Protein AF-A0A7J2XCB3-F1 (afdb_monomer)

Solvent-accessible surface area (backbone atoms only — not comparable to full-atom values): 29897 Å² total; per-residue (Å²): 138,67,81,65,77,50,81,65,36,45,27,74,47,88,54,33,40,21,38,69,33,70,53,97,84,40,73,26,44,35,37,35,30,71,82,77,74,49,71,52,77,48,79,68,90,84,70,87,74,69,57,72,67,50,90,74,52,45,34,58,66,91,87,79,98,74,89,77,83,85,75,78,70,78,80,86,92,73,70,79,45,39,14,31,53,22,62,73,73,44,48,48,37,37,26,19,31,66,75,56,100,82,31,29,23,28,34,31,39,43,58,55,92,96,49,91,51,62,74,42,71,72,41,80,68,98,42,32,27,38,57,39,22,36,14,35,72,61,39,37,40,36,24,25,35,48,53,99,90,34,29,25,40,34,37,34,57,60,41,63,47,101,83,71,46,76,54,74,50,76,92,45,49,48,73,56,83,66,73,51,42,29,42,52,40,20,37,18,47,36,95,90,76,27,39,42,37,32,26,20,32,32,62,83,81,37,30,26,36,36,38,36,34,66,69,78,72,48,73,46,76,76,53,83,68,90,37,45,28,40,58,35,26,40,23,82,50,40,37,35,27,27,32,34,78,84,80,46,35,18,30,37,34,36,34,65,88,78,71,46,76,45,82,73,43,75,69,98,41,47,26,44,57,44,31,52,45,94,48,41,38,36,32,35,34,50,43,98,87,42,33,31,30,36,33,36,32,36,68,87,77,73,48,73,45,83,73,46,79,35,79,54,35,76,84,54,96,59,87,65,67,58,42,93,80,77,43,57,90,32,24,92,78,70,75,71,40,56,76,45,62,59,40,48,78,69,49,99,45,73,63,36,41,48,47,34,52,55,52,59,78,37,46,92,76,51,75,70,39,50,28,32,38,40,44,36,42,54,93,46,97,83,54,64,57,72,56,53,46,55,53,63,49,63,78,56,43,72,70,57,47,70,72,34,84,44,77,46,79,46,53,41,58,67,56,44,65,78,38,41,73,62,52,54,57,44,65,40,37,26,26,34,37,39,40,36,35,51,36,32,35,37,27,51,58,80,76,49,38,43,67,56,33,72,80,42,58,42,77,17,56,20,36,36,47,46,41,19,21,20,26,48,36,74,74,97,66,94,73,98,62,45,25,54,45,29,45,32,48,22,37,36,51,31,39,32,27,11,47,36,83,48,78,46,62,68,40,52,55,33,26,47,49,35,6,55,68,61,58,32,25,45,10,51,8,50,34,57,32,34,59,55,92,78,56,67,47,44,64,40,51,44,46,32,22,67,26,76,47,48,75,44,132

Radius of gyration: 29.2 Å; Cα contacts (8 Å, |Δi|>4): 1292; chains: 1; bounding box: 73×51×82 Å

Sequence (553 aa):
MARPNWLSHPALRGNDVYFEVLNYGDMDIKTVDLANNTSFIFSVEGDQYNPFVAEEVEGAVNHDRNNRLFDVRFFDTITPEGGSFPEAGGKNVVFQVRSDETKHDIKMLNYHEFIIGNTYYIANSTLDECKPDISEDDRAVVWQQKNESEWDICYIYLVYDGNGKPVVSSQYKHVIEKDGDQKNPSISGSITEGYKIVYQDDRNGNWDIYLYDTSNGSEIQITTDRKHQILPRISGDIIVWQDNRNGNWDIYMYNLSSGEETPVATSQNPEVKPEVNERWIVWYEEGKDGFWYLWSYDISTGMKKLVDVTEVSHTDRRILYLQVDDKFYASRRNDGRMDYPTGRVFGLTTSDLSAYVATDILFDKIKKDRRAIAIIRGWSENDNWSYLENWSKSFWTDELKSEFNDTYFIATYKALQENYTNVIEKFFSYYLTIFVDHGNEVCLGGLVDSFHLEERYFSSPSFILDRACSTAKKYPQGRQWLLTTHILRAGALAFLGAVDLSNGHELFDDILQTSFIGNETIGKGYMEGRKEPWRRYNDVYLLFGDPTIRPRW

Secondary structure (DSSP, 8-state):
------PPPPEEETTEEEEEEEETTEEEEEEEETTTTEEEEE---S-SS----TTS--------TTS--------SS--EEEEE--TT--SEEEEEEE-SSS-EEEEEEE--TTSPPPEEEEE-SSS-EEEEEE-TTS-EEEEEEEETTEEEEEEEE-EE-TTS-EE--GGGEEEE--SS-EEEEEEEEETTTEEEEEEEE-TTSS-EEEEEETTTTEEEE----SS-EEEEEEETTEEEEEE-TTSS-EEEEEETTTTEEEEEE--SS-EEEEEE-SSEEEEEEE-TTS-EEEEEEETTTTEEEEEEEE---SS-SSPPPPPTTS--TT-SSSSS--SS---B---SSHHHHHHHHHHHHTGGGSPP--EEEEEE--S-TTS-HHHHHHHHHHT--HHHHHH-SEEEEEESHHHHHHTHHHHHHHHTT-SEEEEES-EETTEETTTEETTHHHH---SS-EEEEE--TTTTPPPSS--S--HHHHHHHHTEEEEEEESS-----HHHHHHIIIIIIS---HHHHHHHHT--TTSTTSTTEEEEE-TT-----

Mean predicted aligned error: 15.86 Å

Foldseek 3Di:
DDDDLDWEQWEDADQKIWGWFQDPQAIWIKMARNVPRDIDIGGDPDDRPDDPPPVAAYDDDDDDDDPDPPPPPDDDDWDWGYWEDARQPAQKIKTWTCPDPAAIFIKMWGHDPPDRTDIDTLGDDPWHWGQWEAENQRFKIKTWTDDPHEIWIKMFGFDADPVRHTDRDPVRIDIDDDPHHWHNKEWYDDPVQFIKIWTWGCNPPETFIKIATGVVRDIDTLDDAPHHWHNWYDEDQKIKTWDCNPPATFIWIAGNVVRDIDGLGDDPFHWDNWYDYPFKIWIWTQDPLQWIWIKIAGPVPRDIDTSGIRQRGPPDPDSFDAPQVRHDPQDPNSPLAGPFQDAAEDAPDVLLSVLLVVLVVCQVVFDAQQEEEEAEADEDPPDPQVVSQVVSCVLDDVLLVVLGPYYYYDYHPVRCVVCLVVVLVCQLEHAEYEAHYADAQADRNVSDGQVNLVVAARPHAHAYHYQYAHLNADDPDDDNGGNLSSCSSSHHQKYKYFNGHGDFPQLSSQLSCCQSNVQFFSSVSLSVSSRDPPRPRSSRIHMHHDRRDRSRD

Structure (mmCIF, N/CA/C/O backbone):
data_AF-A0A7J2XCB3-F1
#
_entry.id   AF-A0A7J2XCB3-F1
#
loop_
_atom_site.group_PDB
_atom_site.id
_atom_site.type_symbol
_atom_site.label_atom_id
_atom_site.label_alt_id
_atom_site.label_comp_id
_atom_site.label_asym_id
_atom_site.label_entity_id
_atom_site.label_seq_id
_atom_site.pdbx_PDB_ins_code
_atom_site.Cartn_x
_atom_site.Cartn_y
_atom_site.Cartn_z
_atom_site.occupancy
_atom_site.B_iso_or_equiv
_atom_site.auth_seq_id
_atom_site.auth_comp_id
_atom_site.auth_asym_id
_atom_site.auth_atom_id
_atom_site.pdbx_PDB_model_num
ATOM 1 N N . MET A 1 1 ? 17.474 -4.892 9.855 1.00 28.19 1 MET A N 1
ATOM 2 C CA . MET A 1 1 ? 16.723 -6.116 9.488 1.00 28.19 1 MET A CA 1
ATOM 3 C C . MET A 1 1 ? 15.687 -6.373 10.568 1.00 28.19 1 MET A C 1
ATOM 5 O O . MET A 1 1 ? 15.965 -7.079 11.521 1.00 28.19 1 MET A O 1
ATOM 9 N N . ALA A 1 2 ? 14.516 -5.778 10.416 1.00 21.75 2 ALA A N 1
ATOM 10 C CA . ALA A 1 2 ? 13.270 -6.285 10.967 1.00 21.75 2 ALA A CA 1
ATOM 11 C C . ALA A 1 2 ? 12.258 -6.154 9.812 1.00 21.75 2 ALA A C 1
ATOM 13 O O . ALA A 1 2 ? 12.421 -5.301 8.943 1.00 21.75 2 ALA A O 1
ATOM 14 N N . ARG A 1 3 ? 11.335 -7.090 9.659 1.00 32.31 3 ARG A N 1
ATOM 15 C CA . ARG A 1 3 ? 10.260 -7.001 8.663 1.00 32.31 3 ARG A CA 1
ATOM 16 C C . ARG A 1 3 ? 9.133 -7.872 9.188 1.00 32.31 3 ARG A C 1
ATOM 18 O O . ARG A 1 3 ? 9.296 -9.093 9.156 1.00 32.31 3 ARG A O 1
ATOM 25 N N . PRO A 1 4 ? 8.036 -7.301 9.686 1.00 38.84 4 PRO A N 1
ATOM 26 C CA . PRO A 1 4 ? 6.798 -8.040 9.805 1.00 38.84 4 PRO A CA 1
ATOM 27 C C . PRO A 1 4 ? 5.998 -7.855 8.514 1.00 38.84 4 PRO A C 1
ATOM 29 O O . PRO A 1 4 ? 5.796 -6.743 8.038 1.00 38.84 4 PRO A O 1
ATOM 32 N N . ASN A 1 5 ? 5.561 -8.978 7.952 1.00 43.97 5 ASN A N 1
ATOM 33 C CA . ASN A 1 5 ? 4.705 -9.088 6.773 1.00 43.97 5 ASN A CA 1
ATOM 34 C C . ASN A 1 5 ? 3.249 -8.679 7.094 1.00 43.97 5 ASN A C 1
ATOM 36 O O . ASN A 1 5 ? 2.351 -9.467 6.829 1.00 43.97 5 ASN A O 1
ATOM 40 N N . TRP A 1 6 ? 2.992 -7.546 7.752 1.00 50.53 6 TRP A N 1
ATOM 41 C CA . TRP A 1 6 ? 1.651 -7.193 8.243 1.00 50.53 6 TRP A CA 1
ATOM 42 C C . TRP A 1 6 ? 1.202 -5.833 7.711 1.00 50.53 6 TRP A C 1
ATOM 44 O O . TRP A 1 6 ? 1.921 -4.849 7.834 1.00 50.53 6 TRP A O 1
ATOM 54 N N . LEU A 1 7 ? 0.002 -5.798 7.126 1.00 58.56 7 LEU A N 1
ATOM 55 C CA . LEU A 1 7 ? -0.673 -4.578 6.672 1.00 58.56 7 LEU A CA 1
ATOM 56 C C . LEU A 1 7 ? -0.931 -3.643 7.853 1.00 58.56 7 LEU A C 1
ATOM 58 O O . LEU A 1 7 ? -1.328 -4.132 8.910 1.00 58.56 7 LEU A O 1
ATOM 62 N N . SER A 1 8 ? -0.812 -2.328 7.699 1.00 63.00 8 SER A N 1
ATOM 63 C CA . SER A 1 8 ? -1.392 -1.396 8.673 1.00 63.00 8 SER A CA 1
ATOM 64 C C . SER A 1 8 ? -2.923 -1.445 8.639 1.00 63.00 8 SER A C 1
ATOM 66 O O . SER A 1 8 ? -3.518 -1.908 7.669 1.00 63.00 8 SER A O 1
ATOM 68 N N . HIS A 1 9 ? -3.581 -1.033 9.725 1.00 70.25 9 HIS A N 1
ATOM 69 C CA . HIS A 1 9 ? -5.044 -0.924 9.762 1.00 70.25 9 HIS A CA 1
ATOM 70 C C . HIS A 1 9 ? -5.483 0.225 8.825 1.00 70.25 9 HIS A C 1
ATOM 72 O O . HIS A 1 9 ? -4.929 1.320 8.960 1.00 70.25 9 HIS A O 1
ATOM 78 N N . PRO A 1 10 ? -6.409 0.007 7.869 1.00 74.81 10 PRO A N 1
ATOM 79 C CA . PRO A 1 10 ? -6.853 1.071 6.971 1.00 74.81 10 PRO A CA 1
ATOM 80 C C . PRO A 1 10 ? -7.686 2.070 7.769 1.00 74.81 10 PRO A C 1
ATOM 82 O O . PRO A 1 10 ? -8.328 1.686 8.740 1.00 74.81 10 PRO A O 1
ATOM 85 N N . ALA A 1 11 ? -7.719 3.336 7.375 1.00 74.75 11 ALA A N 1
ATOM 86 C CA . ALA A 1 11 ? -8.593 4.281 8.059 1.00 74.75 11 ALA A CA 1
ATOM 87 C C . ALA A 1 11 ? -9.441 5.103 7.078 1.00 74.75 11 ALA A C 1
ATOM 89 O O . ALA A 1 11 ? -9.084 5.287 5.906 1.00 74.75 11 ALA A O 1
ATOM 90 N N . LEU A 1 12 ? -10.593 5.567 7.564 1.00 74.12 12 LEU A N 1
ATOM 91 C CA . LEU A 1 12 ? -11.622 6.232 6.770 1.00 74.12 12 LEU A CA 1
ATOM 92 C C . LEU A 1 12 ? -11.791 7.699 7.161 1.00 74.12 12 LEU A C 1
ATOM 94 O O . LEU A 1 12 ? -11.741 8.069 8.330 1.00 74.12 12 LEU A O 1
ATOM 98 N N . ARG A 1 13 ? -12.069 8.547 6.166 1.00 72.44 13 ARG A N 1
ATOM 99 C CA . ARG A 1 13 ? -12.562 9.909 6.391 1.00 72.44 13 ARG A CA 1
ATOM 100 C C . ARG A 1 13 ? -13.466 10.355 5.253 1.00 72.44 13 ARG A C 1
ATOM 102 O O . ARG A 1 13 ? -13.018 10.560 4.128 1.00 72.44 13 ARG A O 1
ATOM 109 N N . GLY A 1 14 ? -14.748 10.554 5.548 1.00 78.25 14 GLY A N 1
ATOM 110 C CA . GLY A 1 14 ? -15.738 10.854 4.517 1.00 78.25 14 GLY A CA 1
ATOM 111 C C . GLY A 1 14 ? -15.808 9.730 3.478 1.00 78.25 14 GLY A C 1
ATOM 112 O O . GLY A 1 14 ? -16.138 8.598 3.814 1.00 78.25 14 GLY A O 1
ATOM 113 N N . ASN A 1 15 ? -15.497 10.026 2.215 1.00 85.50 15 ASN A N 1
ATOM 114 C CA . ASN A 1 15 ? -15.432 8.995 1.169 1.00 85.50 15 ASN A CA 1
ATOM 115 C C . ASN A 1 15 ? -14.033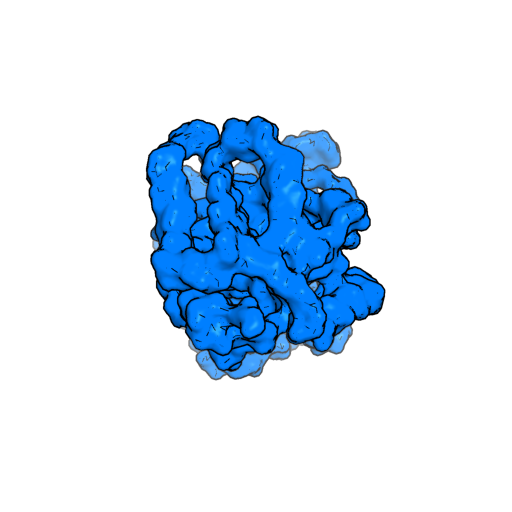 8.417 0.975 1.00 85.50 15 ASN A C 1
ATOM 117 O O . ASN A 1 15 ? -13.872 7.517 0.160 1.00 85.50 15 ASN A O 1
ATOM 121 N N . ASP A 1 16 ? -13.031 8.936 1.667 1.00 78.25 16 ASP A N 1
ATOM 122 C CA . ASP A 1 16 ? -11.654 8.585 1.395 1.00 78.25 16 ASP A CA 1
ATOM 123 C C . ASP A 1 16 ? -11.171 7.493 2.349 1.00 78.25 16 ASP A C 1
ATOM 125 O O . ASP A 1 16 ? -11.383 7.577 3.562 1.00 78.25 16 ASP A O 1
ATOM 129 N N . VAL A 1 17 ? -10.501 6.483 1.796 1.00 79.00 17 VAL A N 1
ATOM 130 C CA . VAL A 1 17 ? -9.770 5.463 2.552 1.00 79.00 17 VAL A CA 1
ATOM 131 C C . VAL A 1 17 ? -8.278 5.640 2.344 1.00 79.00 17 VAL A C 1
ATOM 133 O O . VAL A 1 17 ? -7.836 5.913 1.229 1.00 79.00 17 VAL A O 1
ATOM 136 N N . TYR A 1 18 ? -7.504 5.451 3.408 1.00 75.12 18 TYR A N 1
ATOM 137 C CA . TYR A 1 18 ? -6.061 5.610 3.390 1.00 75.12 18 TYR A CA 1
ATOM 138 C C . TYR A 1 18 ? -5.420 4.400 4.029 1.00 75.12 18 TYR A C 1
ATOM 140 O O . TYR A 1 18 ? -5.941 3.822 4.986 1.00 75.12 18 TYR A O 1
ATOM 148 N N . PHE A 1 19 ? -4.302 4.008 3.447 1.00 71.25 19 PHE A N 1
ATOM 149 C CA . PHE A 1 19 ? -3.620 2.782 3.792 1.00 71.25 19 PHE A CA 1
ATOM 150 C C . PHE A 1 19 ? -2.182 2.829 3.293 1.00 71.25 19 PHE A C 1
ATOM 152 O O . PHE A 1 19 ? -1.843 3.560 2.358 1.00 71.25 19 PHE A O 1
ATOM 159 N N . GLU A 1 20 ? -1.331 2.037 3.930 1.00 66.56 20 GLU A N 1
ATOM 160 C CA . GLU A 1 20 ? 0.053 1.890 3.503 1.00 66.56 20 GLU A CA 1
ATOM 161 C C . GLU A 1 20 ? 0.138 1.019 2.251 1.00 66.56 20 GLU A C 1
ATOM 163 O O . GLU A 1 20 ? -0.528 -0.013 2.124 1.00 66.56 20 GLU A O 1
ATOM 168 N N . VAL A 1 21 ? 1.008 1.423 1.334 1.00 61.28 21 VAL A N 1
ATOM 169 C CA . VAL A 1 21 ? 1.400 0.630 0.174 1.00 61.28 21 VAL A CA 1
ATOM 170 C C . VAL A 1 21 ? 2.913 0.514 0.134 1.00 61.28 21 VAL A C 1
ATOM 172 O O . VAL A 1 21 ? 3.642 1.473 0.383 1.00 61.28 21 VAL A O 1
ATOM 175 N N . LEU A 1 22 ? 3.391 -0.686 -0.181 1.00 56.78 22 LEU A N 1
ATOM 176 C CA . LEU A 1 22 ? 4.806 -0.900 -0.440 1.00 56.78 22 LEU A CA 1
ATOM 177 C C . LEU A 1 22 ? 5.115 -0.419 -1.850 1.00 56.78 22 LEU A C 1
ATOM 179 O O . LEU A 1 22 ? 4.549 -0.917 -2.817 1.00 56.78 22 LEU A O 1
ATOM 183 N N . ASN A 1 23 ? 6.034 0.530 -1.956 1.00 50.03 23 ASN A N 1
ATOM 184 C CA . ASN A 1 23 ? 6.473 1.088 -3.221 1.00 50.03 23 ASN A CA 1
ATOM 185 C C . ASN A 1 23 ? 7.995 0.941 -3.306 1.00 50.03 23 ASN A C 1
ATOM 187 O O . ASN A 1 23 ? 8.732 1.636 -2.619 1.00 50.03 23 ASN A O 1
ATOM 191 N N . TYR A 1 24 ? 8.485 -0.007 -4.109 1.00 48.44 24 TYR A N 1
ATOM 192 C CA . TYR A 1 24 ? 9.928 -0.223 -4.340 1.00 48.44 24 TYR A CA 1
ATOM 193 C C . TYR A 1 24 ? 10.783 -0.497 -3.081 1.00 48.44 24 TYR A C 1
ATOM 195 O O . TYR A 1 24 ? 11.995 -0.295 -3.073 1.00 48.44 24 TYR A O 1
ATOM 203 N N . GLY A 1 25 ? 10.173 -1.036 -2.022 1.00 46.56 25 GLY A N 1
ATOM 204 C CA . GLY A 1 25 ? 10.844 -1.288 -0.742 1.00 46.56 25 GLY A CA 1
ATOM 205 C C . GLY A 1 25 ? 10.742 -0.137 0.260 1.00 46.56 25 GLY A C 1
ATOM 206 O O . GLY A 1 25 ? 11.173 -0.327 1.397 1.00 46.56 25 GLY A O 1
ATOM 207 N N . ASP A 1 26 ? 10.124 0.976 -0.140 1.00 48.16 26 ASP A N 1
ATOM 208 C CA . ASP A 1 26 ? 9.665 2.052 0.733 1.00 48.16 26 ASP A CA 1
ATOM 209 C C . ASP A 1 26 ? 8.186 1.843 1.110 1.00 48.16 26 ASP A C 1
ATOM 211 O O . ASP A 1 26 ? 7.446 1.108 0.447 1.00 48.16 26 ASP A O 1
ATOM 215 N N . MET A 1 27 ? 7.763 2.466 2.207 1.00 54.25 27 MET A N 1
ATOM 216 C CA . MET A 1 27 ? 6.377 2.483 2.672 1.00 54.25 27 MET A CA 1
ATOM 217 C C . MET A 1 27 ? 5.784 3.859 2.360 1.00 54.25 27 MET A C 1
ATOM 219 O O . MET A 1 27 ? 6.195 4.858 2.947 1.00 54.25 27 MET A O 1
ATOM 223 N N . ASP A 1 28 ? 4.830 3.897 1.434 1.00 56.78 28 ASP A N 1
ATOM 224 C CA . ASP A 1 28 ? 4.090 5.098 1.045 1.00 56.78 28 ASP A CA 1
ATOM 225 C C . ASP A 1 28 ? 2.660 5.034 1.599 1.00 56.78 28 ASP A C 1
ATOM 227 O O . ASP A 1 28 ? 2.142 3.959 1.905 1.00 56.78 28 ASP A O 1
ATOM 231 N N . ILE A 1 29 ? 1.981 6.181 1.684 1.00 60.81 29 ILE A N 1
ATOM 232 C CA . ILE A 1 29 ? 0.551 6.230 2.023 1.00 60.81 29 ILE A CA 1
ATOM 233 C C . ILE A 1 29 ? -0.239 6.453 0.739 1.00 60.81 29 ILE A C 1
ATOM 235 O O . ILE A 1 29 ? -0.055 7.456 0.043 1.00 60.81 29 ILE A O 1
ATOM 239 N N . LYS A 1 30 ? -1.159 5.540 0.433 1.00 68.12 30 LYS A N 1
ATOM 240 C CA . LYS A 1 30 ? -2.129 5.695 -0.649 1.00 68.12 30 LYS A CA 1
ATOM 241 C C . LYS A 1 30 ? -3.469 6.109 -0.076 1.00 68.12 30 LYS A C 1
ATOM 243 O O . LYS A 1 30 ? -3.875 5.664 0.990 1.00 68.12 30 LYS A O 1
ATOM 248 N N . THR A 1 31 ? -4.155 6.961 -0.819 1.00 71.00 31 THR A N 1
ATOM 249 C CA . THR A 1 31 ? -5.539 7.333 -0.562 1.00 71.00 31 THR A CA 1
ATOM 250 C C . THR A 1 31 ? -6.403 7.061 -1.786 1.00 71.00 31 THR A C 1
ATOM 252 O O . THR A 1 31 ? -5.955 7.253 -2.924 1.00 71.00 31 THR A O 1
ATOM 255 N N . VAL A 1 32 ? -7.637 6.618 -1.555 1.00 75.69 32 VAL A N 1
ATOM 256 C CA . VAL A 1 32 ? -8.649 6.372 -2.580 1.00 75.69 32 VAL A CA 1
ATOM 257 C C . VAL A 1 32 ? -9.986 6.969 -2.146 1.00 75.69 32 VAL A C 1
ATOM 259 O O . VAL A 1 32 ? -10.533 6.587 -1.117 1.00 75.69 32 VAL A O 1
ATOM 262 N N . ASP A 1 33 ? -10.553 7.839 -2.982 1.00 82.00 33 ASP A N 1
ATOM 263 C CA . ASP A 1 33 ? -11.944 8.289 -2.872 1.00 82.00 33 ASP A CA 1
ATOM 264 C C . ASP A 1 33 ? -12.864 7.153 -3.343 1.00 82.00 33 ASP A C 1
ATOM 266 O O . ASP A 1 33 ? -12.950 6.854 -4.540 1.00 82.00 33 ASP A O 1
ATOM 270 N N . LEU A 1 34 ? -13.559 6.514 -2.405 1.00 85.06 34 LEU A N 1
ATOM 271 C CA . LEU A 1 34 ? -14.448 5.375 -2.636 1.00 85.06 34 LEU A CA 1
ATOM 272 C C . LEU A 1 34 ? -15.691 5.735 -3.459 1.00 85.06 34 LEU A C 1
ATOM 274 O O . LEU A 1 34 ? -16.262 4.868 -4.126 1.00 85.06 34 LEU A O 1
ATOM 278 N N . ALA A 1 35 ? -16.110 7.003 -3.453 1.00 82.81 35 ALA A N 1
ATOM 279 C CA . ALA A 1 35 ? -17.262 7.457 -4.223 1.00 82.81 35 ALA A CA 1
ATOM 280 C C . ALA A 1 35 ? -16.891 7.747 -5.686 1.00 82.81 35 ALA A C 1
ATOM 282 O O . ALA A 1 35 ? -17.660 7.415 -6.592 1.00 82.81 35 ALA A O 1
ATOM 283 N N . ASN A 1 36 ? -15.718 8.343 -5.928 1.00 79.25 36 ASN A N 1
ATOM 284 C CA . ASN A 1 36 ? -15.307 8.810 -7.259 1.00 79.25 36 ASN A CA 1
ATOM 285 C C . ASN A 1 36 ? -14.238 7.939 -7.942 1.00 79.25 36 ASN A C 1
ATOM 287 O O . ASN A 1 36 ? -14.004 8.093 -9.141 1.00 79.25 36 ASN A O 1
ATOM 291 N N . ASN A 1 37 ? -13.623 6.997 -7.224 1.00 75.25 37 ASN A N 1
ATOM 292 C CA . ASN A 1 37 ? -12.512 6.144 -7.678 1.00 75.25 37 ASN A CA 1
ATOM 293 C C . ASN A 1 37 ? -11.276 6.914 -8.132 1.00 75.25 37 ASN A C 1
ATOM 295 O O . ASN A 1 37 ? -10.585 6.508 -9.068 1.00 75.25 37 ASN A O 1
ATOM 299 N N . THR A 1 38 ? -11.008 8.041 -7.486 1.00 70.31 38 THR A N 1
ATOM 300 C CA . THR A 1 38 ? -9.765 8.782 -7.678 1.00 70.31 38 THR A CA 1
ATOM 301 C C . THR A 1 38 ? -8.784 8.395 -6.588 1.00 70.31 38 THR A C 1
ATOM 303 O O . THR A 1 38 ? -9.169 8.319 -5.427 1.00 70.31 38 THR A O 1
ATOM 306 N N . SER A 1 39 ? -7.523 8.175 -6.947 1.00 72.75 39 SER A N 1
ATOM 307 C CA . SER A 1 39 ? -6.482 7.784 -5.998 1.00 72.75 39 SER A CA 1
ATOM 308 C C . SER A 1 39 ? -5.281 8.715 -6.056 1.00 72.75 39 SER A C 1
ATOM 310 O O . SER A 1 39 ? -4.909 9.179 -7.138 1.00 72.75 39 SER A O 1
ATOM 312 N N . PHE A 1 40 ? -4.623 8.907 -4.918 1.00 59.12 40 PHE A N 1
ATOM 313 C CA . PHE A 1 40 ? -3.373 9.655 -4.797 1.00 59.12 40 PHE A CA 1
ATOM 314 C C . PHE A 1 40 ? -2.379 8.868 -3.936 1.00 59.12 40 PHE A C 1
ATOM 316 O O . PHE A 1 40 ? -2.785 8.109 -3.061 1.00 59.12 40 PHE A O 1
ATOM 323 N N . ILE A 1 41 ? -1.083 9.031 -4.193 1.00 57.53 41 ILE A N 1
ATOM 324 C CA . ILE A 1 41 ? -0.009 8.439 -3.384 1.00 57.53 41 ILE A CA 1
ATOM 325 C C . ILE A 1 41 ? 0.832 9.580 -2.823 1.00 57.53 41 ILE A C 1
ATOM 327 O O . ILE A 1 41 ? 1.205 10.497 -3.561 1.00 57.53 41 ILE A O 1
ATOM 331 N N . PHE A 1 42 ? 1.116 9.509 -1.527 1.00 52.94 42 PHE A N 1
ATOM 332 C CA . PHE A 1 42 ? 2.029 10.390 -0.817 1.00 52.94 42 PHE A CA 1
ATOM 333 C C . PHE A 1 42 ? 3.304 9.609 -0.508 1.00 52.94 42 PHE A C 1
ATOM 335 O O . PHE A 1 42 ? 3.266 8.656 0.270 1.00 52.94 42 PHE A O 1
ATOM 342 N N . SER A 1 43 ? 4.421 10.016 -1.113 1.00 48.53 43 SER A N 1
ATOM 343 C CA . SER A 1 43 ? 5.722 9.428 -0.795 1.00 48.53 43 SER A CA 1
ATOM 344 C C . SER A 1 43 ? 6.339 10.102 0.425 1.00 48.53 43 SER A C 1
ATOM 346 O O . SER A 1 43 ? 6.384 11.334 0.496 1.00 48.53 43 SER A O 1
ATOM 348 N N . VAL A 1 44 ? 6.810 9.302 1.383 1.00 46.38 44 VAL A N 1
ATOM 349 C CA . VAL A 1 44 ? 7.413 9.792 2.631 1.00 46.38 44 VAL A CA 1
ATOM 350 C C . VAL A 1 44 ? 8.941 9.750 2.502 1.00 46.38 44 VAL A C 1
ATOM 352 O O . VAL A 1 44 ? 9.568 8.706 2.651 1.00 46.38 44 VAL A O 1
ATOM 355 N N . GLU A 1 45 ? 9.574 10.890 2.211 1.00 39.94 45 GLU A N 1
ATOM 356 C CA . GLU A 1 45 ? 11.042 10.995 2.200 1.00 39.94 45 GLU A CA 1
ATOM 357 C C . GLU A 1 45 ? 11.582 11.045 3.646 1.00 39.94 45 GLU A C 1
ATOM 359 O O . GLU A 1 45 ? 11.367 12.047 4.329 1.00 39.94 45 GLU A O 1
ATOM 364 N N . GLY A 1 46 ? 12.321 10.029 4.128 1.00 38.28 46 GLY A N 1
ATOM 365 C CA . GLY A 1 46 ? 13.149 10.230 5.334 1.00 38.28 46 GLY A CA 1
ATOM 366 C C . GLY A 1 46 ? 13.575 9.050 6.215 1.00 38.28 46 GLY A C 1
ATOM 367 O O . GLY A 1 46 ? 14.618 9.184 6.841 1.00 38.28 46 GLY A O 1
ATOM 368 N N . ASP A 1 47 ? 12.880 7.908 6.263 1.00 36.78 47 ASP A N 1
ATOM 369 C CA . ASP A 1 47 ? 13.224 6.808 7.197 1.00 36.78 47 ASP A CA 1
ATOM 370 C C . ASP A 1 47 ? 13.148 5.424 6.524 1.00 36.78 47 ASP A C 1
ATOM 372 O O . ASP A 1 47 ? 12.304 4.577 6.794 1.00 36.78 47 ASP A O 1
ATOM 376 N N . GLN A 1 48 ? 14.088 5.191 5.609 1.00 40.81 48 GLN A N 1
ATOM 377 C CA . GLN A 1 48 ? 14.076 4.094 4.627 1.00 40.81 48 GLN A CA 1
ATOM 378 C C . GLN A 1 48 ? 14.559 2.721 5.149 1.00 40.81 48 GLN A C 1
ATOM 380 O O . GLN A 1 48 ? 14.719 1.782 4.372 1.00 40.81 48 GLN A O 1
ATOM 385 N N . TYR A 1 49 ? 14.847 2.566 6.449 1.00 31.05 49 TYR A N 1
ATOM 386 C CA . TYR A 1 49 ? 15.424 1.314 6.983 1.00 31.05 49 TYR A CA 1
ATOM 387 C C . TYR A 1 49 ? 14.999 0.921 8.402 1.00 31.05 49 TYR A C 1
ATOM 389 O O . TYR A 1 49 ? 15.414 -0.154 8.859 1.00 31.05 49 TYR A O 1
ATOM 397 N N . ASN A 1 50 ? 14.168 1.722 9.078 1.00 30.23 50 ASN A N 1
ATOM 398 C CA . ASN A 1 50 ? 13.523 1.298 10.315 1.00 30.23 50 ASN A CA 1
ATOM 399 C C . ASN A 1 50 ? 12.107 0.802 9.990 1.00 30.23 50 ASN A C 1
ATOM 401 O O . ASN A 1 50 ? 11.203 1.607 9.806 1.00 30.23 50 ASN A O 1
ATOM 405 N N . PRO A 1 51 ? 11.913 -0.517 9.854 1.00 29.55 51 PRO A N 1
ATOM 406 C CA . PRO A 1 51 ? 10.594 -1.096 9.644 1.00 29.55 51 PRO A CA 1
ATOM 407 C C . PRO A 1 51 ? 9.699 -0.694 10.819 1.00 29.55 51 PRO A C 1
ATOM 409 O O . PRO A 1 51 ? 10.053 -0.956 11.971 1.00 29.55 51 PRO A O 1
ATOM 412 N N . PHE A 1 52 ? 8.539 -0.107 10.538 1.00 33.72 52 PHE A N 1
ATOM 413 C CA . PHE A 1 52 ? 7.450 -0.089 11.505 1.00 33.72 52 PHE A CA 1
ATOM 414 C C . PHE A 1 52 ? 7.216 -1.538 11.953 1.00 33.72 52 PHE A C 1
ATOM 416 O O . PHE A 1 52 ? 6.939 -2.427 11.141 1.00 33.72 52 PHE A O 1
ATOM 423 N N . VAL A 1 53 ? 7.434 -1.823 13.238 1.00 26.94 53 VAL A N 1
ATOM 424 C CA . VAL A 1 53 ? 7.161 -3.145 13.804 1.00 26.94 53 VAL A CA 1
ATOM 425 C C . VAL A 1 53 ? 5.646 -3.233 13.990 1.00 26.94 53 VAL A C 1
ATOM 427 O O . VAL A 1 53 ? 5.096 -2.907 15.032 1.00 26.94 53 VAL A O 1
ATOM 430 N N . ALA A 1 54 ? 4.955 -3.630 12.922 1.00 29.56 54 ALA A N 1
ATOM 431 C CA . ALA A 1 54 ? 3.500 -3.710 12.816 1.00 29.56 54 ALA A CA 1
ATOM 432 C C . ALA A 1 54 ? 2.854 -4.885 13.582 1.00 29.56 54 ALA A C 1
ATOM 434 O O . ALA A 1 54 ? 1.878 -5.468 13.113 1.00 29.56 54 ALA A O 1
ATOM 435 N N . GLU A 1 55 ? 3.360 -5.212 14.773 1.00 27.52 55 GLU A N 1
ATOM 436 C CA . GLU A 1 55 ? 2.530 -5.864 15.800 1.00 27.52 55 GLU A CA 1
ATOM 437 C C . GLU A 1 55 ? 1.832 -4.815 16.694 1.00 27.52 55 GLU A C 1
ATOM 439 O O . GLU A 1 55 ? 0.861 -5.138 17.371 1.00 27.52 55 GLU A O 1
ATOM 444 N N . GLU A 1 56 ? 2.223 -3.532 16.601 1.00 29.67 56 GLU A N 1
ATOM 445 C CA . GLU A 1 56 ? 1.697 -2.440 17.441 1.00 29.67 56 GLU A CA 1
ATOM 446 C C . GLU A 1 56 ? 1.024 -1.291 16.655 1.00 29.67 56 GLU A C 1
ATOM 448 O O . GLU A 1 56 ? 0.544 -0.329 17.247 1.00 29.67 56 GLU A O 1
ATOM 453 N N . VAL A 1 57 ? 0.841 -1.407 15.334 1.00 28.77 57 VAL A N 1
ATOM 454 C CA . VAL A 1 57 ? 0.393 -0.292 14.468 1.00 28.77 57 VAL A CA 1
ATOM 455 C C . VAL A 1 57 ? -1.114 -0.350 14.158 1.00 28.77 57 VAL A C 1
ATOM 457 O O . VAL A 1 57 ? -1.580 -1.244 13.450 1.00 28.77 57 VAL A O 1
ATOM 460 N N . GLU A 1 58 ? -1.881 0.609 14.689 1.00 30.08 58 GLU A N 1
ATOM 461 C CA . GLU A 1 58 ? -3.281 0.902 14.323 1.00 30.08 58 GLU A CA 1
ATOM 462 C C . GLU A 1 58 ? -3.448 2.400 14.019 1.00 30.08 58 GLU A C 1
ATOM 464 O O . GLU A 1 58 ? -3.021 3.234 14.814 1.00 30.08 58 GLU A O 1
ATOM 469 N N . GLY A 1 59 ? -4.072 2.700 12.871 1.00 28.59 59 GLY A N 1
ATOM 470 C CA . GLY A 1 59 ? -4.622 4.004 12.481 1.00 28.59 59 GLY A CA 1
ATOM 471 C C . GLY A 1 59 ? -3.614 5.072 12.021 1.00 28.59 59 GLY A C 1
ATOM 472 O O . GLY A 1 59 ? -2.700 5.433 12.751 1.00 28.59 59 GLY A O 1
ATOM 473 N N . ALA A 1 60 ? -3.790 5.613 10.809 1.00 25.92 60 ALA A N 1
ATOM 474 C CA . ALA A 1 60 ? -3.356 6.967 10.429 1.00 25.92 60 ALA A CA 1
ATOM 475 C C . ALA A 1 60 ? -4.033 7.411 9.111 1.00 25.92 60 ALA A C 1
ATOM 477 O O . ALA A 1 60 ? -3.888 6.738 8.094 1.00 25.92 60 ALA A O 1
ATOM 478 N N . VAL A 1 61 ? -4.729 8.563 9.107 1.00 26.70 61 VAL A N 1
ATOM 479 C CA . VAL A 1 61 ? -5.442 9.168 7.953 1.00 26.70 61 VAL A CA 1
ATOM 480 C C . VAL A 1 61 ? -5.505 10.703 8.005 1.00 26.70 61 VAL A C 1
ATOM 482 O O . VAL A 1 61 ? -6.097 11.238 8.927 1.00 26.70 61 VAL A O 1
ATOM 485 N N . ASN A 1 62 ? -5.128 11.460 6.957 1.00 29.09 62 ASN A N 1
ATOM 486 C CA . ASN A 1 62 ? -5.741 12.798 6.756 1.00 29.09 62 ASN A CA 1
ATOM 487 C C . ASN A 1 62 ? -5.704 13.370 5.316 1.00 29.09 62 ASN A C 1
ATOM 489 O O . ASN A 1 62 ? -4.677 13.303 4.645 1.00 29.09 62 ASN A O 1
ATOM 493 N N . HIS A 1 63 ? -6.795 14.042 4.905 1.00 27.95 63 HIS A N 1
ATOM 494 C CA . HIS A 1 63 ? -6.982 14.882 3.711 1.00 27.95 63 HIS A CA 1
ATOM 495 C C . HIS A 1 63 ? -7.384 16.318 4.092 1.00 27.95 63 HIS A C 1
ATOM 497 O O . HIS A 1 63 ? -8.322 16.495 4.869 1.00 27.95 63 HIS A O 1
ATOM 503 N N . ASP A 1 64 ? -6.834 17.333 3.405 1.00 24.86 64 ASP A N 1
ATOM 504 C CA . ASP A 1 64 ? -7.662 18.411 2.825 1.00 24.86 64 ASP A CA 1
ATOM 505 C C . ASP A 1 64 ? -6.995 19.125 1.616 1.00 24.86 64 ASP A C 1
ATOM 507 O O . ASP A 1 64 ? -5.781 19.120 1.402 1.00 24.86 64 ASP A O 1
ATOM 511 N N . ARG A 1 65 ? -7.863 19.742 0.812 1.00 29.47 65 ARG A N 1
ATOM 512 C CA . ARG A 1 65 ? -7.896 20.074 -0.619 1.00 29.47 65 ARG A CA 1
ATOM 513 C C . ARG A 1 65 ? -7.001 21.212 -1.127 1.00 29.47 65 ARG A C 1
ATOM 515 O O . ARG A 1 65 ? -7.230 21.685 -2.237 1.00 29.47 65 ARG A O 1
ATOM 522 N N . ASN A 1 66 ? -5.976 21.647 -0.391 1.00 27.77 66 ASN A N 1
ATOM 523 C CA . ASN A 1 66 ? -5.114 22.771 -0.821 1.00 27.77 66 ASN A CA 1
ATOM 524 C C . ASN A 1 66 ? -3.628 22.437 -1.048 1.00 27.77 66 ASN A C 1
ATOM 526 O O . ASN A 1 66 ? -2.806 23.341 -1.179 1.00 27.77 66 ASN A O 1
ATOM 530 N N . ASN A 1 67 ? -3.289 21.155 -1.205 1.00 30.19 67 ASN A N 1
ATOM 531 C CA . ASN A 1 67 ? -2.069 20.690 -1.886 1.00 30.19 67 ASN A CA 1
ATOM 532 C C . ASN A 1 67 ? -0.727 21.301 -1.411 1.00 30.19 67 ASN A C 1
ATOM 534 O O . ASN A 1 67 ? 0.217 21.424 -2.195 1.00 30.19 67 ASN A O 1
ATOM 538 N N . ARG A 1 68 ? -0.626 21.684 -0.130 1.00 25.92 68 ARG A N 1
ATOM 539 C CA . ARG A 1 68 ? 0.615 22.133 0.525 1.00 25.92 68 ARG A CA 1
ATOM 540 C C . ARG A 1 68 ? 0.575 21.868 2.031 1.00 25.92 68 ARG A C 1
ATOM 542 O O . ARG A 1 68 ? 0.390 22.816 2.779 1.00 25.92 68 ARG A O 1
ATOM 549 N N . LEU A 1 69 ? 0.733 20.615 2.473 1.00 27.27 69 LEU A N 1
ATOM 550 C CA . LEU A 1 69 ? 1.163 20.285 3.846 1.00 27.27 69 LEU A CA 1
ATOM 551 C C . LEU A 1 69 ? 1.526 18.794 3.999 1.00 27.27 69 LEU A C 1
ATOM 553 O O . LEU A 1 69 ? 0.957 18.061 4.791 1.00 27.27 69 LEU A O 1
ATOM 557 N N . PHE A 1 70 ? 2.538 18.379 3.238 1.00 28.69 70 PHE A N 1
ATOM 558 C CA . PHE A 1 70 ? 3.620 17.541 3.757 1.00 28.69 70 PHE A CA 1
ATOM 559 C C . PHE A 1 70 ? 4.882 18.400 3.694 1.00 28.69 70 PHE A C 1
ATOM 561 O O . PHE A 1 70 ? 5.762 18.224 2.862 1.00 28.69 70 PHE A O 1
ATOM 568 N N . ASP A 1 71 ? 4.907 19.416 4.551 1.00 24.98 71 ASP A N 1
ATOM 569 C CA . ASP A 1 71 ? 6.161 19.800 5.184 1.00 24.98 71 ASP A CA 1
ATOM 570 C C . ASP A 1 71 ? 6.051 19.331 6.637 1.00 24.98 71 ASP A C 1
ATOM 572 O O . ASP A 1 71 ? 6.013 20.112 7.580 1.00 24.98 71 ASP A O 1
ATOM 576 N N . VAL A 1 72 ? 5.921 18.010 6.801 1.00 31.12 72 VAL A N 1
ATOM 577 C CA . VAL A 1 72 ? 6.480 17.328 7.969 1.00 31.12 72 VAL A CA 1
ATOM 578 C C . VAL A 1 72 ? 7.927 17.016 7.599 1.00 31.12 72 VAL A C 1
ATOM 580 O O . VAL A 1 72 ? 8.354 15.869 7.535 1.00 31.12 72 VAL A O 1
ATOM 583 N N . ARG A 1 73 ? 8.708 18.057 7.293 1.00 21.72 73 ARG A N 1
ATOM 584 C CA . ARG A 1 73 ? 10.131 17.965 7.568 1.00 21.72 73 ARG A CA 1
ATOM 585 C C . ARG A 1 73 ? 10.251 17.915 9.080 1.00 21.72 73 ARG A C 1
ATOM 587 O O . ARG A 1 73 ? 9.906 18.881 9.751 1.00 21.72 73 ARG A O 1
ATOM 594 N N . PHE A 1 74 ? 10.718 16.770 9.561 1.00 30.97 74 PHE A N 1
ATOM 595 C CA . PHE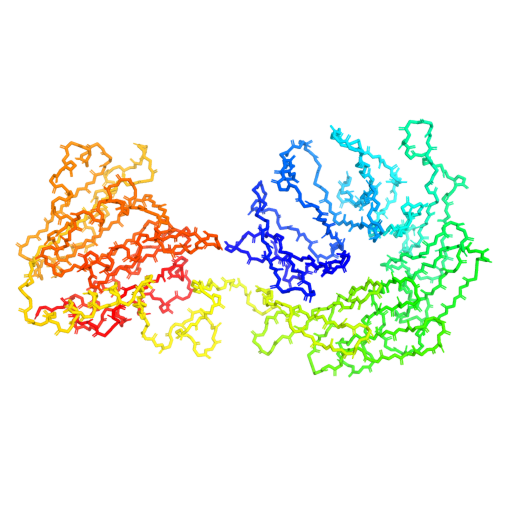 A 1 74 ? 11.708 16.673 10.625 1.00 30.97 74 PHE A CA 1
ATOM 596 C C . PHE A 1 74 ? 11.557 17.677 11.769 1.00 30.97 74 PHE A C 1
ATOM 598 O O . PHE A 1 74 ? 12.004 18.814 11.645 1.00 30.97 74 PHE A O 1
ATOM 605 N N . PHE A 1 75 ? 11.116 17.217 12.937 1.00 28.42 75 PHE A N 1
ATOM 606 C CA . PHE A 1 75 ? 11.639 17.799 14.170 1.00 28.42 75 PHE A CA 1
ATOM 607 C C . PHE A 1 75 ? 12.118 16.689 15.098 1.00 28.42 75 PHE A C 1
ATOM 609 O O . PHE A 1 75 ? 11.385 16.175 15.934 1.00 28.42 75 PHE A O 1
ATOM 616 N N . ASP A 1 76 ? 13.367 16.304 14.831 1.00 26.67 76 ASP A N 1
ATOM 617 C CA . ASP A 1 76 ? 14.383 15.797 15.747 1.00 26.67 76 ASP A CA 1
ATOM 618 C C . ASP A 1 76 ? 13.873 15.051 16.995 1.00 26.67 76 ASP A C 1
ATOM 620 O O . ASP A 1 76 ? 13.475 15.643 17.997 1.00 26.67 76 ASP A O 1
ATOM 624 N N . THR A 1 77 ? 14.061 13.726 16.959 1.00 28.83 77 THR A N 1
ATOM 625 C CA . THR A 1 77 ? 14.218 12.781 18.088 1.00 28.83 77 THR A CA 1
ATOM 626 C C . THR A 1 77 ? 13.016 12.046 18.693 1.00 28.83 77 THR A C 1
ATOM 628 O O . THR A 1 77 ? 13.223 11.380 19.702 1.00 28.83 77 THR A O 1
ATOM 631 N N . ILE A 1 78 ? 11.816 12.023 18.093 1.00 29.73 78 ILE A N 1
ATOM 632 C CA . ILE A 1 78 ? 10.755 11.084 18.531 1.00 29.73 78 ILE A CA 1
ATOM 633 C C . ILE A 1 78 ? 9.875 10.630 17.345 1.00 29.73 78 ILE A C 1
ATOM 635 O O . ILE A 1 78 ? 9.239 11.467 16.713 1.00 29.73 78 ILE A O 1
ATOM 639 N N . THR A 1 79 ? 9.822 9.323 17.060 1.00 35.91 79 THR A N 1
ATOM 640 C CA . THR A 1 79 ? 8.978 8.682 16.029 1.00 35.91 79 THR A CA 1
ATOM 641 C C . THR A 1 79 ? 7.525 8.530 16.516 1.00 35.91 79 THR A C 1
ATOM 643 O O . THR A 1 79 ? 7.301 7.818 17.496 1.00 35.91 79 THR A O 1
ATOM 646 N N . PRO A 1 80 ? 6.528 9.189 15.890 1.00 39.53 80 PRO A N 1
ATOM 647 C CA . PRO A 1 80 ? 5.111 8.910 16.135 1.00 39.53 80 PRO A CA 1
ATOM 648 C C . PRO A 1 80 ? 4.742 7.515 15.606 1.00 39.53 80 PRO A C 1
ATOM 650 O O . PRO A 1 80 ? 5.148 7.156 14.503 1.00 39.53 80 PRO A O 1
ATOM 653 N N . GLU A 1 81 ? 3.957 6.748 16.360 1.00 42.06 81 GLU A N 1
ATOM 654 C CA . GLU A 1 81 ? 3.467 5.415 15.979 1.00 42.06 81 GLU A CA 1
ATOM 655 C C . GLU A 1 81 ? 1.938 5.425 16.168 1.00 42.06 81 GLU A C 1
ATOM 657 O O . GLU A 1 81 ? 1.512 5.898 17.201 1.00 42.06 81 GLU A O 1
ATOM 662 N N . GLY A 1 82 ? 1.101 4.980 15.216 1.00 45.72 82 GLY A N 1
ATOM 663 C CA . GLY A 1 82 ? -0.379 4.863 15.354 1.00 45.72 82 GLY A CA 1
ATOM 664 C C . GLY A 1 82 ? -1.199 6.134 15.705 1.00 45.72 82 GLY A C 1
ATOM 665 O O . GLY A 1 82 ? -0.685 7.082 16.286 1.00 45.72 82 GLY A O 1
ATOM 666 N N . GLY A 1 83 ? -2.499 6.187 15.382 1.00 44.81 83 GLY A N 1
ATOM 667 C CA . GLY A 1 83 ? -3.366 7.340 15.680 1.00 44.81 83 GLY A CA 1
ATOM 668 C C . GLY A 1 83 ? -4.726 7.409 14.966 1.00 44.81 83 GLY A C 1
ATOM 669 O O . GLY A 1 83 ? -4.985 6.721 13.985 1.00 44.81 83 GLY A O 1
ATOM 670 N N . SER A 1 84 ? -5.610 8.283 15.439 1.00 43.53 84 SER A N 1
ATOM 671 C CA . SER A 1 84 ? -6.992 8.434 14.950 1.00 43.53 84 SER A CA 1
ATOM 672 C C . SER A 1 84 ? -7.376 9.897 14.719 1.00 43.53 84 SER A C 1
ATOM 674 O O . SER A 1 84 ? -6.708 10.832 15.184 1.00 43.53 84 SER A O 1
ATOM 676 N N . PHE A 1 85 ? -8.450 10.084 13.946 1.00 49.84 85 PHE A N 1
ATOM 677 C CA . PHE A 1 85 ? -8.951 11.379 13.502 1.00 49.84 85 PHE A CA 1
ATOM 678 C C . PHE A 1 85 ? -10.469 11.462 13.694 1.00 49.84 85 PHE A C 1
ATOM 680 O O . PHE A 1 85 ? -11.166 10.495 13.402 1.00 49.84 85 PHE A O 1
ATOM 687 N N . PRO A 1 86 ? -10.998 12.633 14.069 1.00 50.75 86 PRO A N 1
ATOM 688 C CA . PRO A 1 86 ? -12.435 12.880 14.143 1.00 50.75 86 PRO A CA 1
ATOM 689 C C . PRO A 1 86 ? -13.083 12.849 12.747 1.00 50.75 86 PRO A C 1
ATOM 691 O O . PRO A 1 86 ? -12.643 13.544 11.819 1.00 50.75 86 PRO A O 1
ATOM 694 N N . GLU A 1 87 ? -14.186 12.112 12.598 1.00 49.72 87 GLU A N 1
ATOM 695 C CA . GLU A 1 87 ? -14.906 11.977 11.321 1.00 49.72 87 GLU A CA 1
ATOM 696 C C . GLU A 1 87 ? -15.462 13.316 10.789 1.00 49.72 87 GLU A C 1
ATOM 698 O O . GLU A 1 87 ? -15.433 13.571 9.580 1.00 49.72 87 GLU A O 1
ATOM 703 N N . ALA A 1 88 ? -15.894 14.228 11.672 1.00 46.44 88 ALA A N 1
ATOM 704 C CA . ALA A 1 88 ? -16.635 15.446 11.316 1.00 46.44 88 ALA A CA 1
ATOM 705 C C . ALA A 1 88 ? -15.763 16.660 10.916 1.00 46.44 88 ALA A C 1
ATOM 707 O O . ALA A 1 88 ? -16.206 17.811 10.977 1.00 46.44 88 ALA A O 1
ATOM 708 N N . GLY A 1 89 ? -14.511 16.437 10.501 1.00 47.50 89 GLY A N 1
ATOM 709 C CA . GLY A 1 89 ? -13.581 17.526 10.171 1.00 47.50 89 GLY A CA 1
ATOM 710 C C . GLY A 1 89 ? -13.028 18.239 11.405 1.00 47.50 89 GLY A C 1
ATOM 711 O O . GLY A 1 89 ? -12.748 19.441 11.359 1.00 47.50 89 GLY A O 1
ATOM 712 N N . GLY A 1 90 ? -12.888 17.498 12.504 1.00 52.41 90 GLY A N 1
ATOM 713 C CA . GLY A 1 90 ? -12.237 17.994 13.702 1.00 52.41 90 GLY A CA 1
ATOM 714 C C . GLY A 1 90 ? -10.762 18.346 13.467 1.00 52.41 90 GLY A C 1
ATOM 715 O O . GLY A 1 90 ? -10.155 18.061 12.431 1.00 52.41 90 GLY A O 1
ATOM 716 N N . LYS A 1 91 ? -10.220 19.091 14.422 1.00 65.00 91 LYS A N 1
ATOM 717 C CA . LYS A 1 91 ? -8.915 19.753 14.362 1.00 65.00 91 LYS A CA 1
ATOM 718 C C . LYS A 1 91 ? -7.841 18.967 15.091 1.00 65.00 91 LYS A C 1
ATOM 720 O O . LYS A 1 91 ? -6.692 19.400 15.077 1.00 65.00 91 LYS A O 1
ATOM 725 N N . ASN A 1 92 ? -8.190 17.880 15.768 1.00 71.25 92 ASN A N 1
ATOM 726 C CA . ASN A 1 92 ? -7.241 17.139 16.574 1.00 71.25 92 ASN A CA 1
ATOM 727 C C . ASN A 1 92 ? -6.854 15.815 15.923 1.00 71.25 92 ASN A C 1
ATOM 729 O O . ASN A 1 92 ? -7.619 15.197 15.191 1.00 71.25 92 ASN A O 1
ATOM 733 N N . VAL A 1 93 ? -5.626 15.404 16.203 1.00 71.44 93 VAL A N 1
ATOM 734 C CA . VAL A 1 93 ? -5.095 14.089 15.857 1.00 71.44 93 VAL A CA 1
ATOM 735 C C . VAL A 1 93 ? -4.546 13.506 17.133 1.00 71.44 93 VAL A C 1
ATOM 737 O O . VAL A 1 93 ? -3.714 14.161 17.764 1.00 71.44 93 VAL A O 1
ATOM 740 N N . VAL A 1 94 ? -4.974 12.310 17.513 1.00 69.25 94 VAL A N 1
ATOM 741 C CA . VAL A 1 94 ? -4.368 11.593 18.639 1.00 69.25 94 VAL A CA 1
ATOM 742 C C . VAL A 1 94 ? -3.500 10.471 18.112 1.00 69.25 94 VAL A C 1
ATOM 744 O O . VAL A 1 94 ? -3.837 9.841 17.119 1.00 69.25 94 VAL A O 1
ATOM 747 N N . PHE A 1 95 ? -2.353 10.264 18.742 1.00 70.69 95 PHE A N 1
ATOM 748 C CA . PHE A 1 95 ? -1.359 9.294 18.308 1.00 70.69 95 PHE A CA 1
ATOM 749 C C . PHE A 1 95 ? -0.578 8.764 19.502 1.00 70.69 95 PHE A C 1
ATOM 751 O O . PHE A 1 95 ? -0.426 9.470 20.507 1.00 70.69 95 PHE A O 1
ATOM 758 N N . GLN A 1 96 ? -0.083 7.531 19.404 1.00 71.69 96 GLN A N 1
ATOM 759 C CA . GLN A 1 96 ? 0.833 7.004 20.410 1.00 71.69 96 GLN A CA 1
ATOM 760 C C . GLN A 1 96 ? 2.276 7.381 20.054 1.00 71.69 96 GLN A C 1
ATOM 762 O O . GLN A 1 96 ? 2.637 7.740 18.930 1.00 71.69 96 GLN A O 1
ATOM 767 N N . VAL A 1 97 ? 3.125 7.378 21.064 1.00 66.12 97 VAL A N 1
ATOM 768 C CA . VAL A 1 97 ? 4.530 7.722 20.937 1.00 66.12 97 VAL A CA 1
ATOM 769 C C . VAL A 1 97 ? 5.312 6.778 21.811 1.00 66.12 97 VAL A C 1
ATOM 771 O O . VAL A 1 97 ? 5.046 6.691 23.007 1.00 66.12 97 VAL A O 1
ATOM 774 N N . ARG A 1 98 ? 6.312 6.115 21.235 1.00 71.25 98 ARG A N 1
ATOM 775 C CA . ARG A 1 98 ? 7.229 5.303 22.020 1.00 71.25 98 ARG A CA 1
ATOM 776 C C . ARG A 1 98 ? 8.099 6.202 22.893 1.00 71.25 98 ARG A C 1
ATOM 778 O O . ARG A 1 98 ? 8.913 6.976 22.386 1.00 71.25 98 ARG A O 1
ATOM 785 N N . SER A 1 99 ? 7.915 6.104 24.204 1.00 70.62 99 SER A N 1
ATOM 786 C CA . SER A 1 99 ? 8.645 6.928 25.171 1.00 70.62 99 SER A CA 1
ATOM 787 C C . SER A 1 99 ? 9.902 6.243 25.695 1.00 70.62 99 SER A C 1
ATOM 789 O O . SER A 1 99 ? 10.876 6.923 26.019 1.00 70.62 99 SER A O 1
ATOM 791 N N . ASP A 1 100 ? 9.911 4.910 25.735 1.00 73.62 100 ASP A N 1
ATOM 792 C CA . ASP A 1 100 ? 11.093 4.090 26.002 1.00 73.62 100 ASP A CA 1
ATOM 793 C C . ASP A 1 100 ? 10.940 2.675 25.407 1.00 73.62 100 ASP A C 1
ATOM 795 O O . ASP A 1 100 ? 10.069 2.414 24.577 1.00 73.62 100 ASP A O 1
ATOM 799 N N . GLU A 1 101 ? 11.823 1.741 25.771 1.00 71.25 101 GLU A N 1
ATOM 800 C CA . GLU A 1 101 ? 11.783 0.377 25.232 1.00 71.25 101 GLU A CA 1
ATOM 801 C C . GLU A 1 101 ? 10.533 -0.416 25.638 1.00 71.25 101 GLU A C 1
ATOM 803 O O . GLU A 1 101 ? 10.221 -1.404 24.974 1.00 71.25 101 GLU A O 1
ATOM 808 N N . THR A 1 102 ? 9.844 0.009 26.697 1.00 74.31 102 THR A N 1
ATOM 809 C CA . THR A 1 102 ? 8.817 -0.755 27.413 1.00 74.31 102 THR A CA 1
ATOM 810 C C . THR A 1 102 ? 7.435 -0.115 27.413 1.00 74.31 102 THR A C 1
ATOM 812 O O . THR A 1 102 ? 6.498 -0.772 27.865 1.00 74.31 102 THR A O 1
ATOM 815 N N . LYS A 1 103 ? 7.305 1.140 26.958 1.00 78.81 103 LYS A N 1
ATOM 816 C CA . LYS A 1 103 ? 6.038 1.870 27.020 1.00 78.81 103 LYS A CA 1
ATOM 817 C C . LYS A 1 103 ? 5.820 2.869 25.884 1.00 78.81 103 LYS A C 1
ATOM 819 O O . LYS A 1 103 ? 6.757 3.513 25.386 1.00 78.81 103 LYS A O 1
ATOM 824 N N . HIS A 1 104 ? 4.545 3.088 25.609 1.00 80.75 104 HIS A N 1
ATOM 825 C CA . HIS A 1 104 ? 4.011 4.166 24.799 1.00 80.75 104 HIS A CA 1
ATOM 826 C C . HIS A 1 104 ? 3.266 5.187 25.663 1.00 80.75 104 HIS A C 1
ATOM 828 O O . HIS A 1 104 ? 2.790 4.878 26.753 1.00 80.75 104 HIS A O 1
ATOM 834 N N . ASP A 1 105 ? 3.196 6.414 25.155 1.00 80.69 105 ASP A N 1
ATOM 835 C CA . ASP A 1 105 ? 2.401 7.514 25.691 1.00 80.69 105 ASP A CA 1
ATOM 836 C C . ASP A 1 105 ? 1.449 8.038 24.610 1.00 80.69 105 ASP A C 1
ATOM 838 O O . ASP A 1 105 ? 1.750 7.956 23.418 1.00 80.69 105 ASP A O 1
ATOM 842 N N . ILE A 1 106 ? 0.341 8.669 25.007 1.00 82.12 106 ILE A N 1
ATOM 843 C CA . ILE A 1 106 ? -0.625 9.253 24.065 1.00 82.12 106 ILE A CA 1
ATOM 844 C C . ILE A 1 106 ? -0.408 10.757 23.947 1.00 82.12 106 ILE A C 1
ATOM 846 O O . ILE A 1 106 ? -0.457 11.504 24.934 1.00 82.12 106 ILE A O 1
ATOM 850 N N . LYS A 1 107 ? -0.237 11.232 22.714 1.00 82.19 107 LYS A N 1
ATOM 851 C CA . LYS A 1 107 ? -0.201 12.653 22.373 1.00 82.19 107 LYS A CA 1
ATOM 852 C C . LYS A 1 107 ? -1.370 13.043 21.489 1.00 82.19 107 LYS A C 1
ATOM 854 O O . LYS A 1 107 ? -1.945 12.232 20.779 1.00 82.19 107 LYS A O 1
ATOM 859 N N . MET A 1 108 ? -1.677 14.331 21.523 1.00 78.44 108 MET A N 1
ATOM 860 C CA . MET A 1 108 ? -2.613 14.980 20.628 1.00 78.44 108 MET A CA 1
ATOM 861 C C . MET A 1 108 ? -1.941 16.161 19.939 1.00 78.44 108 MET A C 1
ATOM 863 O O . MET A 1 108 ? -1.298 16.982 20.594 1.00 78.44 108 MET A O 1
ATOM 867 N N . LEU A 1 109 ? -2.115 16.274 18.630 1.00 73.88 109 LEU A N 1
ATOM 868 C CA . LEU A 1 109 ? -1.770 17.446 17.838 1.00 73.88 109 LEU A CA 1
ATOM 869 C C . LEU A 1 109 ? -3.047 18.232 17.560 1.00 73.88 109 LEU A C 1
ATOM 871 O O . LEU A 1 109 ? -4.015 17.669 17.061 1.00 73.88 109 LEU A O 1
ATOM 875 N N . ASN A 1 110 ? -3.037 19.530 17.852 1.00 68.81 110 ASN A N 1
ATOM 876 C CA . ASN A 1 110 ? -4.143 20.419 17.516 1.00 68.81 110 ASN A CA 1
ATOM 877 C C . ASN A 1 110 ? -3.805 21.268 16.280 1.00 68.81 110 ASN A C 1
ATOM 879 O O . ASN A 1 110 ? -2.763 21.924 16.229 1.00 68.81 110 ASN A O 1
ATOM 883 N N . TYR A 1 111 ? -4.704 21.270 15.302 1.00 59.97 111 TYR A N 1
ATOM 884 C CA . TYR A 1 111 ? -4.568 21.945 14.021 1.00 59.97 111 TYR A CA 1
ATOM 885 C C . TYR A 1 111 ? -5.488 23.174 13.964 1.00 59.97 111 TYR A C 1
ATOM 887 O O . TYR A 1 111 ? -6.646 23.110 13.547 1.00 59.97 111 TYR A O 1
ATOM 895 N N . HIS A 1 112 ? -4.980 24.331 14.390 1.00 48.50 112 HIS A N 1
ATOM 896 C CA . HIS A 1 112 ? -5.642 25.616 14.154 1.00 48.50 112 HIS A CA 1
ATOM 897 C C . HIS A 1 112 ? -5.064 26.292 12.903 1.00 48.50 112 HIS A C 1
ATOM 899 O O . HIS A 1 112 ? -3.854 26.287 12.689 1.00 48.50 112 HIS A O 1
ATOM 905 N N . GLU A 1 113 ? -5.947 26.869 12.078 1.00 39.66 113 GLU A N 1
ATOM 906 C CA . GLU A 1 113 ? -5.631 27.563 10.823 1.00 39.66 113 GLU A CA 1
ATOM 907 C C . GLU A 1 113 ? -4.299 28.348 10.891 1.00 39.66 113 GLU A C 1
ATOM 909 O O . GLU A 1 113 ? -4.157 29.302 11.655 1.00 39.66 113 GLU A O 1
ATOM 914 N N . PHE A 1 114 ? -3.339 27.943 10.051 1.00 39.03 114 PHE A N 1
ATOM 915 C CA . PHE A 1 114 ? -2.071 28.627 9.743 1.00 39.03 114 PHE A CA 1
ATOM 916 C C . PHE A 1 114 ? -0.957 28.674 10.804 1.00 39.03 114 PHE A C 1
ATOM 918 O O . PHE A 1 114 ? 0.045 29.355 10.571 1.00 39.03 114 PHE A O 1
ATOM 925 N N . ILE A 1 115 ? -1.032 27.918 11.903 1.00 39.66 115 ILE A N 1
ATOM 926 C CA . ILE A 1 115 ? 0.107 27.766 12.827 1.00 39.66 115 ILE A CA 1
ATOM 927 C C . ILE A 1 115 ? 0.426 26.279 12.989 1.00 39.66 115 ILE A C 1
ATOM 929 O O . ILE A 1 115 ? -0.458 25.486 13.291 1.00 39.66 115 ILE A O 1
ATOM 933 N N . ILE A 1 116 ? 1.695 25.907 12.779 1.00 43.72 116 ILE A N 1
ATOM 934 C CA . ILE A 1 116 ? 2.229 24.572 13.089 1.00 43.72 116 ILE A CA 1
ATOM 935 C C . ILE A 1 116 ? 1.793 24.208 14.518 1.00 43.72 116 ILE A C 1
ATOM 937 O O . ILE A 1 116 ? 2.114 24.927 15.466 1.00 43.72 116 ILE A O 1
ATOM 941 N N . GLY A 1 117 ? 0.993 23.147 14.641 1.00 56.19 117 GLY A N 1
ATOM 942 C CA . GLY A 1 117 ? 0.303 22.783 15.875 1.00 56.19 117 GLY A CA 1
ATOM 943 C C . GLY A 1 117 ? 1.254 22.390 17.002 1.00 56.19 117 GLY A C 1
ATOM 944 O O . GLY A 1 117 ? 2.271 21.733 16.784 1.00 56.19 117 GLY A O 1
ATOM 945 N N . ASN A 1 118 ? 0.905 22.768 18.232 1.00 65.88 118 ASN A N 1
ATOM 946 C CA . ASN A 1 118 ? 1.553 22.228 19.423 1.00 65.88 118 ASN A CA 1
ATOM 947 C C . ASN A 1 118 ? 1.052 20.799 19.672 1.00 65.88 118 ASN A C 1
ATOM 949 O O . ASN A 1 118 ? -0.145 20.528 19.545 1.00 65.88 118 ASN A O 1
ATOM 953 N N . THR A 1 119 ? 1.948 19.908 20.096 1.00 74.75 119 THR A N 1
ATOM 954 C CA . THR A 1 119 ? 1.569 18.590 20.619 1.00 74.75 119 THR A CA 1
ATOM 955 C C . THR A 1 119 ? 1.356 18.649 22.128 1.00 74.75 119 THR A C 1
ATOM 957 O O . THR A 1 119 ? 2.155 19.256 22.848 1.00 74.75 119 THR A O 1
ATOM 960 N N . TYR A 1 120 ? 0.341 17.953 22.623 1.00 81.88 120 TYR A N 1
ATOM 961 C CA . TYR A 1 120 ? -0.016 17.874 24.034 1.00 81.88 120 TYR A CA 1
ATOM 962 C C . TYR A 1 120 ? -0.077 16.412 24.470 1.00 81.88 120 TYR A C 1
ATOM 964 O O . TYR A 1 120 ? -0.651 15.595 23.763 1.00 81.88 120 TYR A O 1
ATOM 972 N N . TYR A 1 121 ? 0.489 16.070 25.627 1.00 86.81 121 TYR A N 1
ATOM 973 C CA . TYR A 1 121 ? 0.276 14.741 26.205 1.00 86.81 121 TYR A CA 1
ATOM 974 C C . TYR A 1 121 ? -1.162 14.623 26.693 1.00 86.81 121 TYR A C 1
ATOM 976 O O . TYR A 1 121 ? -1.591 15.460 27.485 1.00 86.81 121 TYR A O 1
ATOM 984 N N . ILE A 1 122 ? -1.858 13.588 26.234 1.00 88.62 122 ILE A N 1
ATOM 985 C CA . ILE A 1 122 ? -3.148 13.136 26.766 1.00 88.62 122 ILE A CA 1
ATOM 986 C C . ILE A 1 122 ? -2.919 12.098 27.861 1.00 88.62 122 ILE A C 1
ATOM 988 O O . ILE A 1 122 ? -3.572 12.142 28.901 1.00 88.62 122 ILE A O 1
ATOM 992 N N . ALA A 1 123 ? -1.933 11.229 27.654 1.00 87.00 123 ALA A N 1
ATOM 993 C CA . ALA A 1 123 ? -1.525 10.206 28.596 1.00 87.00 123 ALA A CA 1
ATOM 994 C C . ALA A 1 123 ? 0.009 10.133 28.602 1.00 87.00 123 ALA A C 1
ATOM 996 O O . ALA A 1 123 ? 0.635 10.135 27.545 1.00 87.00 123 ALA A O 1
ATOM 997 N N . ASN A 1 124 ? 0.606 10.223 29.789 1.00 88.88 124 ASN A N 1
ATOM 998 C CA . ASN A 1 124 ? 2.052 10.150 30.005 1.00 88.88 124 ASN A CA 1
ATOM 999 C C . ASN A 1 124 ? 2.302 9.713 31.443 1.00 88.88 124 ASN A C 1
ATOM 1001 O O . ASN A 1 124 ? 2.546 10.531 32.340 1.00 88.88 124 ASN A O 1
ATOM 1005 N N . SER A 1 125 ? 2.118 8.423 31.674 1.00 87.38 125 SER A N 1
ATOM 1006 C CA . SER A 1 125 ? 2.298 7.802 32.979 1.00 87.38 125 SER A CA 1
ATOM 1007 C C . SER A 1 125 ? 3.508 6.864 32.980 1.00 87.38 125 SER A C 1
ATOM 1009 O O . SER A 1 125 ? 4.315 6.844 32.053 1.00 87.38 125 SER A O 1
ATOM 1011 N N . THR A 1 126 ? 3.690 6.101 34.056 1.00 88.00 126 THR A N 1
ATOM 1012 C CA . THR A 1 126 ? 4.672 5.004 34.087 1.00 88.00 126 THR A CA 1
ATOM 1013 C C . THR A 1 126 ? 4.166 3.738 33.394 1.00 88.00 126 THR A C 1
ATOM 1015 O O . THR A 1 126 ? 4.895 2.753 33.351 1.00 88.00 126 THR A O 1
ATOM 1018 N N . LEU A 1 127 ? 2.915 3.737 32.939 1.00 91.12 127 LEU A N 1
ATOM 1019 C CA . LEU A 1 127 ? 2.247 2.595 32.331 1.00 91.12 127 LEU A CA 1
ATOM 1020 C C . LEU A 1 127 ? 2.372 2.667 30.809 1.00 91.12 127 LEU A C 1
ATOM 1022 O O . LEU A 1 127 ? 2.669 3.725 30.258 1.00 91.12 127 LEU A O 1
ATOM 1026 N N . ASP A 1 128 ? 2.160 1.531 30.152 1.00 86.00 128 ASP A N 1
ATOM 1027 C CA . ASP A 1 128 ? 2.135 1.449 28.693 1.00 86.00 128 ASP A CA 1
ATOM 1028 C C . ASP A 1 128 ? 0.748 1.849 28.186 1.00 86.00 128 ASP A C 1
ATOM 1030 O O . ASP A 1 128 ? -0.241 1.182 28.490 1.00 86.00 128 ASP A O 1
ATOM 1034 N N . GLU A 1 129 ? 0.676 2.976 27.479 1.00 87.56 129 GLU A N 1
ATOM 1035 C CA . GLU A 1 129 ? -0.554 3.607 26.998 1.00 87.56 129 GLU A CA 1
ATOM 1036 C C . GLU A 1 129 ? -0.521 3.660 25.463 1.00 87.56 129 GLU A C 1
ATOM 1038 O O . GLU A 1 129 ? 0.265 4.399 24.870 1.00 87.56 129 GLU A O 1
ATOM 1043 N N . CYS A 1 130 ? -1.373 2.873 24.801 1.00 82.31 130 CYS A N 1
ATOM 1044 C CA . CYS A 1 130 ? -1.342 2.690 23.346 1.00 82.31 130 CYS A CA 1
ATOM 1045 C C . CYS A 1 130 ? -2.753 2.584 22.738 1.00 82.31 130 CYS A C 1
ATOM 1047 O O . CYS A 1 130 ? -3.755 2.647 23.450 1.00 82.31 130 CYS A O 1
ATOM 1049 N N . LYS A 1 131 ? -2.829 2.460 21.408 1.00 80.19 131 LYS A N 1
ATOM 1050 C CA . LYS A 1 131 ? -4.069 2.317 20.618 1.00 80.19 131 LYS A CA 1
ATOM 1051 C C . LYS A 1 131 ? -5.130 3.397 20.900 1.00 80.19 131 LYS A C 1
ATOM 1053 O O . LYS A 1 131 ? -6.227 3.067 21.352 1.00 80.19 131 LYS A O 1
ATOM 1058 N N . PRO A 1 132 ? -4.814 4.692 20.700 1.00 86.06 132 PRO A N 1
ATOM 1059 C CA . PRO A 1 132 ? -5.776 5.748 20.966 1.00 86.06 132 PRO A CA 1
ATOM 1060 C C . PRO A 1 132 ? -6.819 5.890 19.847 1.00 86.06 132 PRO A C 1
ATOM 1062 O O . PRO A 1 132 ? -6.467 5.926 18.667 1.00 86.06 132 PRO A O 1
ATOM 1065 N N . ASP A 1 133 ? -8.077 6.108 20.222 1.00 85.62 133 ASP A N 1
ATOM 1066 C CA . ASP A 1 133 ? -9.156 6.543 19.331 1.00 85.62 133 ASP A CA 1
ATOM 1067 C C . ASP A 1 133 ? -9.767 7.882 19.803 1.00 85.62 133 ASP A C 1
ATOM 1069 O O . ASP A 1 133 ? -9.701 8.210 20.994 1.00 85.62 133 ASP A O 1
ATOM 1073 N N . ILE A 1 134 ? -10.330 8.681 18.894 1.00 85.38 134 ILE A N 1
ATOM 1074 C CA . ILE A 1 134 ? -10.926 9.997 19.193 1.00 85.38 134 ILE A CA 1
ATOM 1075 C C . ILE A 1 134 ? -12.346 10.098 18.645 1.00 85.38 134 ILE A C 1
ATOM 1077 O O . ILE A 1 134 ? -12.620 9.690 17.522 1.00 85.38 134 ILE A O 1
ATOM 1081 N N . SER A 1 135 ? -13.247 10.677 19.439 1.00 86.44 135 SER A N 1
ATOM 1082 C CA . SER A 1 135 ? -14.648 10.849 19.054 1.00 86.44 135 SER A CA 1
ATOM 1083 C C . SER A 1 135 ? -14.817 11.798 17.868 1.00 86.44 135 SER A C 1
ATOM 1085 O O . SER A 1 135 ? -14.026 12.720 17.656 1.00 86.44 135 SER A O 1
ATOM 1087 N N . GLU A 1 136 ? -15.909 11.637 17.123 1.00 80.31 136 GLU A N 1
ATOM 1088 C CA . GLU A 1 136 ? -16.205 12.417 15.918 1.00 80.31 136 GLU A CA 1
ATOM 1089 C C . GLU A 1 136 ? -16.358 13.914 16.203 1.00 80.31 136 GLU A C 1
ATOM 1091 O O . GLU A 1 136 ? -16.025 14.751 15.360 1.00 80.31 136 GLU A O 1
ATOM 1096 N N . ASP A 1 137 ? -16.847 14.257 17.399 1.00 80.62 137 ASP A N 1
ATOM 1097 C CA . ASP A 1 137 ? -16.987 15.632 17.880 1.00 80.62 137 ASP A CA 1
ATOM 1098 C C . ASP A 1 137 ? -15.704 16.212 18.495 1.00 80.62 137 ASP A C 1
ATOM 1100 O O . ASP A 1 137 ? -15.706 17.373 18.928 1.00 80.62 137 ASP A O 1
ATOM 1104 N N . ASP A 1 138 ? -14.613 15.438 18.489 1.00 78.62 138 ASP A N 1
ATOM 1105 C CA . ASP A 1 138 ? -13.275 15.862 18.890 1.00 78.62 138 ASP A CA 1
ATOM 1106 C C . ASP A 1 138 ? -13.154 16.191 20.391 1.00 78.62 138 ASP A C 1
ATOM 1108 O O . ASP A 1 138 ? -12.347 17.029 20.810 1.00 78.62 138 ASP A O 1
ATOM 1112 N N . ARG A 1 139 ? -14.016 15.584 21.219 1.00 85.06 139 ARG A N 1
ATOM 1113 C CA . ARG A 1 139 ? -14.164 15.908 22.650 1.00 85.06 139 ARG A CA 1
ATOM 1114 C C . ARG A 1 139 ? -13.955 14.738 23.598 1.00 85.06 139 ARG A C 1
ATOM 1116 O O . ARG A 1 139 ? -14.019 14.950 24.811 1.00 85.06 139 ARG A O 1
ATOM 1123 N N . ALA A 1 140 ? -13.674 13.543 23.105 1.00 89.94 140 ALA A N 1
ATOM 1124 C CA . ALA A 1 140 ? -13.279 12.418 23.935 1.00 89.94 140 ALA A CA 1
ATOM 1125 C C . ALA A 1 140 ? -12.184 11.597 23.261 1.00 89.94 140 ALA A C 1
ATOM 1127 O O . ALA A 1 140 ? -12.206 11.393 22.054 1.00 89.94 140 ALA A O 1
ATOM 1128 N N . VAL A 1 141 ? -11.231 11.125 24.062 1.00 90.94 141 VAL A N 1
ATOM 1129 C CA . VAL A 1 141 ? -10.163 10.219 23.620 1.00 90.94 141 VAL A CA 1
ATOM 1130 C C . VAL A 1 141 ? -10.262 8.949 24.440 1.00 90.94 141 VAL A C 1
ATOM 1132 O O . VAL A 1 141 ? -10.398 9.031 25.663 1.00 90.94 141 VAL A O 1
ATOM 1135 N N . VAL A 1 142 ? -10.171 7.800 23.783 1.00 93.62 142 VAL A N 1
ATOM 1136 C CA . VAL A 1 142 ? -10.076 6.477 24.402 1.00 93.62 142 VAL A CA 1
ATOM 1137 C C . VAL A 1 142 ? -8.728 5.852 24.053 1.00 93.62 142 VAL A C 1
ATOM 1139 O O . VAL A 1 142 ? -8.164 6.169 23.016 1.00 93.62 142 VAL A O 1
ATOM 1142 N N . TRP A 1 143 ? -8.168 5.022 24.925 1.00 93.00 143 TRP A N 1
ATOM 1143 C CA . TRP A 1 143 ? -6.941 4.261 24.681 1.00 93.00 143 TRP A CA 1
ATOM 1144 C C . TRP A 1 143 ? -6.904 3.033 25.591 1.00 93.00 143 TRP A C 1
ATOM 1146 O O . TRP A 1 143 ? -7.680 2.947 26.545 1.00 93.00 143 TRP A O 1
ATOM 1156 N N . GLN A 1 144 ? -6.002 2.092 25.325 1.00 93.31 144 GLN A N 1
ATOM 1157 C CA . GLN A 1 144 ? -5.731 0.991 26.252 1.00 93.31 144 GLN A CA 1
ATOM 1158 C C . GLN A 1 144 ? -4.499 1.301 27.108 1.00 93.31 144 GLN A C 1
ATOM 1160 O O . GLN A 1 144 ? -3.526 1.898 26.638 1.00 93.31 144 GLN A O 1
ATOM 1165 N N . GLN A 1 145 ? -4.533 0.883 28.368 1.00 93.75 145 GLN A N 1
ATOM 1166 C CA . GLN A 1 145 ? -3.467 1.092 29.342 1.00 93.75 145 GLN A CA 1
ATOM 1167 C C . GLN A 1 145 ? -3.127 -0.228 30.026 1.00 93.75 145 GLN A C 1
ATOM 1169 O O . GLN A 1 145 ? -4.018 -0.933 30.490 1.00 93.75 145 GLN A O 1
ATOM 1174 N N . LYS A 1 146 ? -1.838 -0.544 30.140 1.00 92.94 146 LYS A N 1
ATOM 1175 C CA . LYS A 1 146 ? -1.383 -1.747 30.838 1.00 92.94 146 LYS A CA 1
ATOM 1176 C C . LYS A 1 146 ? -1.262 -1.507 32.342 1.00 92.94 146 LYS A C 1
ATOM 1178 O O . LYS A 1 146 ? -0.322 -0.844 32.785 1.00 92.94 146 LYS A O 1
ATOM 1183 N N . ASN A 1 147 ? -2.178 -2.072 33.121 1.00 87.12 147 ASN A N 1
ATOM 1184 C CA . ASN A 1 147 ? -2.195 -2.031 34.580 1.00 87.12 147 ASN A CA 1
ATOM 1185 C C . ASN A 1 147 ? -1.672 -3.351 35.154 1.00 87.12 147 ASN A C 1
ATOM 1187 O O . ASN A 1 147 ? -2.276 -4.402 34.989 1.00 87.12 147 ASN A O 1
ATOM 1191 N N . GLU A 1 148 ? -0.536 -3.302 35.854 1.00 83.12 148 GLU A N 1
ATOM 1192 C CA . GLU A 1 148 ? 0.147 -4.490 36.390 1.00 83.12 148 GLU A CA 1
ATOM 1193 C C . GLU A 1 148 ? 0.436 -5.557 35.310 1.00 83.12 148 GLU A C 1
ATOM 1195 O O . GLU A 1 148 ? 1.477 -5.501 34.647 1.00 83.12 148 GLU A O 1
ATOM 1200 N N . SER A 1 149 ? -0.468 -6.526 35.143 1.00 84.44 149 SER A N 1
ATOM 1201 C CA . SER A 1 149 ? -0.402 -7.601 34.149 1.00 84.44 149 SER A CA 1
ATOM 1202 C C . SER A 1 149 ? -1.552 -7.613 33.142 1.00 84.44 149 SER A C 1
ATOM 1204 O O . SER A 1 149 ? -1.470 -8.402 32.203 1.00 84.44 149 SER A O 1
ATOM 1206 N N . GLU A 1 150 ? -2.567 -6.769 33.317 1.00 93.19 150 GLU A N 1
ATOM 1207 C CA . GLU A 1 150 ? -3.790 -6.740 32.506 1.00 93.19 150 GLU A CA 1
ATOM 1208 C C . GLU A 1 150 ? -3.885 -5.427 31.714 1.00 93.19 150 GLU A C 1
ATOM 1210 O O . GLU A 1 150 ? -3.268 -4.413 32.059 1.00 93.19 150 GLU A O 1
ATOM 1215 N N . TRP A 1 151 ? -4.589 -5.461 30.589 1.00 94.38 151 TRP A N 1
ATOM 1216 C CA . TRP A 1 151 ? -4.912 -4.275 29.800 1.00 94.38 151 TRP A CA 1
ATOM 1217 C C . TRP A 1 151 ? -6.314 -3.783 30.136 1.00 94.38 151 TRP A C 1
ATOM 1219 O O . TRP A 1 151 ? -7.253 -4.558 30.062 1.00 94.38 151 TRP A O 1
ATOM 1229 N N . ASP A 1 152 ? -6.457 -2.493 30.420 1.00 96.81 152 ASP A N 1
ATOM 1230 C CA . ASP A 1 152 ? -7.747 -1.854 30.683 1.00 96.81 152 ASP A CA 1
ATOM 1231 C C . ASP A 1 152 ? -8.009 -0.728 29.680 1.00 96.81 152 ASP A C 1
ATOM 1233 O O . ASP A 1 152 ? -7.079 -0.142 29.109 1.00 96.81 152 ASP A O 1
ATOM 1237 N N . ILE A 1 153 ? -9.279 -0.354 29.508 1.00 97.25 153 ILE A N 1
ATOM 1238 C CA . ILE A 1 153 ? -9.653 0.774 28.648 1.00 97.25 153 ILE A CA 1
ATOM 1239 C C . ILE A 1 153 ? -9.733 2.060 29.465 1.00 97.25 153 ILE A C 1
ATOM 1241 O O . ILE A 1 153 ? -10.455 2.161 30.454 1.00 97.25 153 ILE A O 1
ATOM 1245 N N . CYS A 1 154 ? -9.020 3.087 29.021 1.00 96.50 154 CYS A N 1
ATOM 1246 C CA . CYS A 1 154 ? -9.073 4.430 29.576 1.00 96.50 154 CYS A CA 1
ATOM 1247 C C . CYS A 1 154 ? -9.779 5.373 28.605 1.00 96.50 154 CYS A C 1
ATOM 1249 O O . CYS A 1 154 ? -9.577 5.292 27.398 1.00 96.50 154 CYS A O 1
ATOM 1251 N N . TYR A 1 155 ? -10.553 6.323 29.127 1.00 95.56 155 TYR A N 1
ATOM 1252 C CA . TYR A 1 155 ? -11.071 7.427 28.323 1.00 95.56 155 TYR A CA 1
ATOM 1253 C C . TYR A 1 155 ? -11.036 8.750 29.082 1.00 95.56 155 TYR A C 1
ATOM 1255 O O . TYR A 1 155 ? -11.062 8.790 30.314 1.00 95.56 155 TYR A O 1
ATOM 1263 N N . ILE A 1 156 ? -10.963 9.854 28.343 1.00 94.06 156 ILE A N 1
ATOM 1264 C CA . ILE A 1 156 ? -10.950 11.207 28.897 1.00 94.06 156 ILE A CA 1
ATOM 1265 C C . ILE A 1 156 ? -11.834 12.137 28.078 1.00 94.06 156 ILE A C 1
ATOM 1267 O O . ILE A 1 156 ? -11.793 12.131 26.849 1.00 94.06 156 ILE A O 1
ATOM 1271 N N . TYR A 1 157 ? -12.590 12.987 28.768 1.00 92.00 157 TYR A N 1
ATOM 1272 C CA . TYR A 1 157 ? -13.277 14.110 28.139 1.00 92.00 157 TYR A CA 1
ATOM 1273 C C . TYR A 1 157 ? -12.304 15.276 27.948 1.00 92.00 157 TYR A C 1
ATOM 1275 O O . TYR A 1 157 ? -11.715 15.778 28.911 1.00 92.00 157 TYR A O 1
ATOM 1283 N N . LEU A 1 158 ? -12.150 15.737 26.709 1.00 86.56 158 LEU A N 1
ATOM 1284 C CA . LEU A 1 158 ? -11.317 16.884 26.380 1.00 86.56 158 LEU A CA 1
ATOM 1285 C C . LEU A 1 158 ? -12.036 18.177 26.769 1.00 86.56 158 LEU A C 1
ATOM 1287 O O . LEU A 1 158 ? -13.049 18.572 26.191 1.00 86.56 158 LEU A O 1
ATOM 1291 N N . VAL A 1 159 ? -11.466 18.871 27.749 1.00 84.19 159 VAL A N 1
ATOM 1292 C CA . VAL A 1 159 ? -11.837 20.243 28.103 1.00 84.19 159 VAL A CA 1
ATOM 1293 C C . VAL A 1 159 ? -10.733 21.157 27.605 1.00 84.19 159 VAL A C 1
ATOM 1295 O O . VAL A 1 159 ? -9.569 20.888 27.867 1.00 84.19 159 VAL A O 1
ATOM 1298 N N . TYR A 1 160 ? -11.065 22.241 26.914 1.00 81.44 160 TYR A N 1
ATOM 1299 C CA . TYR A 1 160 ? -10.068 23.187 26.412 1.00 81.44 160 TYR A CA 1
ATOM 1300 C C . TYR A 1 160 ? -9.982 24.425 27.305 1.00 81.44 160 TYR A C 1
ATOM 1302 O O . TYR A 1 160 ? -10.994 24.905 27.821 1.00 81.44 160 TYR A O 1
ATOM 1310 N N . ASP A 1 161 ? -8.773 24.950 27.495 1.00 81.00 161 ASP A N 1
ATOM 1311 C CA . ASP A 1 161 ? -8.578 26.244 28.141 1.00 81.00 161 ASP A CA 1
ATOM 1312 C C . ASP A 1 161 ? -8.990 27.403 27.212 1.00 81.00 161 ASP A C 1
ATOM 1314 O O . ASP A 1 161 ? -9.333 27.215 26.042 1.00 81.00 161 ASP A O 1
ATOM 1318 N N . GLY A 1 162 ? -8.948 28.637 27.726 1.00 74.81 162 GLY A N 1
ATOM 1319 C CA . GLY A 1 162 ? -9.308 29.835 26.956 1.00 74.81 162 GLY A CA 1
ATOM 1320 C C . GLY A 1 162 ? -8.431 30.109 25.724 1.00 74.81 162 GLY A C 1
ATOM 1321 O O . GLY A 1 162 ? -8.755 31.012 24.958 1.00 74.81 162 GLY A O 1
ATOM 1322 N N . ASN A 1 163 ? -7.349 29.347 25.526 1.00 72.31 163 ASN A N 1
ATOM 1323 C CA . ASN A 1 163 ? -6.439 29.432 24.386 1.00 72.31 163 ASN A CA 1
ATOM 1324 C C . ASN A 1 163 ? -6.550 28.215 23.448 1.00 72.31 163 ASN A C 1
ATOM 1326 O O . ASN A 1 163 ? -5.730 28.082 22.541 1.00 72.31 163 ASN A O 1
ATOM 1330 N N . GLY A 1 164 ? -7.524 27.321 23.657 1.00 71.44 164 GLY A N 1
ATOM 1331 C CA . GLY A 1 164 ? -7.712 26.132 22.823 1.00 71.44 164 GLY A CA 1
ATOM 1332 C C . GLY A 1 164 ? -6.734 24.993 23.122 1.00 71.44 164 GLY A C 1
ATOM 1333 O O . GLY A 1 164 ? -6.631 24.060 22.330 1.00 71.44 164 GLY A O 1
ATOM 1334 N N . LYS A 1 165 ? -6.021 25.025 24.257 1.00 77.94 165 LYS A N 1
ATOM 1335 C CA . LYS A 1 165 ? -5.174 23.908 24.697 1.00 77.94 165 LYS A CA 1
ATOM 1336 C C . LYS A 1 165 ? -6.007 22.889 25.488 1.00 77.94 165 LYS A C 1
ATOM 1338 O O . LYS A 1 165 ? -6.751 23.301 26.379 1.00 77.94 165 LYS A O 1
ATOM 1343 N N . PRO A 1 166 ? -5.854 21.574 25.245 1.00 79.94 166 PRO A N 1
ATOM 1344 C CA . PRO A 1 166 ? -6.486 20.545 26.066 1.00 79.94 166 PRO A CA 1
ATOM 1345 C C . PRO A 1 166 ? -5.998 20.612 27.521 1.00 79.94 166 PRO A C 1
ATOM 1347 O O . PRO A 1 166 ? -4.799 20.635 27.816 1.00 79.94 166 PRO A O 1
ATOM 1350 N N . VAL A 1 167 ? -6.948 20.619 28.445 1.00 80.88 167 VAL A N 1
ATOM 1351 C CA . VAL A 1 167 ? -6.756 20.501 29.886 1.00 80.88 167 VAL A CA 1
ATOM 1352 C C . VAL A 1 167 ? -6.866 19.028 30.244 1.00 80.88 167 VAL A C 1
ATOM 1354 O O . VAL A 1 167 ? -7.956 18.481 30.393 1.00 80.88 167 VAL A O 1
ATOM 1357 N N . VAL A 1 168 ? -5.714 18.389 30.405 1.00 81.06 168 VAL A N 1
ATOM 1358 C CA . VAL A 1 168 ? -5.623 16.985 30.810 1.00 81.06 168 VAL A CA 1
ATOM 1359 C C . VAL A 1 168 ? -5.600 16.920 32.332 1.00 81.06 168 VAL A C 1
ATOM 1361 O O . VAL A 1 168 ? -4.690 17.442 32.978 1.00 81.06 168 VAL A O 1
ATOM 1364 N N . SER A 1 169 ? -6.642 16.331 32.915 1.00 77.38 169 SER A N 1
ATOM 1365 C CA . SER A 1 169 ? -6.817 16.226 34.363 1.00 77.38 169 SER A CA 1
ATOM 1366 C C . SER A 1 169 ? -7.384 14.864 34.735 1.00 77.38 169 SER A C 1
ATOM 1368 O O . SER A 1 169 ? -8.322 14.387 34.099 1.00 77.38 169 SER A O 1
ATOM 1370 N N . SER A 1 170 ? -6.864 14.273 35.813 1.00 76.31 170 SER A N 1
ATOM 1371 C CA . SER A 1 170 ? -7.342 12.991 36.341 1.00 76.31 170 SER A CA 1
ATOM 1372 C C . SER A 1 170 ? -8.816 13.012 36.743 1.00 76.31 170 SER A C 1
ATOM 1374 O O . SER A 1 170 ? -9.439 11.962 36.761 1.00 76.31 170 SER A O 1
ATOM 1376 N N . GLN A 1 171 ? -9.401 14.185 37.013 1.00 83.06 171 GLN A N 1
ATOM 1377 C CA . GLN A 1 171 ? -10.832 14.306 37.320 1.00 83.06 171 GLN A CA 1
ATOM 1378 C C . GLN A 1 171 ? -11.747 13.980 36.127 1.00 83.06 171 GLN A C 1
ATOM 1380 O O . GLN A 1 171 ? -12.934 13.747 36.325 1.00 83.06 171 GLN A O 1
ATOM 1385 N N . TYR A 1 172 ? -11.210 14.020 34.903 1.00 84.00 172 TYR A N 1
ATOM 1386 C CA . TYR A 1 172 ? -11.936 13.726 33.665 1.00 84.00 172 TYR A CA 1
ATOM 1387 C C . TYR A 1 172 ? -11.498 12.405 33.029 1.00 84.00 172 TYR A C 1
ATOM 1389 O O . TYR A 1 172 ? -12.079 12.012 32.019 1.00 84.00 172 TYR A O 1
ATOM 1397 N N . LYS A 1 173 ? -10.464 11.754 33.584 1.00 90.38 173 LYS A N 1
ATOM 1398 C CA . LYS A 1 173 ? -10.000 10.433 33.157 1.00 90.38 173 LYS A CA 1
ATOM 1399 C C . LYS A 1 173 ? -10.824 9.373 33.876 1.00 90.38 173 LYS A C 1
ATOM 1401 O O . LYS A 1 173 ? -10.976 9.413 35.095 1.00 90.38 173 LYS A O 1
ATOM 1406 N N . HIS A 1 174 ? -11.301 8.412 33.110 1.00 93.75 174 HIS A N 1
ATOM 1407 C CA . HIS A 1 174 ? -12.040 7.253 33.573 1.00 93.75 174 HIS A CA 1
ATOM 1408 C C . HIS A 1 174 ? -11.320 5.985 33.115 1.00 93.75 174 HIS A C 1
ATOM 1410 O O . HIS A 1 174 ? -10.644 5.997 32.085 1.00 93.75 174 HIS A O 1
ATOM 1416 N N . VAL A 1 175 ? -11.467 4.912 33.889 1.00 94.38 175 VAL A N 1
ATOM 1417 C CA . VAL A 1 175 ? -10.920 3.588 33.576 1.00 94.38 175 VAL A CA 1
ATOM 1418 C C . VAL A 1 175 ? -12.065 2.584 33.634 1.00 94.38 175 VAL A C 1
ATOM 1420 O O . VAL A 1 175 ? -12.883 2.623 34.557 1.00 94.38 175 VAL A O 1
ATOM 1423 N N . ILE A 1 176 ? -12.149 1.736 32.617 1.00 95.44 176 ILE A N 1
ATOM 1424 C CA . ILE A 1 176 ? -13.047 0.593 32.533 1.00 95.44 176 ILE A CA 1
ATOM 1425 C C . ILE A 1 176 ? -12.191 -0.622 32.886 1.00 95.44 176 ILE A C 1
ATOM 1427 O O . ILE A 1 176 ? -11.460 -1.110 32.033 1.00 95.44 176 ILE A O 1
ATOM 1431 N N . GLU A 1 177 ? -12.265 -1.044 34.149 1.00 93.50 177 GLU A N 1
ATOM 1432 C CA . GLU A 1 177 ? -11.481 -2.165 34.687 1.00 93.50 177 GLU A CA 1
ATOM 1433 C C . GLU A 1 177 ? -12.362 -3.403 34.834 1.00 93.50 177 GLU A C 1
ATOM 1435 O O . GLU A 1 177 ? -13.444 -3.341 35.446 1.00 93.50 177 GLU A O 1
ATOM 1440 N N . LYS A 1 178 ? -11.920 -4.520 34.255 1.00 93.62 178 LYS A N 1
ATOM 1441 C CA . LYS A 1 178 ? -12.611 -5.816 34.284 1.00 93.62 178 LYS A CA 1
ATOM 1442 C C . LYS A 1 178 ? -11.584 -6.932 34.431 1.00 93.62 178 LYS A C 1
ATOM 1444 O O . LYS A 1 178 ? -10.417 -6.741 34.134 1.00 93.62 178 LYS A O 1
ATOM 1449 N N . ASP A 1 179 ? -12.030 -8.099 34.887 1.00 93.00 179 ASP A N 1
ATOM 1450 C CA . ASP A 1 179 ? -11.157 -9.276 34.932 1.00 93.00 179 ASP A CA 1
ATOM 1451 C C . ASP A 1 179 ? -10.655 -9.600 33.509 1.00 93.00 179 ASP A C 1
ATOM 1453 O O . ASP A 1 179 ? -11.461 -9.607 32.582 1.00 93.00 179 ASP A O 1
ATOM 1457 N N . GLY A 1 180 ? -9.371 -9.922 33.331 1.00 93.69 180 GLY A N 1
ATOM 1458 C CA . GLY A 1 180 ? -8.796 -10.208 32.010 1.00 93.69 180 GLY A CA 1
ATOM 1459 C C . GLY A 1 180 ? -8.326 -8.962 31.252 1.00 93.69 180 GLY A C 1
ATOM 1460 O O . GLY A 1 180 ? -8.288 -7.862 31.788 1.00 93.69 180 GLY A O 1
ATOM 1461 N N . ASP A 1 181 ? -7.937 -9.138 29.991 1.00 96.19 181 ASP A N 1
ATOM 1462 C CA . ASP A 1 181 ? -7.460 -8.065 29.122 1.00 96.19 181 ASP A CA 1
ATOM 1463 C C . ASP A 1 181 ? -8.613 -7.427 28.326 1.00 96.19 181 ASP A C 1
ATOM 1465 O O . ASP A 1 181 ? -9.389 -8.111 27.654 1.00 96.19 181 ASP A O 1
ATOM 1469 N N . GLN A 1 182 ? -8.641 -6.095 28.288 1.00 96.88 182 GLN A N 1
ATOM 1470 C CA . GLN A 1 182 ? -9.437 -5.271 27.383 1.00 96.88 182 GLN A CA 1
ATOM 1471 C C . GLN A 1 182 ? -8.538 -4.488 26.425 1.00 96.88 182 GLN A C 1
ATOM 1473 O O . GLN A 1 182 ? -7.602 -3.800 26.836 1.00 96.88 182 GLN A O 1
ATOM 1478 N N . LYS A 1 183 ? -8.792 -4.606 25.117 1.00 93.44 183 LYS A N 1
ATOM 1479 C CA . LYS A 1 183 ? -7.897 -4.083 24.068 1.00 93.44 183 LYS A CA 1
ATOM 1480 C C . LYS A 1 183 ? -8.640 -3.480 22.883 1.00 93.44 183 LYS A C 1
ATOM 1482 O O . LYS A 1 183 ? -9.837 -3.699 22.712 1.00 93.44 183 LYS A O 1
ATOM 1487 N N . ASN A 1 184 ? -7.877 -2.775 22.046 1.00 87.56 184 ASN A N 1
ATOM 1488 C CA . ASN A 1 184 ? -8.274 -2.186 20.764 1.00 87.56 184 ASN A CA 1
ATOM 1489 C C . ASN A 1 184 ? -9.592 -1.402 20.874 1.00 87.56 184 ASN A C 1
ATOM 1491 O O . ASN A 1 184 ? -10.593 -1.799 20.270 1.00 87.56 184 ASN A O 1
ATOM 1495 N N . PRO A 1 185 ? -9.628 -0.348 21.713 1.00 94.75 185 PRO A N 1
ATOM 1496 C CA . PRO A 1 185 ? -10.838 0.425 21.889 1.00 94.75 185 PRO A CA 1
ATOM 1497 C C . PRO A 1 185 ? -11.128 1.300 20.669 1.00 94.75 185 PRO A C 1
ATOM 1499 O O . PRO A 1 185 ? -10.216 1.827 20.037 1.00 94.75 185 PRO A O 1
ATOM 1502 N N . SER A 1 186 ? -12.408 1.532 20.407 1.00 94.00 186 SER A N 1
ATOM 1503 C CA . SER A 1 186 ? -12.877 2.545 19.464 1.00 94.00 186 SER A CA 1
ATOM 1504 C C . SER A 1 186 ? -14.053 3.311 20.063 1.00 94.00 186 SER A C 1
ATOM 1506 O O . SER A 1 186 ? -14.806 2.759 20.872 1.00 94.00 186 SER A O 1
ATOM 1508 N N . ILE A 1 187 ? -14.191 4.593 19.728 1.00 92.75 187 ILE A N 1
ATOM 1509 C CA . ILE A 1 187 ? -15.171 5.494 20.344 1.00 92.75 187 ILE A CA 1
ATOM 1510 C C . ILE A 1 187 ? -16.011 6.209 19.291 1.00 92.75 187 ILE A C 1
ATOM 1512 O O . ILE A 1 187 ? -15.491 6.717 18.308 1.00 92.75 187 ILE A O 1
ATOM 1516 N N . SER A 1 188 ? -17.311 6.306 19.554 1.00 92.25 188 SER A N 1
ATOM 1517 C CA . SER A 1 188 ? -18.238 7.090 18.745 1.00 92.25 188 SER A CA 1
ATOM 1518 C C . SER A 1 188 ? -19.235 7.852 19.615 1.00 92.25 188 SER A C 1
ATOM 1520 O O . SER A 1 188 ? -19.586 7.413 20.714 1.00 92.25 188 SER A O 1
ATOM 1522 N N . GLY A 1 189 ? -19.712 8.999 19.142 1.00 89.50 189 GLY A N 1
ATOM 1523 C CA . GLY A 1 189 ? -20.818 9.741 19.733 1.00 89.50 189 GLY A CA 1
ATOM 1524 C C . GLY A 1 189 ? -20.488 11.203 19.992 1.00 89.50 189 GLY A C 1
ATOM 1525 O O . GLY A 1 189 ? -19.627 11.810 19.358 1.00 89.50 189 GLY A O 1
ATOM 1526 N N . SER A 1 190 ? -21.214 11.802 20.932 1.00 88.50 190 SER A N 1
ATOM 1527 C CA . SER A 1 190 ? -21.060 13.222 21.238 1.00 88.50 190 SER A CA 1
ATOM 1528 C C . SER A 1 190 ? -21.240 13.513 22.714 1.00 88.50 190 SER A C 1
ATOM 1530 O O . SER A 1 190 ? -21.963 12.819 23.432 1.00 88.50 190 SER A O 1
ATOM 1532 N N . ILE A 1 191 ? -20.681 14.634 23.164 1.00 84.69 191 ILE A N 1
ATOM 1533 C CA . ILE A 1 191 ? -20.834 15.069 24.557 1.00 84.69 191 ILE A CA 1
ATOM 1534 C C . ILE A 1 191 ? -22.301 15.254 24.998 1.00 84.69 191 ILE A C 1
ATOM 1536 O O . ILE A 1 191 ? -22.585 15.243 26.194 1.00 84.69 191 ILE A O 1
ATOM 1540 N N . THR A 1 192 ? -23.236 15.468 24.062 1.00 87.00 192 THR A N 1
ATOM 1541 C CA . THR A 1 192 ? -24.661 15.684 24.368 1.00 87.00 192 THR A CA 1
ATOM 1542 C C . THR A 1 192 ? -25.453 14.398 24.555 1.00 87.00 192 THR A C 1
ATOM 1544 O O . THR A 1 192 ? -26.430 14.407 25.301 1.00 87.00 192 THR A O 1
ATOM 1547 N N . GLU A 1 193 ? -25.053 13.320 23.886 1.00 87.88 193 GLU A N 1
ATOM 1548 C CA . GLU A 1 193 ? -25.750 12.027 23.922 1.00 87.88 193 GLU A CA 1
ATOM 1549 C C . GLU A 1 193 ? -25.016 11.003 24.800 1.00 87.88 193 GLU A C 1
ATOM 1551 O O . GLU A 1 193 ? -25.621 10.041 25.265 1.00 87.88 193 GLU A O 1
ATOM 1556 N N . GLY A 1 194 ? -23.739 11.259 25.090 1.00 91.88 194 GLY A N 1
ATOM 1557 C CA . GLY A 1 194 ? -22.807 10.277 25.620 1.00 91.88 194 GLY A CA 1
ATOM 1558 C C . GLY A 1 194 ? -21.989 9.650 24.497 1.00 91.88 194 GLY A C 1
ATOM 1559 O O . GLY A 1 194 ? -22.314 9.772 23.313 1.00 91.88 194 GLY A O 1
ATOM 1560 N N . TYR A 1 195 ? -20.909 8.986 24.888 1.00 95.38 195 TYR A N 1
ATOM 1561 C CA . TYR A 1 195 ? -20.074 8.233 23.967 1.00 95.38 195 TYR A CA 1
ATOM 1562 C C . TYR A 1 195 ? -20.295 6.743 24.161 1.00 95.38 195 TYR A C 1
ATOM 1564 O O . TYR A 1 195 ? -20.570 6.256 25.259 1.00 95.38 195 TYR A O 1
ATOM 1572 N N . LYS A 1 196 ? -20.135 6.031 23.062 1.00 97.50 196 LYS A N 1
ATOM 1573 C CA . LYS A 1 196 ? -20.170 4.589 22.942 1.00 97.50 196 LYS A CA 1
ATOM 1574 C C . LYS A 1 196 ? -18.744 4.131 22.698 1.00 97.50 196 LYS A C 1
ATOM 1576 O O . LYS A 1 196 ? -18.140 4.526 21.707 1.00 97.50 196 LYS A O 1
ATOM 1581 N N . ILE A 1 197 ? -18.207 3.340 23.615 1.00 98.38 197 ILE A N 1
ATOM 1582 C CA . ILE A 1 197 ? -16.852 2.799 23.523 1.00 98.38 197 ILE A CA 1
ATOM 1583 C C . ILE A 1 197 ? -16.966 1.300 23.289 1.00 98.38 197 ILE A C 1
ATOM 1585 O O . ILE A 1 197 ? -17.555 0.603 24.111 1.00 98.38 197 ILE A O 1
ATOM 1589 N N . VAL A 1 198 ? -16.403 0.805 22.192 1.00 98.38 198 VAL A N 1
ATOM 1590 C CA . VAL A 1 198 ? -16.291 -0.633 21.924 1.00 98.38 198 VAL A CA 1
ATOM 1591 C C . VAL A 1 198 ? -14.869 -1.103 22.159 1.00 98.38 198 VAL A C 1
ATOM 1593 O O . VAL A 1 198 ? -13.933 -0.355 21.910 1.00 98.38 198 VAL A O 1
ATOM 1596 N N . TYR A 1 199 ? -14.702 -2.326 22.644 1.00 98.25 199 TYR A N 1
ATOM 1597 C CA . TYR A 1 199 ? -13.401 -2.969 22.843 1.00 98.25 199 TYR A CA 1
ATOM 1598 C C . TYR A 1 199 ? -13.569 -4.483 22.815 1.00 98.25 199 TYR A C 1
ATOM 1600 O O . TYR A 1 199 ? -14.671 -5.007 22.997 1.00 98.25 199 TYR A O 1
ATOM 1608 N N . GLN A 1 200 ? -12.469 -5.185 22.567 1.00 97.56 200 GLN A N 1
ATOM 1609 C CA . GLN A 1 200 ? -12.416 -6.631 22.748 1.00 97.56 200 GLN A CA 1
ATOM 1610 C C . GLN A 1 200 ? -12.006 -6.955 24.183 1.00 97.56 200 GLN A C 1
ATOM 1612 O O . GLN A 1 200 ? -11.164 -6.266 24.756 1.00 97.56 200 GLN A O 1
ATOM 1617 N N . ASP A 1 201 ? -12.570 -8.020 24.734 1.00 98.12 201 ASP A N 1
ATOM 1618 C CA . ASP A 1 201 ? -12.399 -8.416 26.127 1.00 98.12 201 ASP A CA 1
ATOM 1619 C C . ASP A 1 201 ? -12.312 -9.943 26.244 1.00 98.12 201 ASP A C 1
ATOM 1621 O O . ASP A 1 201 ? -13.109 -10.644 25.616 1.00 98.12 201 ASP A O 1
ATOM 1625 N N . ASP A 1 202 ? -11.352 -10.464 27.013 1.00 96.69 202 ASP A N 1
ATOM 1626 C CA . ASP A 1 202 ? -11.148 -11.908 27.188 1.00 96.69 202 ASP A CA 1
ATOM 1627 C C . ASP A 1 202 ? -11.592 -12.482 28.547 1.00 96.69 202 ASP A C 1
ATOM 1629 O O . ASP A 1 202 ? -11.312 -13.654 28.835 1.00 96.69 202 ASP A O 1
ATOM 1633 N N . ARG A 1 203 ? -12.375 -11.733 29.341 1.00 95.25 203 ARG A N 1
ATOM 1634 C CA . ARG A 1 203 ? -12.836 -12.112 30.695 1.00 95.25 203 ARG A CA 1
ATOM 1635 C C . ARG A 1 203 ? -13.535 -13.469 30.784 1.00 95.25 203 ARG A C 1
ATOM 1637 O O . ARG A 1 203 ? -13.594 -14.080 31.850 1.00 95.25 203 ARG A O 1
ATOM 1644 N N . ASN A 1 204 ? -14.083 -13.958 29.668 1.00 93.44 204 ASN A N 1
ATOM 1645 C CA . ASN A 1 204 ? -14.794 -15.238 29.578 1.00 93.44 204 ASN A CA 1
ATOM 1646 C C . ASN A 1 204 ? -13.958 -16.379 28.961 1.00 93.44 204 ASN A C 1
ATOM 1648 O O . ASN A 1 204 ? -14.482 -17.471 28.732 1.00 93.44 204 ASN A O 1
ATOM 1652 N N . GLY A 1 205 ? -12.661 -16.162 28.716 1.00 92.25 205 GLY A N 1
ATOM 1653 C CA . GLY A 1 205 ? -11.738 -17.149 28.142 1.00 92.25 205 GLY A CA 1
ATOM 1654 C C . GLY A 1 205 ? -11.665 -17.157 26.608 1.00 92.25 205 GLY A C 1
ATOM 1655 O O . GLY A 1 205 ? -10.894 -17.932 26.036 1.00 92.25 205 GLY A O 1
ATOM 1656 N N . ASN A 1 206 ? -12.431 -16.298 25.938 1.00 95.25 206 ASN A N 1
ATOM 1657 C CA . ASN A 1 206 ? -12.317 -15.953 24.524 1.00 95.25 206 ASN A CA 1
ATOM 1658 C C . ASN A 1 206 ? -12.530 -14.444 24.364 1.00 95.25 206 ASN A C 1
ATOM 1660 O O . ASN A 1 206 ? -13.292 -13.857 25.119 1.00 95.25 206 ASN A O 1
ATOM 1664 N N . TRP A 1 207 ? -11.865 -13.845 23.373 1.00 97.19 207 TRP A N 1
ATOM 1665 C CA . TRP A 1 207 ? -12.144 -12.474 22.951 1.00 97.19 207 TRP A CA 1
ATOM 1666 C C . TRP A 1 207 ? -13.580 -12.321 22.453 1.00 97.19 207 TRP A C 1
ATOM 1668 O O . TRP A 1 207 ? -13.948 -12.969 21.472 1.00 97.19 207 TRP A O 1
ATOM 1678 N N . ASP A 1 208 ? -14.332 -11.452 23.116 1.00 98.44 208 ASP A N 1
ATOM 1679 C CA . ASP A 1 208 ? -15.674 -11.003 22.761 1.00 98.44 208 ASP A CA 1
ATOM 1680 C C . ASP A 1 208 ? -15.690 -9.474 22.628 1.00 98.44 208 ASP A C 1
ATOM 1682 O O . ASP A 1 208 ? -14.896 -8.778 23.263 1.00 98.44 208 ASP A O 1
ATOM 1686 N N . ILE A 1 209 ? -16.612 -8.931 21.831 1.00 98.56 209 ILE A N 1
ATOM 1687 C CA . ILE A 1 209 ? -16.795 -7.484 21.695 1.00 98.56 209 ILE A CA 1
ATOM 1688 C C . ILE A 1 209 ? -17.770 -6.987 22.755 1.00 98.56 209 ILE A C 1
ATOM 1690 O O . ILE A 1 209 ? -18.901 -7.471 22.862 1.00 98.56 209 ILE A O 1
ATOM 1694 N N . TYR A 1 210 ? -17.348 -5.975 23.501 1.00 98.69 210 TYR A N 1
ATOM 1695 C CA . TYR A 1 210 ? -18.157 -5.265 24.482 1.00 98.69 210 TYR A CA 1
ATOM 1696 C C . TYR A 1 210 ? -18.381 -3.822 24.048 1.00 98.69 210 TYR A C 1
ATOM 1698 O O . TYR A 1 210 ? -17.558 -3.232 23.353 1.00 98.69 210 TYR A O 1
ATOM 1706 N N . LEU A 1 211 ? -19.512 -3.266 24.475 1.00 98.56 211 LEU A N 1
ATOM 1707 C CA . LEU A 1 211 ? -19.866 -1.861 24.335 1.00 98.56 211 LEU A CA 1
ATOM 1708 C C . LEU A 1 211 ? -20.093 -1.266 25.725 1.00 98.56 211 LEU A C 1
ATOM 1710 O O . LEU A 1 211 ? -20.895 -1.788 26.499 1.00 98.56 211 LEU A O 1
ATOM 1714 N N . TYR A 1 212 ? -19.457 -0.133 25.996 1.00 98.50 212 TYR A N 1
ATOM 1715 C CA . TYR A 1 212 ? -19.659 0.690 27.179 1.00 98.50 212 TYR A CA 1
ATOM 1716 C C . TYR A 1 212 ? -20.291 2.034 26.799 1.00 98.50 212 TYR A C 1
ATOM 1718 O O . TYR A 1 212 ? -19.796 2.743 25.922 1.00 98.50 212 TYR A O 1
ATOM 1726 N N . ASP A 1 213 ? -21.384 2.391 27.468 1.00 97.25 213 ASP A N 1
ATOM 1727 C CA . ASP A 1 213 ? -22.107 3.651 27.283 1.00 97.25 213 ASP A CA 1
ATOM 1728 C C . ASP A 1 213 ? -21.735 4.634 28.400 1.00 97.25 213 ASP A C 1
ATOM 1730 O O . ASP A 1 213 ? -22.079 4.449 29.573 1.00 97.25 213 ASP A O 1
ATOM 1734 N N . THR A 1 214 ? -21.045 5.717 28.041 1.00 96.19 214 THR A N 1
ATOM 1735 C CA . THR A 1 214 ? -20.560 6.693 29.021 1.00 96.19 214 THR A CA 1
ATOM 1736 C C . THR A 1 214 ? -21.664 7.578 29.608 1.00 96.19 214 THR A C 1
ATOM 1738 O O . THR A 1 214 ? -21.426 8.228 30.629 1.00 96.19 214 THR A O 1
ATOM 1741 N N . SER A 1 215 ? -22.869 7.605 29.019 1.00 94.19 215 SER A N 1
ATOM 1742 C CA . SER A 1 215 ? -23.999 8.413 29.508 1.00 94.19 215 SER A CA 1
ATOM 1743 C C . SER A 1 215 ? -24.574 7.885 30.825 1.00 94.19 215 SER A C 1
ATOM 1745 O O . SER A 1 215 ? -25.059 8.651 31.661 1.00 94.19 215 SER A O 1
ATOM 1747 N N . ASN A 1 216 ? -24.517 6.566 31.015 1.00 93.88 216 ASN A N 1
ATOM 1748 C CA . ASN A 1 216 ? -25.137 5.856 32.133 1.00 93.88 216 ASN A CA 1
ATOM 1749 C C . ASN A 1 216 ? -24.196 4.835 32.800 1.00 93.88 216 ASN A C 1
ATOM 1751 O O . ASN A 1 216 ? -24.562 4.267 33.830 1.00 93.88 216 ASN A O 1
ATOM 1755 N N . GLY A 1 217 ? -22.996 4.626 32.249 1.00 93.88 217 GLY A N 1
ATOM 1756 C CA . GLY A 1 217 ? -22.001 3.678 32.745 1.00 93.88 217 GLY A CA 1
ATOM 1757 C C . GLY A 1 217 ? -22.389 2.212 32.553 1.00 93.88 217 GLY A C 1
ATOM 1758 O O . GLY A 1 217 ? -21.888 1.349 33.275 1.00 93.88 217 GLY A O 1
ATOM 1759 N N . SER A 1 218 ? -23.329 1.924 31.648 1.00 95.81 218 SER A N 1
ATOM 1760 C CA . SER A 1 218 ? -23.750 0.559 31.343 1.00 95.81 218 SER A CA 1
ATOM 1761 C C . SER A 1 218 ? -22.809 -0.103 30.343 1.00 95.81 218 SER A C 1
ATOM 1763 O O . SER A 1 218 ? -22.198 0.548 29.501 1.00 95.81 218 SER A O 1
ATOM 1765 N N . GLU A 1 219 ? -22.701 -1.421 30.456 1.00 97.25 219 GLU A N 1
ATOM 1766 C CA . GLU A 1 219 ? -21.879 -2.262 29.597 1.00 97.25 219 GLU A CA 1
ATOM 1767 C C . GLU A 1 219 ? -22.755 -3.390 29.052 1.00 97.25 219 GLU A C 1
ATOM 1769 O O . GLU A 1 219 ? -23.504 -4.018 29.809 1.00 97.25 219 GLU A O 1
ATOM 1774 N N . ILE A 1 220 ? -22.656 -3.655 27.752 1.00 96.31 220 ILE A N 1
ATOM 1775 C CA . ILE A 1 220 ? -23.321 -4.779 27.097 1.00 96.31 220 ILE A CA 1
ATOM 1776 C C . ILE A 1 220 ? -22.303 -5.596 26.305 1.00 96.31 220 ILE A C 1
ATOM 1778 O O . ILE A 1 220 ? -21.400 -5.054 25.673 1.00 96.31 220 ILE A O 1
ATOM 1782 N N . GLN A 1 221 ? -22.467 -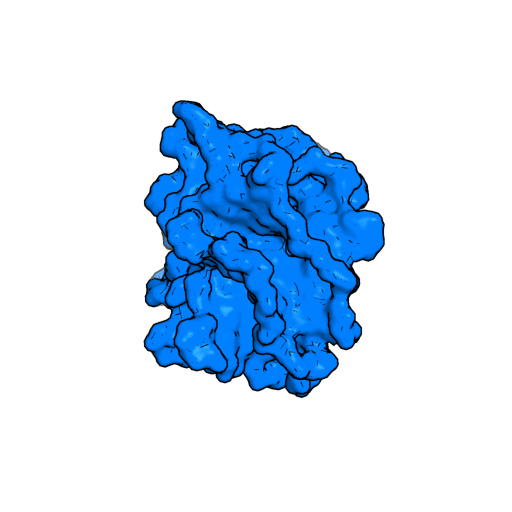6.913 26.331 1.00 97.62 221 GLN A N 1
ATOM 1783 C CA . GLN A 1 221 ? -21.723 -7.823 25.472 1.00 97.62 221 GLN A CA 1
ATOM 1784 C C . GLN A 1 221 ? -22.418 -7.888 24.105 1.00 97.62 221 GLN A C 1
ATOM 1786 O O . GLN A 1 221 ? -23.610 -8.193 24.042 1.00 97.62 221 GLN A O 1
ATOM 1791 N N . ILE A 1 222 ? -21.691 -7.584 23.029 1.00 98.38 222 ILE A N 1
ATOM 1792 C CA . ILE A 1 222 ? -22.209 -7.569 21.653 1.00 98.38 222 ILE A CA 1
ATOM 1793 C C . ILE A 1 222 ? -22.139 -8.967 21.032 1.00 98.38 222 ILE A C 1
ATOM 1795 O O . ILE A 1 222 ? -23.098 -9.405 20.400 1.00 98.38 222 ILE A O 1
ATOM 1799 N N . THR A 1 223 ? -21.041 -9.695 21.248 1.00 97.88 223 THR A N 1
ATOM 1800 C CA . THR A 1 223 ? -20.816 -11.032 20.667 1.00 97.88 223 THR A CA 1
ATOM 1801 C C . THR A 1 223 ? -20.861 -12.113 21.737 1.00 97.88 223 THR A C 1
ATOM 1803 O O . THR A 1 223 ? -20.487 -11.871 22.875 1.00 97.88 223 THR A O 1
ATOM 1806 N N . THR A 1 224 ? -21.351 -13.307 21.400 1.00 95.50 224 THR A N 1
ATOM 1807 C CA . THR A 1 224 ? -21.468 -14.434 22.355 1.00 95.50 224 THR A CA 1
ATOM 1808 C C . THR A 1 224 ? -21.022 -15.774 21.763 1.00 95.50 224 THR A C 1
ATOM 1810 O O . THR A 1 224 ? -21.309 -16.840 22.322 1.00 95.50 224 THR A O 1
ATOM 1813 N N . ASP A 1 225 ? -20.365 -15.746 20.599 1.00 96.06 225 ASP A N 1
ATOM 1814 C CA . ASP A 1 225 ? -19.834 -16.964 19.995 1.00 96.06 225 ASP A CA 1
ATOM 1815 C C . ASP A 1 225 ? -18.629 -17.468 20.808 1.00 96.06 225 ASP A C 1
ATOM 1817 O O . ASP A 1 225 ? -17.981 -16.727 21.529 1.00 96.06 225 ASP A O 1
ATOM 1821 N N . ARG A 1 226 ? -18.323 -18.764 20.727 1.00 95.06 226 ARG A N 1
ATOM 1822 C CA . ARG A 1 226 ? -17.232 -19.368 21.516 1.00 95.06 226 ARG A CA 1
ATOM 1823 C C . ARG A 1 226 ? -15.848 -19.137 20.912 1.00 95.06 226 ARG A C 1
ATOM 1825 O O . ARG A 1 226 ? -14.849 -19.579 21.487 1.00 95.06 226 ARG A O 1
ATOM 1832 N N . LYS A 1 227 ? -15.781 -18.612 19.691 1.00 96.56 227 LYS A N 1
ATOM 1833 C CA . LYS A 1 227 ? -14.538 -18.244 19.010 1.00 96.56 227 LYS A CA 1
ATOM 1834 C C . LYS A 1 227 ? -14.191 -16.788 19.287 1.00 96.56 227 LYS A C 1
ATOM 1836 O O . LYS A 1 227 ? -14.855 -16.121 20.060 1.00 96.56 227 LYS A O 1
ATOM 1841 N N . HIS A 1 228 ? -13.073 -16.343 18.730 1.00 96.44 228 HIS A N 1
ATOM 1842 C CA . HIS A 1 228 ? -12.587 -14.991 18.955 1.00 96.44 228 HIS A CA 1
ATOM 1843 C C . HIS A 1 228 ? -13.297 -13.993 18.047 1.00 96.44 228 HIS A C 1
ATOM 1845 O O . HIS A 1 228 ? -13.357 -14.204 16.833 1.00 96.44 228 HIS A O 1
ATOM 1851 N N . GLN A 1 229 ? -13.737 -12.893 18.647 1.00 97.88 229 GLN A N 1
ATOM 1852 C CA . GLN A 1 229 ? -14.118 -11.659 17.983 1.00 97.88 229 GLN A CA 1
ATOM 1853 C C . GLN A 1 229 ? -13.168 -10.545 18.432 1.00 97.88 229 GLN A C 1
ATOM 1855 O O . GLN A 1 229 ? -12.984 -10.332 19.628 1.00 97.88 229 GLN A O 1
ATOM 1860 N N . ILE A 1 230 ? -12.497 -9.891 17.482 1.00 95.06 230 ILE A N 1
ATOM 1861 C CA . ILE A 1 230 ? -11.395 -8.949 17.750 1.00 95.06 230 ILE A CA 1
ATOM 1862 C C . ILE A 1 230 ? -11.442 -7.729 16.824 1.00 95.06 230 ILE A C 1
ATOM 1864 O O . ILE A 1 230 ? -12.165 -7.721 15.828 1.00 95.06 230 ILE A O 1
ATOM 1868 N N . LEU A 1 231 ? -10.614 -6.728 17.139 1.00 89.56 231 LEU A N 1
ATOM 1869 C CA . LEU A 1 231 ? -10.455 -5.467 16.402 1.00 89.56 231 LEU A CA 1
ATOM 1870 C C . LEU A 1 231 ? -11.794 -4.766 16.102 1.00 89.56 231 LEU A C 1
ATOM 1872 O O . LEU A 1 231 ? -12.130 -4.575 14.929 1.00 89.56 231 LEU A O 1
ATOM 1876 N N . PRO A 1 232 ? -12.590 -4.424 17.132 1.00 96.75 232 PRO A N 1
ATOM 1877 C CA . PRO A 1 232 ? -13.836 -3.715 16.909 1.00 96.75 232 PRO A CA 1
ATOM 1878 C C . PRO A 1 232 ? -13.586 -2.258 16.508 1.00 96.75 232 PRO A C 1
ATOM 1880 O O . PRO A 1 232 ? -12.711 -1.599 17.062 1.00 96.75 232 PRO A O 1
ATOM 1883 N N . ARG A 1 233 ? -14.409 -1.733 15.600 1.00 95.19 233 ARG A N 1
ATOM 1884 C CA . ARG A 1 233 ? -14.504 -0.299 15.280 1.00 95.19 233 ARG A CA 1
ATOM 1885 C C . ARG A 1 233 ? -15.962 0.141 15.333 1.00 95.19 233 ARG A C 1
ATOM 1887 O O . ARG A 1 233 ? -16.854 -0.667 15.062 1.00 95.19 233 ARG A O 1
ATOM 1894 N N . ILE A 1 234 ? -16.215 1.394 15.702 1.00 95.25 234 ILE A N 1
ATOM 1895 C CA . ILE A 1 234 ? -17.569 1.951 15.805 1.00 95.25 234 ILE A CA 1
ATOM 1896 C C . ILE A 1 234 ? -17.660 3.307 15.105 1.00 95.25 234 ILE A C 1
ATOM 1898 O O . ILE A 1 234 ? -16.773 4.136 15.249 1.00 95.25 234 ILE A O 1
ATOM 1902 N N . SER A 1 235 ? -18.760 3.529 14.386 1.00 93.25 235 SER A N 1
ATOM 1903 C CA . SER A 1 235 ? -19.169 4.846 13.889 1.00 93.25 235 SER A CA 1
ATOM 1904 C C . SER A 1 235 ? -20.693 4.953 13.948 1.00 93.25 235 SER A C 1
ATOM 1906 O O . SER A 1 235 ? -21.433 4.120 13.407 1.00 93.25 235 SER A O 1
ATOM 1908 N N . GLY A 1 236 ? -21.175 5.948 14.689 1.00 91.00 236 GLY A N 1
ATOM 1909 C CA . GLY A 1 236 ? -22.577 6.124 15.048 1.00 91.00 236 GLY A CA 1
ATOM 1910 C C . GLY A 1 236 ? -23.182 4.879 15.705 1.00 91.00 236 GLY A C 1
ATOM 1911 O O . GLY A 1 236 ? -22.864 4.511 16.836 1.00 91.00 236 GLY A O 1
ATOM 1912 N N . ASP A 1 237 ? -24.104 4.237 14.987 1.00 94.38 237 ASP A N 1
ATOM 1913 C CA . ASP A 1 237 ? -24.795 3.026 15.440 1.00 94.38 237 ASP A CA 1
ATOM 1914 C C . ASP A 1 237 ? -24.223 1.731 14.849 1.00 94.38 237 ASP A C 1
ATOM 1916 O O . ASP A 1 237 ? -24.761 0.659 15.121 1.00 94.38 237 ASP A O 1
ATOM 1920 N N . ILE A 1 238 ? -23.163 1.798 14.042 1.00 97.31 238 ILE A N 1
ATOM 1921 C CA . ILE A 1 238 ? -22.577 0.625 13.393 1.00 97.31 238 ILE A CA 1
ATOM 1922 C C . ILE A 1 238 ? -21.295 0.228 14.113 1.00 97.31 238 ILE A C 1
ATOM 1924 O O . ILE A 1 238 ? -20.345 1.002 14.178 1.00 97.31 238 ILE A O 1
ATOM 1928 N N . ILE A 1 239 ? -21.267 -1.006 14.610 1.00 98.31 239 ILE A N 1
ATOM 1929 C CA . ILE A 1 239 ? -20.066 -1.666 15.125 1.00 98.31 239 ILE A CA 1
ATOM 1930 C C . ILE A 1 239 ? -19.623 -2.688 14.084 1.00 98.31 239 ILE A C 1
ATOM 1932 O O . ILE A 1 239 ? -20.458 -3.448 13.602 1.00 98.31 239 ILE A O 1
ATOM 1936 N N . VAL A 1 240 ? -18.334 -2.744 13.764 1.00 98.19 240 VAL A N 1
ATOM 1937 C CA . VAL A 1 240 ? -17.734 -3.785 12.914 1.00 98.19 240 VAL A CA 1
ATOM 1938 C C . VAL A 1 240 ? -16.616 -4.500 13.656 1.00 98.19 240 VAL A C 1
ATOM 1940 O O . VAL A 1 240 ? -15.965 -3.889 14.496 1.00 98.19 240 VAL A O 1
ATOM 1943 N N . TRP A 1 241 ? -16.388 -5.783 13.372 1.00 98.31 241 TRP A N 1
ATOM 1944 C CA . TRP A 1 241 ? -15.303 -6.564 13.983 1.00 98.31 241 TRP A CA 1
ATOM 1945 C C . TRP A 1 241 ? -14.847 -7.717 13.087 1.00 98.31 241 TRP A C 1
ATOM 1947 O O . TRP A 1 241 ? -15.529 -8.094 12.129 1.00 98.31 241 TRP A O 1
ATOM 1957 N N . GLN A 1 242 ? -13.688 -8.285 13.427 1.00 96.56 242 GLN A N 1
ATOM 1958 C CA . GLN A 1 242 ? -13.219 -9.551 12.874 1.00 96.56 242 GLN A CA 1
ATOM 1959 C C . GLN A 1 242 ? -13.743 -10.726 13.684 1.00 96.56 242 GLN A C 1
ATOM 1961 O O . GLN A 1 242 ? -13.584 -10.756 14.903 1.00 96.56 242 GLN A O 1
ATOM 1966 N N . ASP A 1 243 ? -14.271 -11.739 13.013 1.00 98.25 243 ASP A N 1
ATOM 1967 C CA . ASP A 1 243 ? -14.914 -12.881 13.647 1.00 98.25 243 ASP A CA 1
ATOM 1968 C C . ASP A 1 243 ? -14.316 -14.206 13.169 1.00 98.25 243 ASP A C 1
ATOM 1970 O O . ASP A 1 243 ? -14.217 -14.439 11.971 1.00 98.25 243 ASP A O 1
ATOM 1974 N N . ASN A 1 244 ? -13.928 -15.088 14.095 1.00 96.56 244 ASN A N 1
ATOM 1975 C CA . ASN A 1 244 ? -13.374 -16.410 13.778 1.00 96.56 244 ASN A CA 1
ATOM 1976 C C . ASN A 1 244 ? -14.369 -17.566 13.997 1.00 96.56 244 ASN A C 1
ATOM 1978 O O . ASN A 1 244 ? -13.963 -18.725 14.152 1.00 96.56 244 ASN A O 1
ATOM 1982 N N . ARG A 1 245 ? -15.678 -17.285 14.062 1.00 95.44 245 ARG A N 1
ATOM 1983 C CA . ARG A 1 245 ? -16.719 -18.308 14.289 1.00 95.44 245 ARG A CA 1
ATOM 1984 C C . ARG A 1 245 ? -16.743 -19.410 13.225 1.00 95.44 245 ARG A C 1
ATOM 1986 O O . ARG A 1 245 ? -17.074 -20.554 13.537 1.00 95.44 245 ARG A O 1
ATOM 1993 N N . ASN A 1 246 ? -16.333 -19.096 11.993 1.00 93.62 246 ASN A N 1
ATOM 1994 C CA . ASN A 1 246 ? -16.376 -20.013 10.848 1.00 93.62 246 ASN A CA 1
ATOM 1995 C C . ASN A 1 246 ? -15.055 -20.763 10.581 1.00 93.62 246 ASN A C 1
ATOM 1997 O O . ASN A 1 246 ? -15.002 -21.617 9.695 1.00 93.62 246 ASN A O 1
ATOM 2001 N N . GLY A 1 247 ? -14.012 -20.531 11.389 1.00 90.75 247 GLY A N 1
ATOM 2002 C CA . GLY A 1 247 ? -12.706 -21.194 11.262 1.00 90.75 247 GLY A CA 1
ATOM 2003 C C . GLY A 1 247 ? -11.674 -20.445 10.407 1.00 90.75 247 GLY A C 1
ATOM 2004 O O . GLY A 1 247 ? -10.546 -20.923 10.274 1.00 90.75 247 GLY A O 1
ATOM 2005 N N . ASN A 1 248 ? -12.048 -19.287 9.872 1.00 92.88 248 ASN A N 1
ATOM 2006 C CA . ASN A 1 248 ? -11.213 -18.226 9.312 1.00 92.88 248 ASN A CA 1
ATOM 2007 C C . ASN A 1 248 ? -11.717 -16.880 9.864 1.00 92.88 248 ASN A C 1
ATOM 2009 O O . ASN A 1 248 ? -12.803 -16.822 10.438 1.00 92.88 248 ASN A O 1
ATOM 2013 N N . TRP A 1 249 ? -10.924 -15.819 9.701 1.00 94.50 249 TRP A N 1
ATOM 2014 C CA . TRP A 1 249 ? -11.381 -14.466 10.011 1.00 94.50 249 TRP A CA 1
ATOM 2015 C C . TRP A 1 249 ? -12.358 -13.984 8.942 1.00 94.50 249 TRP A C 1
ATOM 2017 O O . TRP A 1 249 ? -12.030 -14.052 7.764 1.00 94.50 249 TRP A O 1
ATOM 2027 N N . ASP A 1 250 ? -13.502 -13.486 9.386 1.00 97.88 250 ASP A N 1
ATOM 2028 C CA . ASP A 1 250 ? -14.574 -12.885 8.597 1.00 97.88 250 ASP A CA 1
ATOM 2029 C C . ASP A 1 250 ? -14.870 -11.473 9.143 1.00 97.88 250 ASP A C 1
ATOM 2031 O O . ASP A 1 250 ? -14.524 -11.171 10.287 1.00 97.88 250 ASP A O 1
ATOM 2035 N N . ILE A 1 251 ? -15.571 -10.617 8.389 1.00 98.25 251 ILE A N 1
ATOM 2036 C CA . ILE A 1 251 ? -16.041 -9.306 8.881 1.00 98.25 251 ILE A CA 1
ATOM 2037 C C . ILE A 1 251 ? -17.542 -9.333 9.139 1.00 98.25 251 ILE A C 1
ATOM 2039 O O . ILE A 1 251 ? -18.336 -9.652 8.249 1.00 98.25 251 ILE A O 1
ATOM 2043 N N . TYR A 1 252 ? -17.937 -8.917 10.337 1.00 98.44 252 TYR A N 1
ATOM 2044 C CA . TYR A 1 252 ? -19.333 -8.762 10.740 1.00 98.44 252 TYR A CA 1
ATOM 2045 C C . TYR A 1 252 ? -19.615 -7.321 11.151 1.00 98.44 252 TYR A C 1
ATOM 2047 O O . TYR A 1 252 ? -18.704 -6.577 11.514 1.00 98.44 252 TYR A O 1
ATOM 2055 N N . MET A 1 253 ? -20.890 -6.942 11.076 1.00 98.00 253 MET A N 1
ATOM 2056 C CA . MET A 1 253 ? -21.389 -5.689 11.623 1.00 98.00 253 MET A CA 1
ATOM 2057 C C . MET A 1 253 ? -22.580 -5.917 12.550 1.00 98.00 253 MET A C 1
ATOM 2059 O O . MET A 1 253 ? -23.350 -6.859 12.365 1.00 98.00 253 MET A O 1
ATOM 2063 N N . TYR A 1 254 ? -22.767 -5.008 13.500 1.00 98.31 254 TYR A N 1
ATOM 2064 C CA . TYR A 1 254 ? -23.927 -4.921 14.374 1.00 98.31 254 TYR A CA 1
ATOM 2065 C C . TYR A 1 254 ? -24.480 -3.506 14.321 1.00 98.31 254 TYR A C 1
ATOM 2067 O O . TYR A 1 254 ? -23.744 -2.537 14.506 1.00 98.31 254 TYR A O 1
ATOM 2075 N N . ASN A 1 255 ? -25.781 -3.387 14.085 1.00 96.94 255 ASN A N 1
ATOM 2076 C CA . ASN A 1 255 ? -26.471 -2.108 14.100 1.00 96.94 255 ASN A CA 1
ATOM 2077 C C . ASN A 1 255 ? -27.187 -1.922 15.446 1.00 96.94 255 ASN A C 1
ATOM 2079 O O . ASN A 1 255 ? -28.153 -2.620 15.752 1.00 96.94 255 ASN A O 1
ATOM 2083 N N . LEU A 1 256 ? -26.733 -0.952 16.240 1.00 95.56 256 LEU A N 1
ATOM 2084 C CA . LEU A 1 256 ? -27.220 -0.683 17.593 1.00 95.56 256 LEU A CA 1
ATOM 2085 C C . LEU A 1 256 ? -28.693 -0.267 17.643 1.00 95.56 256 LEU A C 1
ATOM 2087 O O . LEU A 1 256 ? -29.382 -0.622 18.599 1.00 95.56 256 LEU A O 1
ATOM 2091 N N . SER A 1 257 ? -29.197 0.461 16.643 1.00 93.88 257 SER A N 1
ATOM 2092 C CA . SER A 1 257 ? -30.591 0.929 16.640 1.00 93.88 257 SER A CA 1
ATOM 2093 C C . SER A 1 257 ? -31.590 -0.179 16.291 1.00 93.88 257 SER A C 1
ATOM 2095 O O . SER A 1 257 ? -32.722 -0.155 16.772 1.00 93.88 257 SER A O 1
ATOM 2097 N N . SER A 1 258 ? -31.193 -1.151 15.467 1.00 95.69 258 SER A N 1
ATOM 2098 C CA . SER A 1 258 ? -32.035 -2.297 15.077 1.00 95.69 258 SER A CA 1
ATOM 2099 C C . SER A 1 258 ? -31.798 -3.551 15.923 1.00 95.69 258 SER A C 1
ATOM 2101 O O . SER A 1 258 ? -32.690 -4.395 16.020 1.00 95.69 258 SER A O 1
ATOM 2103 N N . GLY A 1 259 ? -30.623 -3.670 16.542 1.00 95.69 259 GLY A N 1
ATOM 2104 C CA . GLY A 1 259 ? -30.165 -4.884 17.212 1.00 95.69 259 GLY A CA 1
ATOM 2105 C C . GLY A 1 259 ? -29.819 -6.023 16.247 1.00 95.69 259 GLY A C 1
ATOM 2106 O O . GLY A 1 259 ? -29.873 -7.189 16.637 1.00 95.69 259 GLY A O 1
ATOM 2107 N N . GLU A 1 260 ? -29.540 -5.709 14.980 1.00 96.25 260 GLU A N 1
ATOM 2108 C CA . GLU A 1 260 ? -29.278 -6.697 13.934 1.00 96.25 260 GLU A CA 1
ATOM 2109 C C . GLU A 1 260 ? -27.773 -6.914 13.728 1.00 96.25 260 GLU A C 1
ATOM 2111 O O . GLU A 1 260 ? -27.028 -5.970 13.462 1.00 96.25 260 GLU A O 1
ATOM 2116 N N . GLU A 1 261 ? -27.343 -8.176 13.807 1.00 97.38 261 GLU A N 1
ATOM 2117 C CA . GLU A 1 261 ? -26.022 -8.634 13.367 1.00 97.38 261 GLU A CA 1
ATOM 2118 C C . GLU A 1 261 ? -26.090 -9.064 11.895 1.00 97.38 261 GLU A C 1
ATOM 2120 O O . GLU A 1 261 ? -26.973 -9.830 11.504 1.00 97.38 261 GLU A O 1
ATOM 2125 N N . THR A 1 262 ? -25.152 -8.604 11.067 1.00 95.94 262 THR A N 1
ATOM 2126 C CA . THR A 1 262 ? -25.081 -8.940 9.639 1.00 95.94 262 THR A CA 1
ATOM 2127 C C . THR A 1 262 ? -23.655 -9.326 9.231 1.00 95.94 262 THR A C 1
ATOM 2129 O O . THR A 1 262 ? -22.719 -8.580 9.525 1.00 95.94 262 THR A O 1
ATOM 2132 N N . PRO A 1 263 ? -23.454 -10.443 8.503 1.00 96.62 263 PRO A N 1
ATOM 2133 C CA . PRO A 1 263 ? -22.162 -10.753 7.900 1.00 96.62 263 PRO A CA 1
ATOM 2134 C C . PRO A 1 263 ? -21.843 -9.754 6.781 1.00 96.62 263 PRO A C 1
ATOM 2136 O O . PRO A 1 263 ? -22.575 -9.660 5.791 1.00 96.62 263 PRO A O 1
ATOM 2139 N N . VAL A 1 264 ? -20.731 -9.031 6.914 1.00 97.56 264 VAL A N 1
ATOM 2140 C CA . VAL A 1 264 ? -20.242 -8.107 5.885 1.00 97.56 264 VAL A CA 1
ATOM 2141 C C . VAL A 1 264 ? -19.408 -8.868 4.874 1.00 97.56 264 VAL A C 1
ATOM 2143 O O . VAL A 1 264 ? -19.693 -8.761 3.689 1.00 97.56 264 VAL A O 1
ATOM 2146 N N . ALA A 1 265 ? -18.440 -9.685 5.288 1.00 96.81 265 ALA A N 1
ATOM 2147 C CA . ALA A 1 265 ? -17.621 -10.529 4.415 1.00 96.81 265 ALA A CA 1
ATOM 2148 C C . ALA A 1 265 ? -17.333 -11.866 5.105 1.00 96.81 265 ALA A C 1
ATOM 2150 O O . ALA A 1 265 ? -17.033 -11.875 6.289 1.00 96.81 265 ALA A O 1
ATOM 2151 N N . THR A 1 266 ? -17.520 -12.971 4.380 1.00 95.94 266 THR A N 1
ATOM 2152 C CA . THR A 1 266 ? -17.381 -14.338 4.910 1.00 95.94 266 THR A CA 1
ATOM 2153 C C . THR A 1 266 ? -16.860 -15.271 3.816 1.00 95.94 266 THR A C 1
ATOM 2155 O O . THR A 1 266 ? -17.552 -16.219 3.408 1.00 95.94 266 THR A O 1
ATOM 2158 N N . SER A 1 267 ? -15.748 -14.908 3.170 1.00 92.25 267 SER A N 1
ATOM 2159 C CA . SER A 1 267 ? -15.219 -15.736 2.082 1.00 92.25 267 SER A CA 1
ATOM 2160 C C . SER A 1 267 ? -14.500 -16.974 2.650 1.00 92.25 267 SER A C 1
ATOM 2162 O O . SER A 1 267 ? -14.637 -17.320 3.815 1.00 92.25 267 SER A O 1
ATOM 2164 N N . GLN A 1 268 ? -13.798 -17.732 1.804 1.00 90.19 268 GLN A N 1
ATOM 2165 C CA . GLN A 1 268 ? -12.927 -18.814 2.292 1.00 90.19 268 GLN A CA 1
ATOM 2166 C C . GLN A 1 268 ? -11.550 -18.303 2.727 1.00 90.19 268 GLN A C 1
ATOM 2168 O O . GLN A 1 268 ? -10.764 -19.065 3.290 1.00 90.19 268 GLN A O 1
ATOM 2173 N N . ASN A 1 269 ? -11.242 -17.053 2.394 1.00 89.88 269 ASN A N 1
ATOM 2174 C CA . ASN A 1 269 ? -9.989 -16.407 2.717 1.00 89.88 269 ASN A CA 1
ATOM 2175 C C . ASN A 1 269 ? -10.152 -15.607 4.017 1.00 89.88 269 ASN A C 1
ATOM 2177 O O . ASN A 1 269 ? -11.261 -15.196 4.341 1.00 89.88 269 ASN A O 1
ATOM 2181 N N . PRO A 1 270 ? -9.075 -15.368 4.774 1.00 90.25 270 PRO A N 1
ATOM 2182 C CA . PRO A 1 270 ? -9.124 -14.441 5.894 1.00 90.25 270 PRO A CA 1
ATOM 2183 C C . PRO A 1 270 ? -9.494 -13.018 5.453 1.00 90.25 270 PRO A C 1
ATOM 2185 O O . PRO A 1 270 ? -8.839 -12.443 4.580 1.00 90.25 270 PRO A O 1
ATOM 2188 N N . GLU A 1 271 ? -10.489 -12.433 6.116 1.00 93.31 271 GLU A N 1
ATOM 2189 C CA . GLU A 1 271 ? -10.801 -11.011 6.087 1.00 93.31 271 GLU A CA 1
ATOM 2190 C C . GLU A 1 271 ? -10.438 -10.333 7.413 1.00 93.31 271 GLU A C 1
ATOM 2192 O O . GLU A 1 271 ? -10.777 -10.813 8.499 1.00 93.31 271 GLU A O 1
ATOM 2197 N N . VAL A 1 272 ? -9.700 -9.222 7.347 1.00 89.12 272 VAL A N 1
ATOM 2198 C CA . VAL A 1 272 ? -9.051 -8.638 8.522 1.00 89.12 272 VAL A CA 1
ATOM 2199 C C . VAL A 1 272 ? -9.063 -7.116 8.572 1.00 89.12 272 VAL A C 1
ATOM 2201 O O . VAL A 1 272 ? -9.208 -6.451 7.548 1.00 89.12 272 VAL A O 1
ATOM 2204 N N . LYS A 1 273 ? -8.845 -6.578 9.783 1.00 85.69 273 LYS A N 1
ATOM 2205 C CA . LYS A 1 273 ? -8.681 -5.143 10.078 1.00 85.69 273 LYS A CA 1
ATOM 2206 C C . LYS A 1 273 ? -9.813 -4.275 9.507 1.00 85.69 273 LYS A C 1
ATOM 2208 O O . LYS A 1 273 ? -9.551 -3.444 8.636 1.00 85.69 273 LYS A O 1
ATOM 2213 N N . PRO A 1 274 ? -11.063 -4.511 9.942 1.00 93.12 274 PRO A N 1
ATOM 2214 C CA . PRO A 1 274 ? -12.190 -3.739 9.472 1.00 93.12 274 PRO A CA 1
ATOM 2215 C C . PRO A 1 274 ? -12.129 -2.324 10.029 1.00 93.12 274 PRO A C 1
ATOM 2217 O O . PRO A 1 274 ? -11.796 -2.126 11.192 1.00 93.12 274 PRO A O 1
ATOM 2220 N N . GLU A 1 275 ? -12.540 -1.373 9.209 1.00 89.44 275 GLU A N 1
ATOM 2221 C CA . GLU A 1 275 ? -12.750 0.014 9.587 1.00 89.44 275 GLU A CA 1
ATOM 2222 C C . GLU A 1 275 ? -14.141 0.457 9.138 1.00 89.44 275 GLU A C 1
ATOM 2224 O O . GLU A 1 275 ? -14.631 -0.009 8.104 1.00 89.44 275 GLU A O 1
ATOM 2229 N N . VAL A 1 276 ? -14.776 1.354 9.893 1.00 93.19 276 VAL A N 1
ATOM 2230 C CA . VAL A 1 276 ? -16.125 1.853 9.601 1.00 93.19 276 VAL A CA 1
ATOM 2231 C C . VAL A 1 276 ? -16.216 3.367 9.738 1.00 93.19 276 VAL A C 1
ATOM 2233 O O . VAL A 1 276 ? -15.572 3.954 10.596 1.00 93.19 276 VAL A O 1
ATOM 2236 N N . ASN A 1 277 ? -17.040 3.981 8.893 1.00 88.12 277 ASN A N 1
ATOM 2237 C CA . ASN A 1 277 ? -17.598 5.310 9.121 1.00 88.12 277 ASN A CA 1
ATOM 2238 C C . ASN A 1 277 ? -19.102 5.325 8.801 1.00 88.12 277 ASN A C 1
ATOM 2240 O O . ASN A 1 277 ? -19.676 4.291 8.453 1.00 88.12 277 ASN A O 1
ATOM 2244 N N . GLU A 1 278 ? -19.733 6.504 8.831 1.00 87.06 278 GLU A N 1
ATOM 2245 C CA . GLU A 1 278 ? -21.170 6.694 8.563 1.00 87.06 278 GLU A CA 1
ATOM 2246 C C . GLU A 1 278 ? -21.710 5.999 7.291 1.00 87.06 278 GLU A C 1
ATOM 2248 O O . GLU A 1 278 ? -22.912 5.736 7.186 1.00 87.06 278 GLU A O 1
ATOM 2253 N N . ARG A 1 279 ? -20.858 5.733 6.291 1.00 92.44 279 ARG A N 1
ATOM 2254 C CA . ARG A 1 279 ? -21.262 5.168 4.994 1.00 92.44 279 ARG A CA 1
ATOM 2255 C C . ARG A 1 279 ? -20.493 3.922 4.575 1.00 92.44 279 ARG A C 1
ATOM 2257 O O . ARG A 1 279 ? -21.052 3.095 3.853 1.00 92.44 279 ARG A O 1
ATOM 2264 N N . TRP A 1 280 ? -19.227 3.808 4.940 1.00 95.19 280 TRP A N 1
ATOM 2265 C CA . TRP A 1 280 ? -18.315 2.820 4.383 1.00 95.19 280 TRP A CA 1
ATOM 2266 C C . TRP A 1 280 ? -17.819 1.872 5.463 1.00 95.19 280 TRP A C 1
ATOM 2268 O O . TRP A 1 280 ? -17.474 2.300 6.557 1.00 95.19 280 TRP A O 1
ATOM 2278 N N . ILE A 1 281 ? -17.732 0.592 5.114 1.00 97.06 281 ILE A N 1
ATOM 2279 C CA . ILE A 1 281 ? -16.910 -0.390 5.824 1.00 97.06 281 ILE A CA 1
ATOM 2280 C C . ILE A 1 281 ? -15.784 -0.792 4.877 1.00 97.06 281 ILE A C 1
ATOM 2282 O O . ILE A 1 281 ? -16.054 -1.074 3.708 1.00 97.06 281 ILE A O 1
ATOM 2286 N N . VAL A 1 282 ? -14.542 -0.829 5.347 1.00 94.25 282 VAL A N 1
ATOM 2287 C CA . VAL A 1 282 ? -13.393 -1.325 4.573 1.00 94.25 282 VAL A CA 1
ATOM 2288 C C . VAL A 1 282 ? -12.657 -2.413 5.338 1.00 94.25 282 VAL A C 1
ATOM 2290 O O . VAL A 1 282 ? -12.687 -2.424 6.560 1.00 94.25 282 VAL A O 1
ATOM 2293 N N . TRP A 1 283 ? -12.030 -3.349 4.631 1.00 93.38 283 TRP A N 1
ATOM 2294 C CA . TRP A 1 283 ? -11.260 -4.448 5.225 1.00 93.38 283 TRP A CA 1
ATOM 2295 C C . TRP A 1 283 ? -10.244 -4.991 4.226 1.00 93.38 283 TRP A C 1
ATOM 2297 O O . TRP A 1 283 ? -10.371 -4.771 3.019 1.00 93.38 283 TRP A O 1
ATOM 2307 N N . TYR A 1 284 ? -9.267 -5.750 4.715 1.00 90.69 284 TYR A N 1
ATOM 2308 C CA . TYR A 1 284 ? -8.380 -6.524 3.853 1.00 90.69 284 TYR A CA 1
ATOM 2309 C C . TYR A 1 284 ? -8.863 -7.960 3.697 1.00 90.69 284 TYR A C 1
ATOM 2311 O O . TYR A 1 284 ? -9.239 -8.583 4.679 1.00 90.69 284 TYR A O 1
ATOM 2319 N N . GLU A 1 285 ? -8.792 -8.510 2.490 1.00 91.00 285 GLU A N 1
ATOM 2320 C CA . GLU A 1 285 ? -9.041 -9.926 2.192 1.00 91.00 285 GLU A CA 1
ATOM 2321 C C . GLU A 1 285 ? -7.788 -10.556 1.573 1.00 91.00 285 GLU A C 1
ATOM 2323 O O . GLU A 1 285 ? -7.174 -9.968 0.678 1.00 91.00 285 GLU A O 1
ATOM 2328 N N . GLU A 1 286 ? -7.397 -11.746 2.028 1.00 85.12 286 GLU A N 1
ATOM 2329 C CA . GLU A 1 286 ? -6.270 -12.476 1.437 1.00 85.12 286 GLU A CA 1
ATOM 2330 C C . GLU A 1 286 ? -6.668 -13.071 0.074 1.00 85.12 286 GLU A C 1
ATOM 2332 O O . GLU A 1 286 ? -7.660 -13.786 -0.073 1.00 85.12 286 GLU A O 1
ATOM 2337 N N . GLY A 1 287 ? -5.886 -12.805 -0.965 1.00 79.69 287 GLY A N 1
ATOM 2338 C CA . GLY A 1 287 ? -6.053 -13.423 -2.271 1.00 79.69 287 GLY A CA 1
ATOM 2339 C C . GLY A 1 287 ? -5.350 -14.770 -2.378 1.00 79.69 287 GLY A C 1
ATOM 2340 O O . GLY A 1 287 ? -4.401 -15.090 -1.668 1.00 79.69 287 GLY A O 1
ATOM 2341 N N . LYS A 1 288 ? -5.771 -15.574 -3.359 1.00 77.31 288 LYS A N 1
ATOM 2342 C CA . LYS A 1 288 ? -5.159 -16.889 -3.648 1.00 77.31 288 LYS A CA 1
ATOM 2343 C C . LYS A 1 288 ? -3.713 -16.809 -4.137 1.00 77.31 288 LYS A C 1
ATOM 2345 O O . LYS A 1 288 ? -3.019 -17.821 -4.178 1.00 77.31 288 LYS A O 1
ATOM 2350 N N . ASP A 1 289 ? -3.300 -15.635 -4.582 1.00 65.12 289 ASP A N 1
ATOM 2351 C CA . ASP A 1 289 ? -1.936 -15.292 -4.966 1.00 65.12 289 ASP A CA 1
ATOM 2352 C C . ASP A 1 289 ? -1.064 -14.888 -3.767 1.00 65.12 289 ASP A C 1
ATOM 2354 O O . ASP A 1 289 ? 0.127 -14.633 -3.937 1.00 65.12 289 ASP A O 1
ATOM 2358 N N . GLY A 1 290 ? -1.635 -14.883 -2.559 1.00 70.88 290 GLY A N 1
ATOM 2359 C CA . GLY A 1 290 ? -0.957 -14.561 -1.313 1.00 70.88 290 GLY A CA 1
ATOM 2360 C C . GLY A 1 290 ? -0.813 -13.066 -1.054 1.00 70.88 290 GLY A C 1
ATOM 2361 O O . GLY A 1 290 ? -0.112 -12.725 -0.108 1.00 70.88 290 GLY A O 1
ATOM 2362 N N . PHE A 1 291 ? -1.419 -12.199 -1.875 1.00 71.00 291 PHE A N 1
ATOM 2363 C CA . PHE A 1 291 ? -1.491 -10.753 -1.642 1.00 71.00 291 PHE A CA 1
ATOM 2364 C C . PHE A 1 291 ? -2.736 -10.381 -0.846 1.00 71.00 291 PHE A C 1
ATOM 2366 O O . PHE A 1 291 ? -3.706 -11.133 -0.819 1.00 71.00 291 PHE A O 1
ATOM 2373 N N . TRP A 1 292 ? -2.734 -9.197 -0.243 1.00 78.38 292 TRP A N 1
ATOM 2374 C CA . TRP A 1 292 ? -3.913 -8.668 0.429 1.00 78.38 292 TRP A CA 1
ATOM 2375 C C . TRP A 1 292 ? -4.615 -7.618 -0.416 1.00 78.38 292 TRP A C 1
ATOM 2377 O O . TRP A 1 292 ? -3.994 -6.783 -1.065 1.00 78.38 292 TRP A O 1
ATOM 2387 N N . TYR A 1 293 ? -5.936 -7.652 -0.380 1.00 84.62 293 TYR A N 1
ATOM 2388 C CA . TYR A 1 293 ? -6.801 -6.819 -1.194 1.00 84.62 293 TYR A CA 1
ATOM 2389 C C . TYR A 1 293 ? -7.623 -5.934 -0.276 1.00 84.62 293 TYR A C 1
ATOM 2391 O O . TYR A 1 293 ? -8.313 -6.453 0.596 1.00 84.62 293 TYR A O 1
ATOM 2399 N N . LEU A 1 294 ? -7.569 -4.618 -0.462 1.00 88.69 294 LEU A N 1
ATOM 2400 C CA . LEU A 1 294 ? -8.435 -3.701 0.267 1.00 88.69 294 LEU A CA 1
ATOM 2401 C C . LEU A 1 294 ? -9.805 -3.669 -0.409 1.00 88.69 294 LEU A C 1
ATOM 2403 O O . LEU A 1 294 ? -9.921 -3.343 -1.593 1.00 88.69 294 LEU A O 1
ATOM 2407 N N . TRP A 1 295 ? -10.845 -3.979 0.349 1.00 94.69 295 TRP A N 1
ATOM 2408 C CA . TRP A 1 295 ? -12.234 -3.962 -0.086 1.00 94.69 295 TRP A CA 1
ATOM 2409 C C . TRP A 1 295 ? -13.018 -2.873 0.632 1.00 94.69 295 TRP A C 1
ATOM 2411 O O . TRP A 1 295 ? -12.663 -2.455 1.730 1.00 94.69 295 TRP A O 1
ATOM 2421 N N . SER A 1 296 ? -14.104 -2.432 0.003 1.00 96.06 296 SER A N 1
ATOM 2422 C CA . SER A 1 296 ? -15.096 -1.545 0.593 1.00 96.06 296 SER A CA 1
ATOM 2423 C C . SER A 1 296 ? -16.507 -2.110 0.470 1.00 96.06 296 SER A C 1
ATOM 2425 O O . SER A 1 296 ? -16.815 -2.893 -0.434 1.00 96.06 296 SER A O 1
ATOM 2427 N N . TYR A 1 297 ? -17.373 -1.681 1.380 1.00 97.56 297 TYR A N 1
ATOM 2428 C CA . TYR A 1 297 ? -18.800 -1.957 1.432 1.00 97.56 297 TYR A CA 1
ATOM 2429 C C . TYR A 1 297 ? -19.551 -0.654 1.714 1.00 97.56 297 TYR A C 1
ATOM 2431 O O . TYR A 1 297 ? -19.304 -0.001 2.726 1.00 97.56 297 TYR A O 1
ATOM 2439 N N . ASP A 1 298 ? -20.452 -0.266 0.810 1.00 96.19 298 ASP A N 1
ATOM 2440 C CA . ASP A 1 298 ? -21.339 0.886 1.001 1.00 96.19 298 ASP A CA 1
ATOM 2441 C C . ASP A 1 298 ? -22.555 0.446 1.825 1.00 96.19 298 ASP A C 1
ATOM 2443 O O . ASP A 1 298 ? -23.446 -0.233 1.304 1.00 96.19 298 ASP A O 1
ATOM 2447 N N . ILE A 1 299 ? -22.612 0.866 3.089 1.00 94.56 299 ILE A N 1
ATOM 2448 C CA . ILE A 1 299 ? -23.675 0.526 4.046 1.00 94.56 299 ILE A CA 1
ATOM 2449 C C . ILE A 1 299 ? -25.056 0.904 3.494 1.00 94.56 299 ILE A C 1
ATOM 2451 O O . ILE A 1 299 ? -26.028 0.178 3.697 1.00 94.56 299 ILE A O 1
ATOM 2455 N N . SER A 1 300 ? -25.152 2.005 2.741 1.00 92.19 300 SER A N 1
ATOM 2456 C CA . SER A 1 300 ? -26.430 2.509 2.224 1.00 92.19 300 SER A CA 1
ATOM 2457 C C . SER A 1 300 ? -26.993 1.687 1.061 1.00 92.19 300 SER A C 1
ATOM 2459 O O . SER A 1 300 ? -28.201 1.708 0.818 1.00 92.19 300 SER A O 1
ATOM 2461 N N . THR A 1 301 ? -26.138 0.963 0.332 1.00 94.25 301 THR A N 1
ATOM 2462 C CA . THR A 1 301 ? -26.543 0.203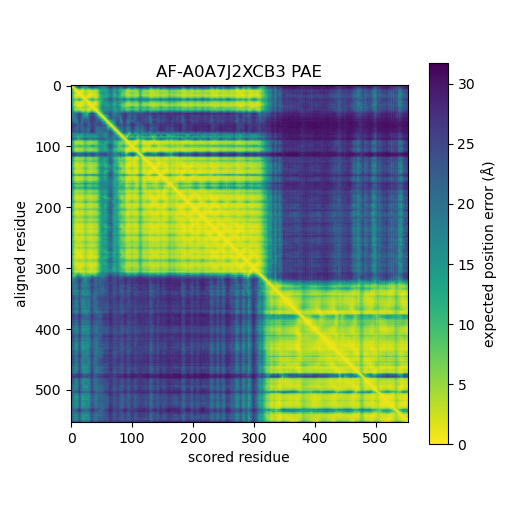 -0.867 1.00 94.25 301 THR A CA 1
ATOM 2463 C C . THR A 1 301 ? -26.302 -1.300 -0.758 1.00 94.25 301 THR A C 1
ATOM 2465 O O . THR A 1 301 ? -26.822 -2.056 -1.579 1.00 94.25 301 THR A O 1
ATOM 2468 N N . GLY A 1 302 ? -25.510 -1.743 0.218 1.00 92.81 302 GLY A N 1
ATOM 2469 C CA . GLY A 1 302 ? -25.059 -3.125 0.355 1.00 92.81 302 GLY A CA 1
ATOM 2470 C C . GLY A 1 302 ? -24.028 -3.558 -0.695 1.00 92.81 302 GLY A C 1
ATOM 2471 O O . GLY A 1 302 ? -23.770 -4.753 -0.854 1.00 92.81 302 GLY A O 1
ATOM 2472 N N . MET A 1 303 ? -23.465 -2.621 -1.466 1.00 93.00 303 MET A N 1
ATOM 2473 C CA . MET A 1 303 ? -22.534 -2.946 -2.546 1.00 93.00 303 MET A CA 1
ATOM 2474 C C . MET A 1 303 ? -21.104 -3.095 -2.038 1.00 93.00 303 MET A C 1
ATOM 2476 O O . MET A 1 303 ? -20.584 -2.204 -1.373 1.00 93.00 303 MET A O 1
ATOM 2480 N N . LYS A 1 304 ? -20.452 -4.190 -2.443 1.00 94.25 304 LYS A N 1
ATOM 2481 C CA . LYS A 1 304 ? -19.025 -4.445 -2.217 1.00 94.25 304 LYS A CA 1
ATOM 2482 C C . LYS A 1 304 ? -18.184 -4.069 -3.421 1.00 94.25 304 LYS A C 1
ATOM 2484 O O . LYS A 1 304 ? -18.615 -4.259 -4.563 1.00 94.25 304 LYS A O 1
ATOM 2489 N N . LYS A 1 305 ? -16.955 -3.628 -3.177 1.00 92.19 305 LYS A N 1
ATOM 2490 C CA . LYS A 1 305 ? -16.023 -3.258 -4.233 1.00 92.19 305 LYS A CA 1
ATOM 2491 C C . LYS A 1 305 ? -14.566 -3.462 -3.826 1.00 92.19 305 LYS A C 1
ATOM 2493 O O . LYS A 1 305 ? -14.180 -3.111 -2.722 1.00 92.19 305 LYS A O 1
ATOM 2498 N N . LEU A 1 306 ? -13.754 -3.959 -4.760 1.00 91.00 306 LEU A N 1
ATOM 2499 C CA . LEU A 1 306 ? -12.302 -3.942 -4.621 1.00 91.00 306 LEU A CA 1
ATOM 2500 C C . LEU A 1 306 ? -11.787 -2.503 -4.767 1.00 91.00 306 LEU A C 1
ATOM 2502 O O . LEU A 1 306 ? -12.035 -1.859 -5.793 1.00 91.00 306 LEU A O 1
ATOM 2506 N N . VAL A 1 307 ? -11.079 -2.024 -3.751 1.00 84.00 307 VAL A N 1
ATOM 2507 C CA . VAL A 1 307 ? -10.460 -0.696 -3.706 1.00 84.00 307 VAL A CA 1
ATOM 2508 C C . VAL A 1 307 ? -9.066 -0.755 -4.307 1.00 84.00 307 VAL A C 1
ATOM 2510 O O . VAL A 1 307 ? -8.763 0.016 -5.217 1.00 84.00 307 VAL A O 1
ATOM 2513 N N . ASP A 1 308 ? -8.234 -1.670 -3.808 1.00 78.56 308 ASP A N 1
ATOM 2514 C CA . ASP A 1 308 ? -6.836 -1.766 -4.207 1.00 78.56 308 ASP A CA 1
ATOM 2515 C C . ASP A 1 308 ? -6.217 -3.133 -3.906 1.00 78.56 308 ASP A C 1
ATOM 2517 O O . ASP A 1 308 ? -6.742 -3.902 -3.100 1.00 78.56 308 ASP A O 1
ATOM 2521 N N . VAL A 1 309 ? -5.082 -3.416 -4.545 1.00 70.00 309 VAL A N 1
ATOM 2522 C CA . VAL A 1 309 ? -4.236 -4.569 -4.223 1.00 70.00 309 VAL A CA 1
ATOM 2523 C C . VAL A 1 309 ? -3.027 -4.065 -3.450 1.00 70.00 309 VAL A C 1
ATOM 2525 O O . VAL A 1 309 ? -2.215 -3.317 -3.987 1.00 70.00 309 VAL A O 1
ATOM 2528 N N . THR A 1 310 ? -2.895 -4.480 -2.197 1.00 61.94 310 THR A N 1
ATOM 2529 C CA . THR A 1 310 ? -1.726 -4.171 -1.383 1.00 61.94 310 THR A CA 1
ATOM 2530 C C . THR A 1 310 ? -0.697 -5.287 -1.547 1.00 61.94 310 THR A C 1
ATOM 2532 O O . THR A 1 310 ? -0.951 -6.454 -1.239 1.00 61.94 310 THR A O 1
ATOM 2535 N N . GLU A 1 311 ? 0.499 -4.934 -2.018 1.00 60.38 311 GLU A N 1
ATOM 2536 C CA . GLU A 1 311 ? 1.591 -5.866 -2.343 1.00 60.38 311 GLU A CA 1
ATOM 2537 C C . GLU A 1 311 ? 2.316 -6.451 -1.115 1.00 60.38 311 GLU A C 1
ATOM 2539 O O . GLU A 1 311 ? 3.542 -6.564 -1.069 1.00 60.38 311 GLU A O 1
ATOM 2544 N N . VAL A 1 312 ? 1.574 -6.838 -0.082 1.00 53.78 312 VAL A N 1
ATOM 2545 C CA . VAL A 1 312 ? 2.123 -7.516 1.094 1.00 53.78 312 VAL A CA 1
ATOM 2546 C C . VAL A 1 312 ? 1.821 -9.002 0.946 1.00 53.78 312 VAL A C 1
ATOM 2548 O O . VAL A 1 312 ? 0.677 -9.414 1.096 1.00 53.78 312 VAL A O 1
ATOM 2551 N N . SER A 1 313 ? 2.837 -9.815 0.635 1.00 50.81 313 SER A N 1
ATOM 2552 C CA . SER A 1 313 ? 2.693 -11.275 0.642 1.00 50.81 313 SER A CA 1
ATOM 2553 C C . SER A 1 313 ? 3.134 -11.869 1.975 1.00 50.81 313 SER A C 1
ATOM 2555 O O . SER A 1 313 ? 4.272 -11.673 2.405 1.00 50.81 313 SER A O 1
ATOM 2557 N N . HIS A 1 314 ? 2.273 -12.661 2.622 1.00 46.16 314 HIS A N 1
ATOM 2558 C CA . HIS A 1 314 ? 2.655 -13.385 3.843 1.00 46.16 314 HIS A CA 1
ATOM 2559 C C . HIS A 1 314 ? 3.677 -14.497 3.589 1.00 46.16 314 HIS A C 1
ATOM 2561 O O . HIS A 1 314 ? 4.402 -14.886 4.510 1.00 46.16 314 HIS A O 1
ATOM 2567 N N . THR A 1 315 ? 3.750 -14.999 2.354 1.00 43.88 315 THR A N 1
ATOM 2568 C CA . THR A 1 315 ? 4.607 -16.135 1.995 1.00 43.88 315 THR A CA 1
ATOM 2569 C C . THR A 1 315 ? 5.910 -15.718 1.324 1.00 43.88 315 THR A C 1
ATOM 2571 O O . THR A 1 315 ? 6.881 -16.481 1.381 1.00 43.88 315 THR A O 1
ATOM 2574 N N . ASP A 1 316 ? 5.984 -14.514 0.747 1.00 43.28 316 ASP A N 1
ATOM 2575 C CA . ASP A 1 316 ? 7.165 -14.100 -0.002 1.00 43.28 316 ASP A CA 1
ATOM 2576 C C . ASP A 1 316 ? 8.143 -13.253 0.826 1.00 43.28 316 ASP A C 1
ATOM 2578 O O . ASP A 1 316 ? 7.895 -12.110 1.199 1.00 43.28 316 ASP A O 1
ATOM 2582 N N . ARG A 1 317 ? 9.329 -13.818 1.086 1.00 45.19 317 ARG A N 1
ATOM 2583 C CA . ARG A 1 317 ? 10.473 -13.112 1.699 1.00 45.19 317 ARG A CA 1
ATOM 2584 C C . ARG A 1 317 ? 11.187 -12.169 0.723 1.00 45.19 317 ARG A C 1
ATOM 2586 O O . ARG A 1 317 ? 12.230 -11.606 1.066 1.00 45.19 317 ARG A O 1
ATOM 2593 N N . ARG A 1 318 ? 10.689 -12.043 -0.504 1.00 46.47 318 ARG A N 1
ATOM 2594 C CA . ARG A 1 318 ? 11.274 -11.259 -1.586 1.00 46.47 318 ARG A CA 1
ATOM 2595 C C . ARG A 1 318 ? 10.126 -10.506 -2.242 1.00 46.47 318 ARG A C 1
ATOM 2597 O O . ARG A 1 318 ? 9.408 -11.080 -3.041 1.00 46.47 318 ARG A O 1
ATOM 2604 N N . ILE A 1 319 ? 9.925 -9.245 -1.875 1.00 47.00 319 ILE A N 1
ATOM 2605 C CA . ILE A 1 319 ? 9.020 -8.370 -2.629 1.00 47.00 319 ILE A CA 1
ATOM 2606 C C . ILE A 1 319 ? 9.508 -8.391 -4.083 1.00 47.00 319 ILE A C 1
ATOM 2608 O O . ILE A 1 319 ? 10.670 -8.080 -4.351 1.00 47.00 319 ILE A O 1
ATOM 2612 N N . LEU A 1 320 ? 8.650 -8.874 -4.977 1.00 48.66 320 LEU A N 1
ATOM 2613 C CA . LEU A 1 320 ? 8.909 -9.013 -6.401 1.00 48.66 320 LEU A CA 1
ATOM 2614 C C . LEU A 1 320 ? 8.464 -7.727 -7.086 1.00 48.66 320 LEU A C 1
ATOM 2616 O O . LEU A 1 320 ? 7.291 -7.381 -7.049 1.00 48.66 320 LEU A O 1
ATOM 2620 N N . TYR A 1 321 ? 9.405 -7.029 -7.713 1.00 50.00 321 TYR A N 1
ATOM 2621 C CA . TYR A 1 321 ? 9.146 -5.761 -8.388 1.00 50.00 321 TYR A CA 1
ATOM 2622 C C . TYR A 1 321 ? 8.158 -5.959 -9.543 1.00 50.00 321 TYR A C 1
ATOM 2624 O O . TYR A 1 321 ? 8.398 -6.758 -10.461 1.00 50.00 321 TYR A O 1
ATOM 2632 N N . LEU A 1 322 ? 7.042 -5.232 -9.493 1.00 48.03 322 LEU A N 1
ATOM 2633 C CA . LEU A 1 322 ? 6.050 -5.222 -10.557 1.00 48.03 322 LEU A CA 1
ATOM 2634 C C . LEU A 1 322 ? 6.567 -4.483 -11.798 1.00 48.03 322 LEU A C 1
ATOM 2636 O O . LEU A 1 322 ? 7.448 -3.625 -11.737 1.00 48.03 322 LEU A O 1
ATOM 2640 N N . GLN A 1 323 ? 6.022 -4.835 -12.965 1.00 57.19 323 GLN A N 1
ATOM 2641 C CA . GLN A 1 323 ? 6.264 -4.067 -14.189 1.00 57.19 323 GLN A CA 1
ATOM 2642 C C . GLN A 1 323 ? 5.430 -2.769 -14.151 1.00 57.19 323 GLN A C 1
ATOM 2644 O O . GLN A 1 323 ? 4.592 -2.594 -13.282 1.00 57.19 323 GLN A O 1
ATOM 2649 N N . VAL A 1 324 ? 5.638 -1.861 -15.109 1.00 50.50 324 VAL A N 1
ATOM 2650 C CA . VAL A 1 324 ? 5.146 -0.453 -15.179 1.00 50.50 324 VAL A CA 1
ATOM 2651 C C . VAL A 1 324 ? 3.619 -0.204 -15.012 1.00 50.50 324 VAL A C 1
ATOM 2653 O O . VAL A 1 324 ? 3.137 0.929 -15.066 1.00 50.50 324 VAL A O 1
ATOM 2656 N N . ASP A 1 325 ? 2.825 -1.246 -14.867 1.00 51.25 325 ASP A N 1
ATOM 2657 C CA . ASP A 1 325 ? 1.371 -1.245 -14.694 1.00 51.25 325 ASP A CA 1
ATOM 2658 C C . ASP A 1 325 ? 0.929 -2.316 -13.693 1.00 51.25 325 ASP A C 1
ATOM 2660 O O . ASP A 1 325 ? -0.143 -2.908 -13.828 1.00 51.25 325 ASP A O 1
ATOM 2664 N N . ASP A 1 326 ? 1.797 -2.558 -12.718 1.00 49.50 326 ASP A N 1
ATOM 2665 C CA . ASP A 1 326 ? 1.516 -3.307 -11.505 1.00 49.50 326 ASP A CA 1
ATOM 2666 C C . ASP A 1 326 ? 1.148 -4.776 -11.795 1.00 49.50 326 ASP A C 1
ATOM 2668 O O . ASP A 1 326 ? 0.293 -5.388 -11.157 1.00 49.50 326 ASP A O 1
ATOM 2672 N N . LYS A 1 327 ? 1.790 -5.364 -12.819 1.00 53.81 327 LYS A N 1
ATOM 2673 C CA . LYS A 1 327 ? 1.597 -6.766 -13.233 1.00 53.81 327 LYS A CA 1
ATOM 2674 C C . LYS A 1 327 ? 2.893 -7.435 -13.660 1.00 53.81 327 LYS A C 1
ATOM 2676 O O . LYS A 1 327 ? 3.769 -6.807 -14.248 1.00 53.81 327 LYS A O 1
ATOM 2681 N N . PHE A 1 328 ? 2.980 -8.750 -13.467 1.00 66.69 328 PHE A N 1
ATOM 2682 C CA . PHE A 1 328 ? 4.096 -9.565 -13.947 1.00 66.69 328 PHE A CA 1
ATOM 2683 C C . PHE A 1 328 ? 3.697 -10.389 -15.185 1.00 66.69 328 PHE A C 1
ATOM 2685 O O . PHE A 1 328 ? 3.451 -11.591 -15.117 1.00 66.69 328 PHE A O 1
ATOM 2692 N N . TYR A 1 329 ? 3.643 -9.750 -16.358 1.00 70.00 329 TYR A N 1
ATOM 2693 C CA . TYR A 1 329 ? 3.152 -10.382 -17.599 1.00 70.00 329 TYR A CA 1
ATOM 2694 C C . TYR A 1 329 ? 3.934 -11.611 -18.065 1.00 70.00 329 TYR A C 1
ATOM 2696 O O . TYR A 1 329 ? 3.416 -12.429 -18.823 1.00 70.00 329 TYR A O 1
ATOM 2704 N N . ALA A 1 330 ? 5.188 -11.726 -17.636 1.00 75.38 330 ALA A N 1
ATOM 2705 C CA . ALA A 1 330 ? 6.081 -12.789 -18.060 1.00 75.38 330 ALA A CA 1
ATOM 2706 C C . ALA A 1 330 ? 6.032 -14.035 -17.166 1.00 75.38 330 ALA A C 1
ATOM 2708 O O . ALA A 1 330 ? 6.605 -15.045 -17.558 1.00 75.38 330 ALA A O 1
ATOM 2709 N N . SER A 1 331 ? 5.385 -13.989 -15.993 1.00 74.56 331 SER A N 1
ATOM 2710 C CA . SER A 1 331 ? 5.317 -15.107 -15.039 1.00 74.56 331 SER A CA 1
ATOM 2711 C C . SER A 1 331 ? 3.898 -15.628 -14.976 1.00 74.56 331 SER A C 1
ATOM 2713 O O . SER A 1 331 ? 2.961 -14.931 -14.597 1.00 74.56 331 SER A O 1
ATOM 2715 N N . ARG A 1 332 ? 3.741 -16.906 -15.288 1.00 69.31 332 ARG A N 1
ATOM 2716 C CA . ARG A 1 332 ? 2.497 -17.642 -15.093 1.00 69.31 332 ARG A CA 1
ATOM 2717 C C . ARG A 1 332 ? 2.199 -17.865 -13.609 1.00 69.31 332 ARG A C 1
ATOM 2719 O O . ARG A 1 332 ? 1.046 -18.095 -13.257 1.00 69.31 332 ARG A O 1
ATOM 2726 N N . ARG A 1 333 ? 3.236 -17.879 -12.769 1.00 61.78 333 ARG A N 1
ATOM 2727 C CA . ARG A 1 333 ? 3.157 -18.226 -11.340 1.00 61.78 333 ARG A CA 1
ATOM 2728 C C . ARG A 1 333 ? 3.298 -17.025 -10.412 1.00 61.78 333 ARG A C 1
ATOM 2730 O O . ARG A 1 333 ? 3.190 -17.207 -9.208 1.00 61.78 333 ARG A O 1
ATOM 2737 N N . ASN A 1 334 ? 3.535 -15.842 -10.976 1.00 58.81 334 ASN A N 1
ATOM 2738 C CA . ASN A 1 334 ? 3.821 -14.608 -10.254 1.00 58.81 334 ASN A CA 1
ATOM 2739 C C . ASN A 1 334 ? 4.976 -14.751 -9.238 1.00 58.81 334 ASN A C 1
ATOM 2741 O O . ASN A 1 334 ? 4.970 -14.125 -8.190 1.00 58.81 334 ASN A O 1
ATOM 2745 N N . ASP A 1 335 ? 5.968 -15.594 -9.550 1.00 59.69 335 ASP A N 1
ATOM 2746 C CA . ASP A 1 335 ? 7.097 -15.949 -8.670 1.00 59.69 335 ASP A CA 1
ATOM 2747 C C . ASP A 1 335 ? 8.393 -15.183 -9.009 1.00 59.69 335 ASP A C 1
ATOM 2749 O O . ASP A 1 335 ? 9.494 -15.584 -8.616 1.00 59.69 335 ASP A O 1
ATOM 2753 N N . GLY A 1 336 ? 8.275 -14.114 -9.806 1.00 59.94 336 GLY A N 1
ATOM 2754 C CA . GLY A 1 336 ? 9.395 -13.288 -10.261 1.00 59.94 336 GLY A CA 1
ATOM 2755 C C . GLY A 1 336 ? 10.210 -13.890 -11.400 1.00 59.94 336 GLY A C 1
ATOM 2756 O O . GLY A 1 336 ? 11.070 -13.211 -11.968 1.00 59.94 336 GLY A O 1
ATOM 2757 N N . ARG A 1 337 ? 9.948 -15.150 -11.767 1.00 68.75 337 ARG A N 1
ATOM 2758 C CA . ARG A 1 337 ? 10.614 -15.816 -12.887 1.00 68.75 337 ARG A CA 1
ATOM 2759 C C . ARG A 1 337 ? 9.839 -15.583 -14.168 1.00 68.75 337 ARG A C 1
ATOM 2761 O O . ARG A 1 337 ? 8.615 -15.657 -14.204 1.00 68.75 337 ARG A O 1
ATOM 2768 N N . MET A 1 338 ? 10.572 -15.332 -15.244 1.00 79.50 338 MET A N 1
ATOM 2769 C CA . MET A 1 338 ? 9.986 -15.224 -16.571 1.00 79.50 338 MET A CA 1
ATOM 2770 C C . MET A 1 338 ? 9.782 -16.623 -17.166 1.00 79.50 338 MET A C 1
ATOM 2772 O O . MET A 1 338 ? 10.743 -17.357 -17.387 1.00 79.50 338 MET A O 1
ATOM 2776 N N . ASP A 1 339 ? 8.528 -16.976 -17.432 1.00 83.69 339 ASP A N 1
ATOM 2777 C CA . ASP A 1 339 ? 8.124 -18.162 -18.191 1.00 83.69 339 ASP A CA 1
ATOM 2778 C C . ASP A 1 339 ? 8.074 -17.879 -19.707 1.00 83.69 339 ASP A C 1
ATOM 2780 O O . ASP A 1 339 ? 8.145 -18.808 -20.513 1.00 83.69 339 ASP A O 1
ATOM 2784 N N . TYR A 1 340 ? 7.969 -16.603 -20.101 1.00 87.56 340 TYR A N 1
ATOM 2785 C CA . TYR A 1 340 ? 7.917 -16.168 -21.498 1.00 87.56 340 TYR A CA 1
ATOM 2786 C C . TYR A 1 340 ? 8.854 -14.983 -21.754 1.00 87.56 340 TYR A C 1
ATOM 2788 O O . TYR A 1 340 ? 8.918 -14.079 -20.920 1.00 87.56 340 TYR A O 1
ATOM 2796 N N . PRO A 1 341 ? 9.531 -14.921 -22.916 1.00 89.06 341 PRO A N 1
ATOM 2797 C CA . PRO A 1 341 ? 10.242 -13.719 -23.327 1.00 89.06 341 PRO A CA 1
ATOM 2798 C C . PRO A 1 341 ? 9.232 -12.604 -23.619 1.00 89.06 341 PRO A C 1
ATOM 2800 O O . PRO A 1 341 ? 8.360 -12.750 -24.475 1.00 89.06 341 PRO A O 1
ATOM 2803 N N . THR A 1 342 ? 9.353 -11.479 -22.919 1.00 87.94 342 THR A N 1
ATOM 2804 C CA . THR A 1 342 ? 8.476 -10.314 -23.099 1.00 87.94 342 THR A CA 1
ATOM 2805 C C . THR A 1 342 ? 9.291 -9.084 -23.449 1.00 87.94 342 THR A C 1
ATOM 2807 O O . THR A 1 342 ? 10.312 -8.821 -22.814 1.00 87.94 342 THR A O 1
ATOM 2810 N N . GLY A 1 343 ? 8.798 -8.307 -24.405 1.00 89.38 343 GLY A N 1
ATOM 2811 C CA . GLY A 1 343 ? 9.287 -6.975 -24.730 1.00 89.38 343 GLY A CA 1
ATOM 2812 C C . GLY A 1 343 ? 8.099 -6.038 -24.921 1.00 89.38 343 GLY A C 1
ATOM 2813 O O . GLY A 1 343 ? 6.984 -6.493 -25.199 1.00 89.38 343 GLY A O 1
ATOM 2814 N N . ARG A 1 344 ? 8.306 -4.741 -24.693 1.00 88.00 344 ARG A N 1
ATOM 2815 C CA . ARG A 1 344 ? 7.240 -3.738 -24.731 1.00 88.00 344 ARG A CA 1
ATOM 2816 C C . ARG A 1 344 ? 7.452 -2.757 -25.875 1.00 88.00 344 ARG A C 1
ATOM 2818 O O . ARG A 1 344 ? 8.402 -1.981 -25.874 1.00 88.00 344 ARG A O 1
ATOM 2825 N N . VAL A 1 345 ? 6.499 -2.741 -26.798 1.00 86.44 345 VAL A N 1
ATOM 2826 C CA . VAL A 1 345 ? 6.382 -1.729 -27.849 1.00 86.44 345 VAL A CA 1
ATOM 2827 C C . VAL A 1 345 ? 5.199 -0.838 -27.496 1.00 86.44 345 VAL A C 1
ATOM 2829 O O . VAL A 1 345 ? 4.076 -1.319 -27.355 1.00 86.44 345 VAL A O 1
ATOM 2832 N N . PHE A 1 346 ? 5.447 0.452 -27.301 1.00 81.00 346 PHE A N 1
ATOM 2833 C CA . PHE A 1 346 ? 4.402 1.409 -26.955 1.00 81.00 346 PHE A CA 1
ATOM 2834 C C . PHE A 1 346 ? 4.742 2.798 -27.495 1.00 81.00 346 PHE A C 1
ATOM 2836 O O . PHE A 1 346 ? 5.894 3.099 -27.802 1.00 81.00 346 PHE A O 1
ATOM 2843 N N . GLY A 1 347 ? 3.721 3.636 -27.610 1.00 75.94 347 GLY A N 1
ATOM 2844 C CA . GLY A 1 347 ? 3.826 5.002 -28.096 1.00 75.94 347 GLY A CA 1
ATOM 2845 C C . GLY A 1 347 ? 2.727 5.864 -27.492 1.00 75.94 347 GLY A C 1
ATOM 2846 O O . GLY A 1 347 ? 1.717 5.337 -27.023 1.00 75.94 347 GLY A O 1
ATOM 2847 N N . LEU A 1 348 ? 2.913 7.182 -27.500 1.00 74.38 348 LEU A N 1
ATOM 2848 C CA . LEU A 1 348 ? 1.869 8.124 -27.077 1.00 74.38 348 LEU A CA 1
ATOM 2849 C C . LEU A 1 348 ? 0.797 8.269 -28.157 1.00 74.38 348 LEU A C 1
ATOM 2851 O O . LEU A 1 348 ? -0.359 8.572 -27.872 1.00 74.38 348 LEU A O 1
ATOM 2855 N N . THR A 1 349 ? 1.196 8.043 -29.404 1.00 80.06 349 THR A N 1
ATOM 2856 C CA . THR A 1 349 ? 0.356 8.110 -30.589 1.00 80.06 349 THR A CA 1
ATOM 2857 C C . THR A 1 349 ? 0.527 6.857 -31.442 1.00 80.06 349 THR A C 1
ATOM 2859 O O . THR A 1 349 ? 1.511 6.119 -31.351 1.00 80.06 349 THR A O 1
ATOM 2862 N N . THR A 1 350 ? -0.417 6.641 -32.355 1.00 85.75 350 THR A N 1
ATOM 2863 C CA . THR A 1 350 ? -0.292 5.609 -33.390 1.00 85.75 350 THR A CA 1
ATOM 2864 C C . THR A 1 350 ? 0.912 5.841 -34.304 1.00 85.75 350 THR A C 1
ATOM 2866 O O . THR A 1 350 ? 1.434 4.882 -34.869 1.00 85.75 350 THR A O 1
ATOM 2869 N N . SER A 1 351 ? 1.366 7.088 -34.455 1.00 85.94 351 SER A N 1
ATOM 2870 C CA . SER A 1 351 ? 2.536 7.432 -35.269 1.00 85.94 351 SER A CA 1
ATOM 2871 C C . SER A 1 351 ? 3.835 6.935 -34.639 1.00 85.94 351 SER A C 1
ATOM 2873 O O . SER A 1 351 ? 4.681 6.415 -35.359 1.00 85.94 351 SER A O 1
ATOM 2875 N N . ASP A 1 352 ? 3.965 7.017 -33.312 1.00 83.12 352 ASP A N 1
ATOM 2876 C CA . ASP A 1 352 ? 5.137 6.499 -32.592 1.00 83.12 352 ASP A CA 1
ATOM 2877 C C . ASP A 1 352 ? 5.256 4.979 -32.778 1.00 83.12 352 ASP A C 1
ATOM 2879 O O . ASP A 1 352 ? 6.310 4.463 -33.147 1.00 83.12 352 ASP A O 1
ATOM 2883 N N . LEU A 1 353 ? 4.133 4.270 -32.619 1.00 87.12 353 LEU A N 1
ATOM 2884 C CA . LEU A 1 353 ? 4.044 2.833 -32.887 1.00 87.12 353 LEU A CA 1
ATOM 2885 C C . LEU A 1 353 ? 4.365 2.510 -34.352 1.00 87.12 353 LEU A C 1
ATOM 2887 O O . LEU A 1 353 ? 5.104 1.571 -34.627 1.00 87.12 353 LEU A O 1
ATOM 2891 N N . SER A 1 354 ? 3.842 3.299 -35.294 1.00 88.62 354 SER A N 1
ATOM 2892 C CA . SER A 1 354 ? 4.086 3.095 -36.727 1.00 88.62 354 SER A CA 1
ATOM 2893 C C . SER A 1 354 ? 5.561 3.277 -37.094 1.00 88.62 354 SER A C 1
ATOM 2895 O O . SER A 1 354 ? 6.076 2.515 -37.909 1.00 88.62 354 SER A O 1
ATOM 2897 N N . ALA A 1 355 ? 6.248 4.252 -36.489 1.00 85.62 355 ALA A N 1
ATOM 2898 C CA . ALA A 1 355 ? 7.675 4.488 -36.700 1.00 85.62 355 ALA A CA 1
ATOM 2899 C C . ALA A 1 355 ? 8.525 3.306 -36.208 1.00 85.62 355 ALA A C 1
ATOM 2901 O O . ALA A 1 355 ? 9.408 2.832 -36.930 1.00 85.62 355 ALA A O 1
ATOM 2902 N N . TYR A 1 356 ? 8.204 2.780 -35.022 1.00 90.81 356 TYR A N 1
ATOM 2903 C CA . TYR A 1 356 ? 8.858 1.584 -34.501 1.00 90.81 356 TYR A CA 1
ATOM 2904 C C . TYR A 1 356 ? 8.619 0.370 -35.412 1.00 90.81 356 TYR A C 1
ATOM 2906 O O . TYR A 1 356 ? 9.570 -0.236 -35.901 1.00 90.81 356 TYR A O 1
ATOM 2914 N N . VAL A 1 357 ? 7.351 0.067 -35.718 1.00 90.44 357 VAL A N 1
ATOM 2915 C CA . VAL A 1 357 ? 6.957 -1.087 -36.548 1.00 90.44 357 VAL A CA 1
ATOM 2916 C C . VAL A 1 357 ? 7.584 -1.028 -37.945 1.00 90.44 357 VAL A C 1
ATOM 2918 O O . VAL A 1 357 ? 7.959 -2.059 -38.500 1.00 90.44 357 VAL A O 1
ATOM 2921 N N . ALA A 1 358 ? 7.734 0.166 -38.526 1.00 88.50 358 ALA A N 1
ATOM 2922 C CA . ALA A 1 358 ? 8.410 0.329 -39.810 1.00 88.50 358 ALA A CA 1
ATOM 2923 C C . ALA A 1 358 ? 9.896 -0.060 -39.740 1.00 88.50 358 ALA A C 1
ATOM 2925 O O . ALA A 1 358 ? 10.397 -0.711 -40.658 1.00 88.50 358 ALA A O 1
ATOM 2926 N N . THR A 1 359 ? 10.585 0.315 -38.660 1.00 86.25 359 THR A N 1
ATOM 2927 C CA . THR A 1 359 ? 11.993 -0.048 -38.430 1.00 86.25 359 THR A CA 1
ATOM 2928 C C . THR A 1 359 ? 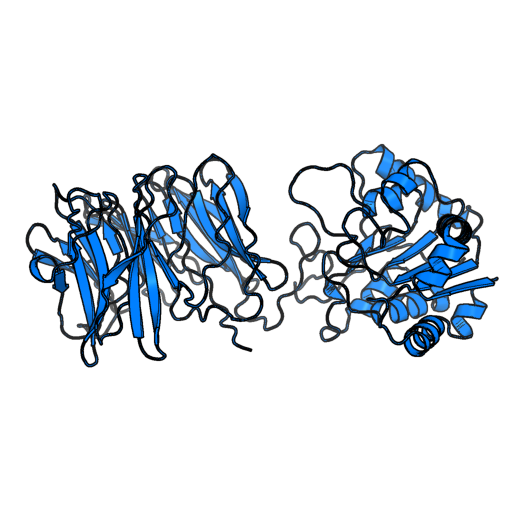12.139 -1.552 -38.201 1.00 86.25 359 THR A C 1
ATOM 2930 O O . THR A 1 359 ? 13.032 -2.174 -38.773 1.00 86.25 359 THR A O 1
ATOM 2933 N N . ASP A 1 360 ? 11.219 -2.135 -37.435 1.00 90.88 360 ASP A N 1
ATOM 2934 C CA . ASP A 1 360 ? 11.182 -3.556 -37.088 1.00 90.88 360 ASP A CA 1
ATOM 2935 C C . ASP A 1 360 ? 10.941 -4.462 -38.314 1.00 90.88 360 ASP A C 1
ATOM 2937 O O . ASP A 1 360 ? 11.782 -5.286 -38.668 1.00 90.88 360 ASP A O 1
ATOM 2941 N N . ILE A 1 361 ? 9.872 -4.228 -39.089 1.00 90.69 361 ILE A N 1
ATOM 2942 C CA . ILE A 1 361 ? 9.556 -5.031 -40.292 1.00 90.69 361 ILE A CA 1
ATOM 2943 C C . ILE A 1 361 ? 10.663 -4.947 -41.357 1.00 90.69 361 ILE A C 1
ATOM 2945 O O . ILE A 1 361 ? 10.848 -5.863 -42.165 1.00 90.69 361 ILE A O 1
ATOM 2949 N N . LEU A 1 362 ? 11.381 -3.824 -41.408 1.00 88.50 362 LEU A N 1
ATOM 2950 C CA . LEU A 1 362 ? 12.469 -3.611 -42.358 1.00 88.50 362 LEU A CA 1
ATOM 2951 C C . LEU A 1 362 ? 13.837 -4.015 -41.806 1.00 88.50 362 LEU A C 1
ATOM 2953 O O . LEU A 1 362 ? 14.806 -3.918 -42.558 1.00 88.50 362 LEU A O 1
ATOM 2957 N N . PHE A 1 363 ? 13.937 -4.497 -40.567 1.00 89.44 363 PHE A N 1
ATOM 2958 C CA . PHE A 1 363 ? 15.205 -4.789 -39.897 1.00 89.44 363 PHE A CA 1
ATOM 2959 C C . PHE A 1 363 ? 16.163 -5.638 -40.744 1.00 89.44 363 PHE A C 1
ATOM 2961 O O . PHE A 1 363 ? 17.326 -5.271 -40.926 1.00 89.44 363 PHE A O 1
ATOM 2968 N N . ASP A 1 364 ? 15.663 -6.714 -41.355 1.00 85.62 364 ASP A N 1
ATOM 2969 C CA . ASP A 1 364 ? 16.464 -7.605 -42.207 1.00 85.62 364 ASP A CA 1
ATOM 2970 C C . ASP A 1 364 ? 16.973 -6.935 -43.492 1.00 85.62 364 ASP A C 1
ATOM 2972 O O . ASP A 1 364 ? 17.948 -7.384 -44.097 1.00 85.62 364 ASP A O 1
ATOM 2976 N N . LYS A 1 365 ? 16.317 -5.855 -43.924 1.00 87.00 365 LYS A N 1
ATOM 2977 C CA . LYS A 1 365 ? 16.643 -5.102 -45.143 1.00 87.00 365 LYS A CA 1
ATOM 2978 C C . LYS A 1 365 ? 17.500 -3.871 -44.868 1.00 87.00 365 LYS A C 1
ATOM 2980 O O . LYS A 1 365 ? 18.097 -3.337 -45.804 1.00 87.00 365 LYS A O 1
ATOM 2985 N N . ILE A 1 366 ? 17.546 -3.394 -43.626 1.00 86.00 366 ILE A N 1
ATOM 2986 C CA . ILE A 1 366 ? 18.336 -2.223 -43.256 1.00 86.00 366 ILE A CA 1
ATOM 2987 C C . ILE A 1 366 ? 19.799 -2.642 -43.098 1.00 86.00 366 ILE A C 1
ATOM 2989 O O . ILE A 1 366 ? 20.129 -3.674 -42.513 1.00 86.00 366 ILE A O 1
ATOM 2993 N N . LYS A 1 367 ? 20.710 -1.826 -43.635 1.00 85.81 367 LYS A N 1
ATOM 2994 C CA . LYS A 1 367 ? 22.144 -2.036 -43.449 1.00 85.81 367 LYS A CA 1
ATOM 2995 C C . LYS A 1 367 ? 22.490 -1.856 -41.969 1.00 85.81 367 LYS A C 1
ATOM 2997 O O . LYS A 1 367 ? 22.292 -0.780 -41.417 1.00 85.81 367 LYS A O 1
ATOM 3002 N N . LYS A 1 368 ? 23.057 -2.898 -41.368 1.00 86.44 368 LYS A N 1
ATOM 3003 C CA . LYS A 1 368 ? 23.466 -2.921 -39.962 1.00 86.44 368 LYS A CA 1
ATOM 3004 C C . LYS A 1 368 ? 24.882 -2.362 -39.838 1.00 86.44 368 LYS A C 1
ATOM 3006 O O . LYS A 1 368 ? 25.823 -2.902 -40.430 1.00 86.44 368 LYS A O 1
ATOM 3011 N N . ASP A 1 369 ? 25.046 -1.268 -39.106 1.00 87.56 369 ASP A N 1
ATOM 3012 C CA . ASP A 1 369 ? 26.361 -0.706 -38.815 1.00 87.56 369 ASP A CA 1
ATOM 3013 C C . ASP A 1 369 ? 27.016 -1.468 -37.663 1.00 87.56 369 ASP A C 1
ATOM 3015 O O . ASP A 1 369 ? 26.859 -1.093 -36.511 1.00 87.56 369 ASP A O 1
ATOM 3019 N N . ARG A 1 370 ? 27.732 -2.558 -37.969 1.00 91.69 370 ARG A N 1
ATOM 3020 C CA . ARG A 1 370 ? 28.334 -3.498 -37.000 1.00 91.69 370 ARG A CA 1
ATOM 3021 C C . ARG A 1 370 ? 29.465 -2.886 -36.156 1.00 91.69 370 ARG A C 1
ATOM 3023 O O . ARG A 1 370 ? 30.550 -3.448 -36.070 1.00 91.69 370 ARG A O 1
ATOM 3030 N N . ARG A 1 371 ? 29.240 -1.740 -35.532 1.00 95.19 371 ARG A N 1
ATOM 3031 C CA . ARG A 1 371 ? 30.109 -1.080 -34.567 1.00 95.19 371 ARG A CA 1
ATOM 3032 C C . ARG A 1 371 ? 29.376 -0.978 -33.245 1.00 95.19 371 ARG A C 1
ATOM 3034 O O . ARG A 1 371 ? 28.151 -0.844 -33.223 1.00 95.19 371 ARG A O 1
ATOM 3041 N N . ALA A 1 372 ? 30.126 -1.037 -32.157 1.00 94.50 372 ALA A N 1
ATOM 3042 C CA . ALA A 1 372 ? 29.550 -0.996 -30.827 1.00 94.50 372 ALA A CA 1
ATOM 3043 C C . ALA A 1 372 ? 30.294 -0.042 -29.897 1.00 94.50 372 ALA A C 1
ATOM 3045 O O . ALA A 1 372 ? 31.464 0.276 -30.121 1.00 94.50 372 ALA A O 1
ATOM 3046 N N . ILE A 1 373 ? 29.588 0.484 -28.901 1.00 93.50 373 ILE A N 1
ATOM 3047 C CA . ILE A 1 373 ? 30.102 1.488 -27.978 1.00 93.50 373 ILE A CA 1
ATOM 3048 C C . ILE A 1 373 ? 29.765 1.125 -26.532 1.00 93.50 373 ILE A C 1
ATOM 3050 O O . ILE A 1 373 ? 28.634 0.764 -26.224 1.00 93.50 373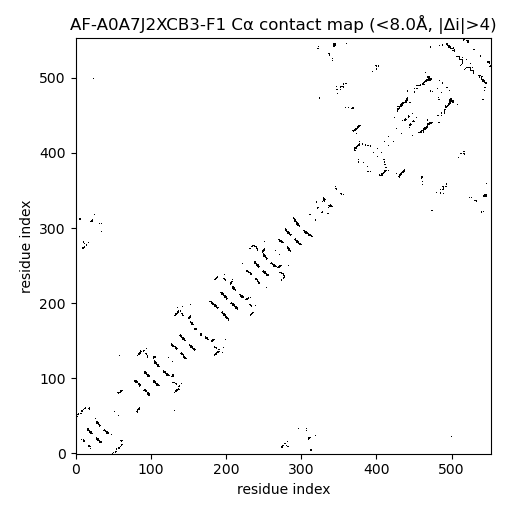 ILE A O 1
ATOM 3054 N N . ALA A 1 374 ? 30.744 1.255 -25.639 1.00 91.75 374 ALA A N 1
ATOM 3055 C CA . ALA A 1 374 ? 30.540 1.240 -24.196 1.00 91.75 374 ALA A CA 1
ATOM 3056 C C . ALA A 1 374 ? 30.828 2.627 -23.609 1.00 91.75 374 ALA A C 1
ATOM 3058 O O . ALA A 1 374 ? 31.914 3.181 -23.803 1.00 91.75 374 ALA A O 1
ATOM 3059 N N . ILE A 1 375 ? 29.846 3.174 -22.894 1.00 91.44 375 ILE A N 1
ATOM 3060 C CA . ILE A 1 375 ? 29.876 4.497 -22.270 1.00 91.44 375 ILE A CA 1
ATOM 3061 C C . ILE A 1 375 ? 29.723 4.314 -20.761 1.00 91.44 375 ILE A C 1
ATOM 3063 O O . ILE A 1 375 ? 28.645 3.951 -20.294 1.00 91.44 375 ILE A O 1
ATOM 3067 N N . ILE A 1 376 ? 30.794 4.550 -19.997 1.00 87.62 376 ILE A N 1
ATOM 3068 C CA . ILE A 1 376 ? 30.818 4.288 -18.548 1.00 87.62 376 ILE A CA 1
ATOM 3069 C C . ILE A 1 376 ? 31.325 5.511 -17.787 1.00 87.62 376 ILE A C 1
ATOM 3071 O O . ILE A 1 376 ? 32.530 5.745 -17.693 1.00 87.62 376 ILE A O 1
ATOM 3075 N N . ARG A 1 377 ? 30.423 6.300 -17.199 1.00 80.44 377 ARG A N 1
ATOM 3076 C CA . ARG A 1 377 ? 30.842 7.496 -16.447 1.00 80.44 377 ARG A CA 1
ATOM 3077 C C . ARG A 1 377 ? 31.071 7.262 -14.963 1.00 80.44 377 ARG A C 1
ATOM 3079 O O . ARG A 1 377 ? 31.779 8.063 -14.375 1.00 80.44 377 ARG A O 1
ATOM 3086 N N . GLY A 1 378 ? 30.561 6.174 -14.388 1.00 66.88 378 GLY A N 1
ATOM 3087 C CA . GLY A 1 378 ? 30.671 5.908 -12.949 1.00 66.88 378 GLY A CA 1
ATOM 3088 C C . GLY A 1 378 ? 29.638 6.668 -12.107 1.00 66.88 378 GLY A C 1
ATOM 3089 O O . GLY A 1 378 ? 28.866 7.479 -12.611 1.00 66.88 378 GLY A O 1
ATOM 3090 N N . TRP A 1 379 ? 29.621 6.369 -10.813 1.00 65.62 379 TRP A N 1
ATOM 3091 C CA . TRP A 1 379 ? 28.695 6.882 -9.806 1.00 65.62 379 TRP A CA 1
ATOM 3092 C C . TRP A 1 379 ? 29.153 8.241 -9.267 1.00 65.62 379 TRP A C 1
ATOM 3094 O O . TRP A 1 379 ? 28.317 9.077 -8.923 1.00 65.62 379 TRP A O 1
ATOM 3104 N N . SER A 1 380 ? 30.468 8.482 -9.203 1.00 68.19 380 SER A N 1
ATOM 3105 C CA . SER A 1 380 ? 31.040 9.739 -8.711 1.00 68.19 380 SER A CA 1
ATOM 3106 C C . SER A 1 380 ? 32.426 10.042 -9.292 1.00 68.19 380 SER A C 1
ATOM 3108 O O . SER A 1 380 ? 33.112 9.159 -9.804 1.00 68.19 380 SER A O 1
ATOM 3110 N N . GLU A 1 381 ? 32.887 11.290 -9.146 1.00 66.12 381 GLU A N 1
ATOM 3111 C CA . GLU A 1 381 ? 34.261 11.684 -9.507 1.00 66.12 381 GLU A CA 1
ATOM 3112 C C . GLU A 1 381 ? 35.348 10.951 -8.693 1.00 66.12 381 GLU A C 1
ATOM 3114 O O . GLU A 1 381 ? 36.501 10.870 -9.124 1.00 66.12 381 GLU A O 1
ATOM 3119 N N . ASN A 1 382 ? 34.969 10.388 -7.541 1.00 69.25 382 ASN A N 1
ATOM 3120 C CA . ASN A 1 382 ? 35.852 9.684 -6.612 1.00 69.25 382 ASN A CA 1
ATOM 3121 C C . ASN A 1 382 ? 35.958 8.177 -6.896 1.00 69.25 382 ASN A C 1
ATOM 3123 O O . ASN A 1 382 ? 36.616 7.456 -6.140 1.00 69.25 382 ASN A O 1
ATOM 3127 N N . ASP A 1 383 ? 35.308 7.682 -7.949 1.00 70.38 383 ASP A N 1
ATOM 3128 C CA . ASP A 1 383 ? 35.316 6.262 -8.274 1.00 70.38 383 ASP A CA 1
ATOM 3129 C C . ASP A 1 383 ? 36.706 5.777 -8.708 1.00 70.38 383 A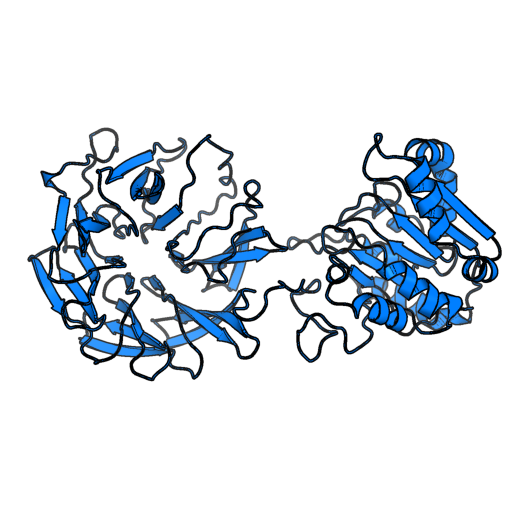SP A C 1
ATOM 3131 O O . ASP A 1 383 ? 37.531 6.510 -9.261 1.00 70.38 383 ASP A O 1
ATOM 3135 N N . ASN A 1 384 ? 36.972 4.487 -8.491 1.00 79.19 384 ASN A N 1
ATOM 3136 C CA . ASN A 1 384 ? 38.205 3.868 -8.960 1.00 79.19 384 ASN A CA 1
ATOM 3137 C C . ASN A 1 384 ? 38.159 3.690 -10.487 1.00 79.19 384 ASN A C 1
ATOM 3139 O O . ASN A 1 384 ? 37.668 2.685 -11.004 1.00 79.19 384 ASN A O 1
ATOM 3143 N N . TRP A 1 385 ? 38.697 4.668 -11.212 1.00 77.38 385 TRP A N 1
ATOM 3144 C CA . TRP A 1 385 ? 38.663 4.701 -12.674 1.00 77.38 385 TRP A CA 1
ATOM 3145 C C . TRP A 1 385 ? 39.372 3.527 -13.338 1.00 77.38 385 TRP A C 1
ATOM 3147 O O . TRP A 1 385 ? 38.860 3.001 -14.319 1.00 77.38 385 TRP A O 1
ATOM 3157 N N . SER A 1 386 ? 40.489 3.054 -12.782 1.00 80.50 386 SER A N 1
ATOM 3158 C CA . SER A 1 386 ? 41.181 1.868 -13.303 1.00 80.50 386 SER A CA 1
ATOM 3159 C C . SER A 1 386 ? 40.315 0.613 -13.180 1.00 80.50 386 SER A C 1
ATOM 3161 O O . SER A 1 386 ? 40.339 -0.252 -14.056 1.00 80.50 386 SER A O 1
ATOM 3163 N N . TYR A 1 387 ? 39.527 0.510 -12.104 1.00 81.31 387 TYR A N 1
ATOM 3164 C CA . TYR A 1 387 ? 38.543 -0.558 -11.951 1.00 81.31 387 TYR A CA 1
ATOM 3165 C C . TYR A 1 387 ? 37.409 -0.415 -12.968 1.00 81.31 387 TYR A C 1
ATOM 3167 O O . TYR A 1 387 ? 37.129 -1.375 -13.678 1.00 81.31 387 TYR A O 1
ATOM 3175 N N . LEU A 1 388 ? 36.804 0.772 -13.092 1.00 74.38 388 LEU A N 1
ATOM 3176 C CA . LEU A 1 388 ? 35.720 1.016 -14.050 1.00 74.38 388 LEU A CA 1
ATOM 3177 C C . LEU A 1 388 ? 36.163 0.812 -15.502 1.00 74.38 388 LEU A C 1
ATOM 3179 O O . LEU A 1 388 ? 35.403 0.274 -16.297 1.00 74.38 388 LEU A O 1
ATOM 3183 N N . GLU A 1 389 ? 37.395 1.179 -15.850 1.00 75.31 389 GLU A N 1
ATOM 3184 C CA . GLU A 1 389 ? 37.956 0.948 -17.179 1.00 75.31 389 GLU A CA 1
ATOM 3185 C C . GLU A 1 389 ? 38.176 -0.550 -17.440 1.00 75.31 389 GLU A C 1
ATOM 3187 O O . GLU A 1 389 ? 37.796 -1.051 -18.499 1.00 75.31 389 GLU A O 1
ATOM 3192 N N . ASN A 1 390 ? 38.731 -1.298 -16.482 1.00 80.88 390 ASN A N 1
ATOM 3193 C CA . ASN A 1 390 ? 38.887 -2.751 -16.614 1.00 80.88 390 ASN A CA 1
ATOM 3194 C C . ASN A 1 390 ? 37.539 -3.474 -16.673 1.00 80.88 390 ASN A C 1
ATOM 3196 O O . ASN A 1 390 ? 37.364 -4.394 -17.469 1.00 80.88 390 ASN A O 1
ATOM 3200 N N . TRP A 1 391 ? 36.578 -3.022 -15.877 1.00 77.56 391 TRP A N 1
ATOM 3201 C CA . TRP A 1 391 ? 35.211 -3.519 -15.892 1.00 77.56 391 TRP A CA 1
ATOM 3202 C C . TRP A 1 391 ? 34.500 -3.169 -17.210 1.00 77.56 391 TRP A C 1
ATOM 3204 O O . TRP A 1 391 ? 33.858 -4.019 -17.808 1.00 77.56 391 TRP A O 1
ATOM 3214 N N . SER A 1 392 ? 34.723 -1.982 -17.784 1.00 73.88 392 SER A N 1
ATOM 3215 C CA . SER A 1 392 ? 34.202 -1.643 -19.119 1.00 73.88 392 SER A CA 1
ATOM 3216 C C . SER A 1 392 ? 34.694 -2.603 -20.203 1.00 73.88 392 SER A C 1
ATOM 3218 O O . SER A 1 392 ? 33.965 -2.931 -21.138 1.00 73.88 392 SER A O 1
ATOM 3220 N N . LYS A 1 393 ? 35.932 -3.091 -20.061 1.00 76.50 393 LYS A N 1
ATOM 3221 C CA . LYS A 1 393 ? 36.543 -4.045 -20.985 1.00 76.50 393 LYS A CA 1
ATOM 3222 C C . LYS A 1 393 ? 36.001 -5.460 -20.789 1.00 76.50 393 LYS A C 1
ATOM 3224 O O . LYS A 1 393 ? 36.064 -6.231 -21.744 1.00 76.50 393 LYS A O 1
ATOM 3229 N N . SER A 1 394 ? 35.449 -5.803 -19.618 1.00 80.00 394 SER A N 1
ATOM 3230 C CA . SER A 1 394 ? 34.944 -7.156 -19.352 1.00 80.00 394 SER A CA 1
ATOM 3231 C C . SER A 1 394 ? 33.698 -7.503 -20.162 1.00 80.00 394 SER A C 1
ATOM 3233 O O . SER A 1 394 ? 33.525 -8.671 -20.489 1.00 80.00 394 SER A O 1
ATOM 3235 N N . PHE A 1 395 ? 32.895 -6.514 -20.575 1.00 75.50 395 PHE A N 1
ATOM 3236 C CA . PHE A 1 395 ? 31.774 -6.742 -21.497 1.00 75.50 395 PHE A CA 1
ATOM 3237 C C . PHE A 1 395 ? 32.222 -7.266 -22.872 1.00 75.50 395 PHE A C 1
ATOM 3239 O O . PHE A 1 395 ? 31.435 -7.877 -23.586 1.00 75.50 395 PHE A O 1
ATOM 3246 N N . TRP A 1 396 ? 33.482 -7.043 -23.261 1.00 83.50 396 TRP A N 1
ATOM 3247 C CA . TRP A 1 396 ? 33.971 -7.292 -24.617 1.00 83.50 396 TRP A CA 1
ATOM 3248 C C . TRP A 1 396 ? 34.971 -8.435 -24.648 1.00 83.50 396 TRP A C 1
ATOM 3250 O O . TRP A 1 396 ? 36.182 -8.242 -24.832 1.00 83.50 396 TRP A O 1
ATOM 3260 N N . THR A 1 397 ? 34.433 -9.640 -24.497 1.00 86.44 397 THR A N 1
ATOM 3261 C CA . THR A 1 397 ? 35.163 -10.875 -24.778 1.00 86.44 397 THR A CA 1
ATOM 3262 C C . THR A 1 397 ? 35.668 -10.877 -26.224 1.00 86.44 397 THR A C 1
ATOM 3264 O O . THR A 1 397 ? 35.119 -10.194 -27.093 1.00 86.44 397 THR A O 1
ATOM 3267 N N . ASP A 1 398 ? 36.722 -11.644 -26.506 1.00 88.50 398 ASP A N 1
ATOM 3268 C CA . ASP A 1 398 ? 37.259 -11.752 -27.870 1.00 88.50 398 ASP A CA 1
ATOM 3269 C C . ASP A 1 398 ? 36.207 -12.281 -28.855 1.00 88.50 398 ASP A C 1
ATOM 3271 O O . ASP A 1 398 ? 36.149 -11.847 -30.005 1.00 88.50 398 ASP A O 1
ATOM 3275 N N . GLU A 1 399 ? 35.321 -13.154 -28.373 1.00 90.19 399 GLU A N 1
ATOM 3276 C CA . GLU A 1 399 ? 34.181 -13.665 -29.126 1.00 90.19 399 GLU A CA 1
ATOM 3277 C C . GLU A 1 399 ? 33.190 -12.549 -29.475 1.00 90.19 399 GLU A C 1
ATOM 3279 O O . GLU A 1 399 ? 32.897 -12.357 -30.654 1.00 90.19 399 GLU A O 1
ATOM 3284 N N . LEU A 1 400 ? 32.764 -11.727 -28.504 1.00 89.62 400 LEU A N 1
ATOM 3285 C CA . LEU A 1 400 ? 31.873 -10.598 -28.786 1.00 89.62 400 LEU A CA 1
ATOM 3286 C C . LEU A 1 400 ? 32.536 -9.576 -29.714 1.00 89.62 400 LEU A C 1
ATOM 3288 O O . LEU A 1 400 ? 31.899 -9.073 -30.632 1.00 89.62 400 LEU A O 1
ATOM 3292 N N . LYS A 1 401 ? 33.823 -9.271 -29.519 1.00 90.19 401 LYS A N 1
ATOM 3293 C CA . LYS A 1 401 ? 34.551 -8.351 -30.407 1.00 90.19 401 LYS A CA 1
ATOM 3294 C C . LYS A 1 401 ? 34.591 -8.858 -31.842 1.00 90.19 401 LYS A C 1
ATOM 3296 O O . LYS A 1 401 ? 34.475 -8.046 -32.750 1.00 90.19 401 LYS A O 1
ATOM 3301 N N . SER A 1 402 ? 34.717 -10.171 -32.054 1.00 90.75 402 SER A N 1
ATOM 3302 C CA . SER A 1 402 ? 34.718 -10.766 -33.399 1.00 90.75 402 SER A CA 1
ATOM 3303 C C . SER A 1 402 ? 33.388 -10.588 -34.140 1.00 90.75 402 SER A C 1
ATOM 3305 O O . SER A 1 402 ? 33.345 -10.607 -35.374 1.00 90.75 402 SER A O 1
ATOM 3307 N N . GLU A 1 403 ? 32.311 -10.334 -33.394 1.00 91.69 403 GLU A N 1
ATOM 3308 C CA . GLU A 1 403 ? 31.001 -10.040 -33.949 1.00 91.69 403 GLU A CA 1
ATOM 3309 C C . GLU A 1 403 ? 30.906 -8.587 -34.488 1.00 91.69 403 GLU A C 1
ATOM 3311 O O . GLU A 1 403 ? 30.108 -8.298 -35.384 1.00 91.69 403 GLU A O 1
ATOM 3316 N N . PHE A 1 404 ? 31.777 -7.665 -34.067 1.00 92.81 404 PHE A N 1
ATOM 3317 C CA . PHE A 1 404 ? 31.761 -6.264 -34.508 1.00 92.81 404 PHE A CA 1
ATOM 3318 C C . PHE A 1 404 ? 32.984 -5.897 -35.365 1.00 92.81 404 PHE A C 1
ATOM 3320 O O . PHE A 1 404 ? 34.085 -6.404 -35.193 1.00 92.81 404 PHE A O 1
ATOM 3327 N N . ASN A 1 405 ? 32.794 -4.974 -36.307 1.00 93.06 405 ASN A N 1
ATOM 3328 C CA . ASN A 1 405 ? 33.866 -4.408 -37.127 1.00 93.06 405 ASN A CA 1
ATOM 3329 C C . ASN A 1 405 ? 34.761 -3.451 -36.326 1.00 93.06 405 ASN A C 1
ATOM 3331 O O . ASN A 1 405 ? 35.936 -3.300 -36.650 1.00 93.06 405 ASN A O 1
ATOM 3335 N N . ASP A 1 406 ? 34.187 -2.759 -35.340 1.00 91.50 406 ASP A N 1
ATOM 3336 C CA . ASP A 1 406 ? 34.888 -1.817 -34.469 1.00 91.50 406 ASP A CA 1
ATOM 3337 C C . ASP A 1 406 ? 34.161 -1.696 -33.123 1.00 91.50 406 ASP A C 1
ATOM 3339 O O . ASP A 1 406 ? 32.934 -1.818 -33.049 1.00 91.50 406 ASP A O 1
ATOM 3343 N N . THR A 1 407 ? 34.918 -1.431 -32.062 1.00 90.69 407 THR A N 1
ATOM 3344 C CA . THR A 1 407 ? 34.388 -1.233 -30.707 1.00 90.69 407 THR A CA 1
ATOM 3345 C C . THR A 1 407 ? 35.001 0.025 -30.106 1.00 90.69 407 THR A C 1
ATOM 3347 O O . THR A 1 407 ? 36.218 0.204 -30.109 1.00 90.69 407 THR A O 1
ATOM 3350 N N . TYR A 1 408 ? 34.155 0.922 -29.604 1.00 90.69 408 TYR A N 1
ATOM 3351 C CA . TYR A 1 408 ? 34.571 2.175 -28.985 1.00 90.69 408 TYR A CA 1
ATOM 3352 C C . TYR A 1 408 ? 34.274 2.156 -27.491 1.00 90.69 408 TYR A C 1
ATOM 3354 O O . TYR A 1 408 ? 33.211 1.728 -27.052 1.00 90.69 408 TYR A O 1
ATOM 3362 N N . PHE A 1 409 ? 35.214 2.661 -26.707 1.00 87.44 409 PHE A N 1
ATOM 3363 C CA . PHE A 1 409 ? 35.134 2.643 -25.258 1.00 87.44 409 PHE A CA 1
ATOM 3364 C C . PHE A 1 409 ? 35.428 4.027 -24.744 1.00 87.44 409 PHE A C 1
ATOM 3366 O O . PHE A 1 409 ? 36.452 4.618 -25.095 1.00 87.44 409 PHE A O 1
ATOM 3373 N N . ILE A 1 410 ? 34.552 4.520 -23.882 1.00 86.94 410 ILE A N 1
ATOM 3374 C CA . ILE A 1 410 ? 34.820 5.739 -23.151 1.00 86.94 410 ILE A CA 1
ATOM 3375 C C . ILE A 1 410 ? 34.414 5.569 -21.700 1.00 86.94 410 ILE A C 1
ATOM 3377 O O . ILE A 1 410 ? 33.289 5.182 -21.383 1.00 86.94 410 ILE A O 1
ATOM 3381 N N . ALA A 1 411 ? 35.375 5.843 -20.828 1.00 83.00 411 ALA A N 1
ATOM 3382 C CA . ALA A 1 411 ? 35.199 5.806 -19.393 1.00 83.00 411 ALA A CA 1
ATOM 3383 C C . ALA A 1 411 ? 35.511 7.180 -18.799 1.00 83.00 411 ALA A C 1
ATOM 3385 O O . ALA A 1 411 ? 36.341 7.906 -19.347 1.00 83.00 411 ALA A O 1
ATOM 3386 N N . THR A 1 412 ? 34.913 7.491 -17.650 1.00 77.25 412 THR A N 1
ATOM 3387 C CA . THR A 1 412 ? 35.058 8.743 -16.879 1.00 77.25 412 THR A CA 1
ATOM 3388 C C . THR A 1 412 ? 34.228 9.928 -17.386 1.00 77.25 412 THR A C 1
ATOM 3390 O O . THR A 1 412 ? 34.048 10.128 -18.590 1.00 77.25 412 THR A O 1
ATOM 3393 N N . TYR A 1 413 ? 33.775 10.767 -16.446 1.00 78.81 413 TYR A N 1
ATOM 3394 C CA . TYR A 1 413 ? 33.097 12.038 -16.735 1.00 78.81 413 TYR A CA 1
ATOM 3395 C C . TYR A 1 413 ? 33.937 12.960 -17.621 1.00 78.81 413 TYR A C 1
ATOM 3397 O O . TYR A 1 413 ? 33.447 13.484 -18.622 1.00 78.81 413 TYR A O 1
ATOM 3405 N N . LYS A 1 414 ? 35.221 13.120 -17.282 1.00 82.62 414 LYS A N 1
ATOM 3406 C CA . LYS A 1 414 ? 36.130 14.031 -17.979 1.00 82.62 414 LYS A CA 1
ATOM 3407 C C . LYS A 1 414 ? 36.324 13.643 -19.444 1.00 82.62 414 LYS A C 1
ATOM 3409 O O . LYS A 1 414 ? 36.158 14.489 -20.320 1.00 82.62 414 LYS A O 1
ATOM 3414 N N . ALA A 1 415 ? 36.639 12.376 -19.722 1.00 83.06 415 ALA A N 1
ATOM 3415 C CA . ALA A 1 415 ? 36.875 11.935 -21.097 1.00 83.06 415 ALA A CA 1
ATOM 3416 C C . ALA A 1 415 ? 35.616 12.095 -21.955 1.00 83.06 415 ALA A C 1
ATOM 3418 O O . ALA A 1 415 ? 35.704 12.523 -23.108 1.00 83.06 415 ALA A O 1
ATOM 3419 N N . LEU A 1 416 ? 34.444 11.792 -21.386 1.00 84.75 416 LEU A N 1
ATOM 3420 C CA . LEU A 1 416 ? 33.169 11.973 -22.066 1.00 84.75 416 LEU A CA 1
ATOM 3421 C C . LEU A 1 416 ? 32.879 13.442 -22.360 1.00 84.75 416 LEU A C 1
ATOM 3423 O O . LEU A 1 416 ? 32.468 13.748 -23.472 1.00 84.75 416 LEU A O 1
ATOM 3427 N N . GLN A 1 417 ? 33.135 14.351 -21.420 1.00 84.69 417 GLN A N 1
ATOM 3428 C CA . GLN A 1 417 ? 32.943 15.783 -21.645 1.00 84.69 417 GLN A CA 1
ATOM 3429 C C . GLN A 1 417 ? 33.880 16.322 -22.739 1.00 84.69 417 GLN A C 1
ATOM 3431 O O . GLN A 1 417 ? 33.443 17.075 -23.607 1.00 84.69 417 GLN A O 1
ATOM 3436 N N . GLU A 1 418 ? 35.143 15.889 -22.754 1.00 90.44 418 GLU A N 1
ATOM 3437 C CA . GLU A 1 418 ? 36.124 16.263 -23.786 1.00 90.44 418 GLU A CA 1
ATOM 3438 C C . GLU A 1 418 ? 35.770 15.709 -25.180 1.00 90.44 418 GLU A C 1
ATOM 3440 O O . GLU A 1 418 ? 36.149 16.295 -26.193 1.00 90.44 418 GLU A O 1
ATOM 3445 N N . ASN A 1 419 ? 35.016 14.606 -25.246 1.00 91.62 419 ASN A N 1
ATOM 3446 C CA . ASN A 1 419 ? 34.629 13.929 -26.489 1.00 91.62 419 ASN A CA 1
ATOM 3447 C C . ASN A 1 419 ? 33.119 13.985 -26.773 1.00 91.62 419 ASN A C 1
ATOM 3449 O O . ASN A 1 419 ? 32.638 13.238 -27.627 1.00 91.62 419 ASN A O 1
ATOM 3453 N N . TYR A 1 420 ? 32.373 14.858 -26.091 1.00 90.62 420 TYR A N 1
ATOM 3454 C CA . TYR A 1 420 ? 30.908 14.806 -26.009 1.00 90.62 420 TYR A CA 1
ATOM 3455 C C . TYR A 1 420 ? 30.228 14.674 -27.378 1.00 90.62 420 TYR A C 1
ATOM 3457 O O . TYR A 1 420 ? 29.493 13.719 -27.620 1.00 90.62 420 TYR A O 1
ATOM 3465 N N . THR A 1 421 ? 30.549 15.564 -28.322 1.00 92.88 421 THR A N 1
ATOM 3466 C CA . THR A 1 421 ? 29.967 15.548 -29.675 1.00 92.88 421 THR A CA 1
ATOM 3467 C C . THR A 1 421 ? 30.228 14.231 -30.409 1.00 92.88 421 THR A C 1
ATOM 3469 O O . THR A 1 421 ? 29.324 13.683 -31.032 1.00 92.88 421 THR A O 1
ATOM 3472 N N . ASN A 1 422 ? 31.445 13.690 -30.306 1.00 94.88 422 ASN A N 1
ATOM 3473 C CA . ASN A 1 422 ? 31.819 12.426 -30.943 1.00 94.88 422 ASN A CA 1
ATOM 3474 C C . ASN A 1 422 ? 31.084 11.235 -30.307 1.00 94.88 422 ASN A C 1
ATOM 3476 O O . ASN A 1 422 ? 30.662 10.324 -31.010 1.00 94.88 422 ASN A O 1
ATOM 3480 N N . VAL A 1 423 ? 30.897 11.244 -28.984 1.00 94.19 423 VAL A N 1
ATOM 3481 C CA . VAL A 1 423 ? 30.142 10.197 -28.277 1.00 94.19 423 VAL A CA 1
ATOM 3482 C C . VAL A 1 423 ? 28.670 10.216 -28.683 1.00 94.19 423 VAL A C 1
ATOM 3484 O O . VAL A 1 423 ? 28.117 9.159 -28.969 1.00 94.19 423 VAL A O 1
ATOM 3487 N N . ILE A 1 424 ? 28.054 11.397 -28.776 1.00 93.50 424 ILE A N 1
ATOM 3488 C CA . ILE A 1 424 ? 26.661 11.543 -29.218 1.00 93.50 424 ILE A CA 1
ATOM 3489 C C . ILE A 1 424 ? 26.483 11.058 -30.662 1.00 93.50 424 ILE A C 1
ATOM 3491 O O . ILE A 1 424 ? 25.571 10.286 -30.943 1.00 93.50 424 ILE A O 1
ATOM 3495 N N . GLU A 1 425 ? 27.371 11.447 -31.578 1.00 93.56 425 GLU A N 1
ATOM 3496 C CA . GLU A 1 425 ? 27.362 10.958 -32.969 1.00 93.56 425 GLU A CA 1
ATOM 3497 C C . GLU A 1 425 ? 27.442 9.423 -33.038 1.00 93.56 425 GLU A C 1
ATOM 3499 O O . GLU A 1 425 ? 26.712 8.780 -33.797 1.00 93.56 425 GLU A O 1
ATOM 3504 N N . LYS A 1 426 ? 28.301 8.811 -32.211 1.00 94.81 426 LYS A N 1
ATOM 3505 C CA . LYS A 1 426 ? 28.416 7.348 -32.117 1.00 94.81 426 LYS A CA 1
ATOM 3506 C C . LYS A 1 426 ? 27.161 6.709 -31.539 1.00 94.81 426 LYS A C 1
ATOM 3508 O O . LYS A 1 426 ? 26.698 5.725 -32.102 1.00 94.81 426 LYS A O 1
ATOM 3513 N N . PHE A 1 427 ? 26.584 7.278 -30.482 1.00 94.88 427 PHE A N 1
ATOM 3514 C CA . PHE A 1 427 ? 25.340 6.788 -29.885 1.00 94.88 427 PHE A CA 1
ATOM 3515 C C . PHE A 1 427 ? 24.226 6.659 -30.937 1.00 94.88 427 PHE A C 1
ATOM 3517 O O . PHE A 1 427 ? 23.606 5.608 -31.041 1.00 94.88 427 PHE A O 1
ATOM 3524 N N . PHE A 1 428 ? 24.039 7.671 -31.791 1.00 94.88 428 PHE A N 1
ATOM 3525 C CA . PHE A 1 428 ? 23.003 7.676 -32.837 1.00 94.88 428 PHE A CA 1
ATOM 3526 C C . PHE A 1 428 ? 23.346 6.873 -34.110 1.00 94.88 428 PHE A C 1
ATOM 3528 O O . PHE A 1 428 ? 22.541 6.814 -35.046 1.00 94.88 428 PHE A O 1
ATOM 3535 N N . SER A 1 429 ? 24.531 6.266 -34.200 1.00 93.06 429 SER A N 1
ATOM 3536 C CA . SER A 1 429 ? 24.961 5.528 -35.401 1.00 93.06 429 SER A CA 1
ATOM 3537 C C . SER A 1 429 ? 25.393 4.089 -35.148 1.00 93.06 429 SER A C 1
ATOM 3539 O O . SER A 1 429 ? 25.373 3.285 -36.077 1.00 93.06 429 SER A O 1
ATOM 3541 N N . TYR A 1 430 ? 25.774 3.742 -33.921 1.00 94.69 430 TYR A N 1
ATOM 3542 C CA . TYR A 1 430 ? 26.298 2.422 -33.595 1.00 94.69 430 TYR A CA 1
ATOM 3543 C C . TYR A 1 430 ? 25.167 1.434 -33.288 1.00 94.69 430 TYR A C 1
ATOM 3545 O O . TYR A 1 430 ? 24.102 1.789 -32.779 1.00 94.69 430 TYR A O 1
ATOM 3553 N N . TYR A 1 431 ? 25.420 0.165 -33.599 1.00 95.00 431 TYR A N 1
ATOM 3554 C CA . TYR A 1 431 ? 24.425 -0.902 -33.518 1.00 95.00 431 TYR A CA 1
ATOM 3555 C C . TYR A 1 431 ? 24.198 -1.424 -32.106 1.00 95.00 431 TYR A C 1
ATOM 3557 O O . TYR A 1 431 ? 23.098 -1.856 -31.785 1.00 95.00 431 TYR A O 1
ATOM 3565 N N . LEU A 1 432 ? 25.223 -1.381 -31.258 1.00 95.44 432 LEU A N 1
ATOM 3566 C CA . LEU A 1 432 ? 25.113 -1.750 -29.852 1.00 95.44 432 LEU A CA 1
ATOM 3567 C C . LEU A 1 432 ? 25.702 -0.643 -28.982 1.00 95.44 432 LEU A C 1
ATOM 3569 O O . LEU A 1 432 ? 26.858 -0.260 -29.164 1.00 95.44 432 LEU A O 1
ATOM 3573 N N . THR A 1 433 ? 24.917 -0.183 -28.014 1.00 95.31 433 THR A N 1
ATOM 3574 C CA . THR A 1 433 ? 25.349 0.731 -26.958 1.00 95.31 433 THR A CA 1
ATOM 3575 C C . THR A 1 433 ? 25.202 0.051 -25.606 1.00 95.31 433 THR A C 1
ATOM 3577 O O . THR A 1 433 ? 24.116 -0.402 -25.259 1.00 95.31 433 THR A O 1
ATOM 3580 N N . ILE A 1 434 ? 26.278 0.019 -24.824 1.00 93.56 434 ILE A N 1
ATOM 3581 C CA . ILE A 1 434 ? 26.250 -0.314 -23.398 1.00 93.56 434 ILE A CA 1
ATOM 3582 C C . ILE A 1 434 ? 26.439 0.992 -22.635 1.00 93.56 434 ILE A C 1
ATOM 3584 O O . ILE A 1 434 ? 27.483 1.636 -22.765 1.00 93.56 434 ILE A O 1
ATOM 3588 N N . PHE A 1 435 ? 25.438 1.398 -21.863 1.00 92.38 435 PHE A N 1
ATOM 3589 C CA . PHE A 1 435 ? 25.457 2.639 -21.097 1.00 92.38 435 PHE A CA 1
ATOM 3590 C C . PHE A 1 435 ? 25.441 2.341 -19.599 1.00 92.38 435 PHE A C 1
ATOM 3592 O O . PHE A 1 435 ? 24.594 1.592 -19.116 1.00 92.38 435 PHE A O 1
ATOM 3599 N N . VAL A 1 436 ? 26.390 2.917 -18.858 1.00 88.50 436 VAL A N 1
ATOM 3600 C CA . VAL A 1 436 ? 26.488 2.760 -17.404 1.00 88.50 436 VAL A CA 1
ATOM 3601 C C . VAL A 1 436 ? 26.775 4.095 -16.734 1.00 88.50 436 VAL A C 1
ATOM 3603 O O . VAL A 1 436 ? 27.889 4.629 -16.813 1.00 88.50 436 VAL A O 1
ATOM 3606 N N . ASP A 1 437 ? 25.765 4.611 -16.045 1.00 86.25 437 ASP A N 1
ATOM 3607 C CA . ASP A 1 437 ? 25.775 5.931 -15.427 1.00 86.25 437 ASP A CA 1
ATOM 3608 C C . ASP A 1 437 ? 24.509 6.147 -14.582 1.00 86.25 437 ASP A C 1
ATOM 3610 O O . ASP A 1 437 ? 23.671 5.255 -14.464 1.00 86.25 437 ASP A O 1
ATOM 3614 N N . HIS A 1 438 ? 24.338 7.359 -14.062 1.00 85.38 438 HIS A N 1
ATOM 3615 C CA . HIS A 1 438 ? 23.053 7.860 -13.583 1.00 85.38 438 HIS A CA 1
ATOM 3616 C C . HIS A 1 438 ? 22.043 8.029 -14.717 1.00 85.38 438 HIS A C 1
ATOM 3618 O O . HIS A 1 438 ? 22.399 8.194 -15.882 1.00 85.38 438 HIS A O 1
ATOM 3624 N N . GLY A 1 439 ? 20.763 8.048 -14.367 1.00 85.69 439 GLY A N 1
ATOM 3625 C CA . GLY A 1 439 ? 19.666 8.276 -15.299 1.00 85.69 439 GLY A CA 1
ATOM 3626 C C . GLY A 1 439 ? 18.407 8.680 -14.560 1.00 85.69 439 GLY A C 1
ATOM 3627 O O . GLY A 1 439 ? 18.365 8.692 -13.328 1.00 85.69 439 GLY A O 1
ATOM 3628 N N . ASN A 1 440 ? 17.411 9.066 -15.339 1.00 83.69 440 ASN A N 1
ATOM 3629 C CA . ASN A 1 440 ? 16.057 9.312 -14.876 1.00 83.69 440 ASN A CA 1
ATOM 3630 C C . ASN A 1 440 ? 15.081 9.083 -16.037 1.00 83.69 440 ASN A C 1
ATOM 3632 O O . ASN A 1 440 ? 15.477 8.740 -17.153 1.00 83.69 440 ASN A O 1
ATOM 3636 N N . GLU A 1 441 ? 13.800 9.318 -15.788 1.00 83.12 441 GLU A N 1
ATOM 3637 C CA . GLU A 1 441 ? 12.708 9.081 -16.729 1.00 83.12 441 GLU A CA 1
ATOM 3638 C C . GLU A 1 441 ? 12.803 9.877 -18.044 1.00 83.12 441 GLU A C 1
ATOM 3640 O O . GLU A 1 441 ? 12.098 9.553 -19.003 1.00 83.12 441 GLU A O 1
ATOM 3645 N N . VAL A 1 442 ? 13.674 10.893 -18.120 1.00 85.31 442 VAL A N 1
ATOM 3646 C CA . VAL A 1 442 ? 13.856 11.734 -19.311 1.00 85.31 442 VAL A CA 1
ATOM 3647 C C . VAL A 1 442 ? 15.258 11.681 -19.921 1.00 85.31 442 VAL A C 1
ATOM 3649 O O . VAL A 1 442 ? 15.415 12.188 -21.037 1.00 85.31 442 VAL A O 1
ATOM 3652 N N . CYS A 1 443 ? 16.269 11.104 -19.254 1.00 88.31 443 CYS A N 1
ATOM 3653 C CA . CYS A 1 443 ? 17.646 11.109 -19.754 1.00 88.31 443 CYS A CA 1
ATOM 3654 C C . CYS A 1 443 ? 18.558 9.963 -19.277 1.00 88.31 443 CYS A C 1
ATOM 3656 O O . CYS A 1 443 ? 18.421 9.403 -18.191 1.00 88.31 443 CYS A O 1
ATOM 3658 N N . LEU A 1 444 ? 19.570 9.694 -20.104 1.00 90.69 444 LEU A N 1
ATOM 3659 C CA . LEU A 1 444 ? 20.747 8.877 -19.821 1.00 90.69 444 LEU A CA 1
ATOM 3660 C C . LEU A 1 444 ? 21.864 9.783 -19.288 1.00 90.69 444 LEU A C 1
ATOM 3662 O O . LEU A 1 444 ? 22.663 10.307 -20.064 1.00 90.69 444 LEU A O 1
ATOM 3666 N N . GLY A 1 445 ? 21.889 10.043 -17.980 1.00 78.81 445 GLY A N 1
ATOM 3667 C CA . GLY A 1 445 ? 22.989 10.740 -17.295 1.00 78.81 445 GLY A CA 1
ATOM 3668 C C . GLY A 1 445 ? 23.278 12.162 -17.785 1.00 78.81 445 GLY A C 1
ATOM 3669 O O . GLY A 1 445 ? 24.382 12.669 -17.598 1.00 78.81 445 GLY A O 1
ATOM 3670 N N . GLY A 1 446 ? 22.336 12.820 -18.462 1.00 76.19 446 GLY A N 1
ATOM 3671 C CA . GLY A 1 446 ? 22.590 14.092 -19.152 1.00 76.19 446 GLY A CA 1
ATOM 3672 C C . GLY A 1 446 ? 23.492 13.975 -20.394 1.00 76.19 446 GLY A C 1
ATOM 3673 O O . GLY A 1 446 ? 23.947 14.992 -20.909 1.00 76.19 446 GLY A O 1
ATOM 3674 N N . LEU A 1 447 ? 23.772 12.756 -20.876 1.00 87.75 447 LEU A N 1
ATOM 3675 C CA . LEU A 1 447 ? 24.378 12.512 -22.186 1.00 87.75 447 LEU A CA 1
ATOM 3676 C C . LEU A 1 447 ? 23.318 12.668 -23.280 1.00 87.75 447 LEU A C 1
ATOM 3678 O O . LEU A 1 447 ? 23.417 13.575 -24.099 1.00 87.75 447 LEU A O 1
ATOM 3682 N N . VAL A 1 448 ? 22.309 11.794 -23.267 1.00 91.50 448 VAL A N 1
ATOM 3683 C CA . VAL A 1 448 ? 21.164 11.823 -24.186 1.00 91.50 448 VAL A CA 1
ATOM 3684 C C . VAL A 1 448 ? 19.904 12.006 -23.364 1.00 91.50 448 VAL A C 1
ATOM 3686 O O . VAL A 1 448 ? 19.659 11.255 -22.423 1.00 91.50 448 VAL A O 1
ATOM 3689 N N . ASP A 1 449 ? 19.097 12.990 -23.725 1.00 90.38 449 ASP A N 1
ATOM 3690 C CA . ASP A 1 449 ? 17.787 13.223 -23.133 1.00 90.38 449 ASP A CA 1
ATOM 3691 C C . ASP A 1 449 ? 16.685 13.150 -24.194 1.00 90.38 449 ASP A C 1
ATOM 3693 O O . ASP A 1 449 ? 16.930 13.006 -25.396 1.00 90.38 449 ASP A O 1
ATOM 3697 N N . SER A 1 450 ? 15.445 13.247 -23.731 1.00 86.75 450 SER A N 1
ATOM 3698 C CA . SER A 1 450 ? 14.271 13.265 -24.595 1.00 86.75 450 SER A CA 1
ATOM 3699 C C . SER A 1 450 ? 14.296 14.380 -25.650 1.00 86.75 450 SER A C 1
ATOM 3701 O O . SER A 1 450 ? 13.764 14.162 -26.733 1.00 86.75 450 SER A O 1
ATOM 3703 N N . PHE A 1 451 ? 14.937 15.528 -25.394 1.00 85.44 451 PHE A N 1
ATOM 3704 C CA . PHE A 1 451 ? 15.038 16.619 -26.373 1.00 85.44 451 PHE A CA 1
ATOM 3705 C C . PHE A 1 451 ? 15.975 16.255 -27.526 1.00 85.44 451 PHE A C 1
ATOM 3707 O O . PHE A 1 451 ? 15.634 16.462 -28.689 1.00 85.44 451 PHE A O 1
ATOM 3714 N N . HIS A 1 452 ? 17.120 15.628 -27.232 1.00 90.25 452 HIS A N 1
ATOM 3715 C CA . HIS A 1 452 ? 18.012 15.106 -28.272 1.00 90.25 452 HIS A CA 1
ATOM 3716 C C . HIS A 1 452 ? 17.284 14.132 -29.208 1.00 90.25 452 HIS A C 1
ATOM 3718 O O . HIS A 1 452 ? 17.501 14.159 -30.417 1.00 90.25 452 HIS A O 1
ATOM 3724 N N . LEU A 1 453 ? 16.421 13.285 -28.645 1.00 90.38 453 LEU A N 1
ATOM 3725 C CA . LEU A 1 453 ? 15.660 12.256 -29.360 1.00 90.38 453 LEU A CA 1
ATOM 3726 C C . LEU A 1 453 ? 14.436 12.802 -30.120 1.00 90.38 453 LEU A C 1
ATOM 3728 O O . LEU A 1 453 ? 13.822 12.074 -30.899 1.00 90.38 453 LEU A O 1
ATOM 3732 N N . GLU A 1 454 ? 14.060 14.068 -29.919 1.00 85.75 454 GLU A N 1
ATOM 3733 C CA . GLU A 1 454 ? 13.074 14.742 -30.775 1.00 85.75 454 GLU A CA 1
ATOM 3734 C C . GLU A 1 454 ? 13.688 15.218 -32.091 1.00 85.75 454 GLU A C 1
ATOM 3736 O O . GLU A 1 454 ? 13.044 15.184 -33.141 1.00 85.75 454 GLU A O 1
ATOM 3741 N N . GLU A 1 455 ? 14.943 15.657 -32.035 1.00 87.69 455 GLU A N 1
ATOM 3742 C CA . GLU A 1 455 ? 15.622 16.292 -33.164 1.00 87.69 455 GLU A CA 1
ATOM 3743 C C . GLU A 1 455 ? 16.532 15.329 -33.937 1.00 87.69 455 GLU A C 1
ATOM 3745 O O . GLU A 1 455 ? 16.994 15.660 -35.033 1.00 87.69 455 GLU A O 1
ATOM 3750 N N . ARG A 1 456 ? 16.819 14.144 -33.383 1.00 90.75 456 ARG A N 1
ATOM 3751 C CA . ARG A 1 456 ? 17.790 13.194 -33.939 1.00 90.75 456 ARG A CA 1
ATOM 3752 C C . ARG A 1 456 ? 17.244 11.774 -33.962 1.00 90.75 456 ARG A C 1
ATOM 3754 O O . ARG A 1 456 ? 16.697 11.283 -32.981 1.00 90.75 456 ARG A O 1
ATOM 3761 N N . TYR A 1 457 ? 17.478 11.106 -35.087 1.00 90.81 457 TYR A N 1
ATOM 3762 C CA . TYR A 1 457 ? 17.062 9.731 -35.342 1.00 90.81 457 TYR A CA 1
ATOM 3763 C C . TYR A 1 457 ? 18.286 8.839 -35.512 1.00 90.81 457 TYR A C 1
ATOM 3765 O O . TYR A 1 457 ? 19.331 9.285 -35.999 1.00 90.81 457 TYR A O 1
ATOM 3773 N N . PHE A 1 458 ? 18.152 7.572 -35.135 1.00 91.94 458 PHE A N 1
ATOM 3774 C CA . PHE A 1 458 ? 19.201 6.589 -35.347 1.00 91.94 458 PHE A CA 1
ATOM 3775 C C . PHE A 1 458 ? 19.398 6.344 -36.846 1.00 91.94 458 PHE A C 1
ATOM 3777 O O . PHE A 1 458 ? 18.455 6.114 -37.601 1.00 91.94 458 PHE A O 1
ATOM 3784 N N . SER A 1 459 ? 20.654 6.396 -37.284 1.00 89.25 459 SER A N 1
ATOM 3785 C CA . SER A 1 459 ? 21.035 6.187 -38.692 1.00 89.25 459 SER A CA 1
ATOM 3786 C C . SER A 1 459 ? 21.209 4.709 -39.068 1.00 89.25 459 SER A C 1
ATOM 3788 O O . SER A 1 459 ? 21.303 4.366 -40.247 1.00 89.25 459 SER A O 1
ATOM 3790 N N . SER A 1 460 ? 21.232 3.836 -38.062 1.00 85.50 460 SER A N 1
ATOM 3791 C CA . SER A 1 460 ? 21.287 2.379 -38.152 1.00 85.50 460 SER A CA 1
ATOM 3792 C C . SER A 1 460 ? 20.388 1.810 -37.053 1.00 85.50 460 SER A C 1
ATOM 3794 O O . SER A 1 460 ? 20.246 2.454 -36.013 1.00 85.50 460 SER A O 1
ATOM 3796 N N . PRO A 1 461 ? 19.829 0.599 -37.220 1.00 88.06 461 PRO A N 1
ATOM 3797 C CA . PRO A 1 461 ? 19.189 -0.104 -36.122 1.00 88.06 461 PRO A CA 1
ATOM 3798 C C . PRO A 1 461 ? 20.131 -0.169 -34.918 1.00 88.06 461 PRO A C 1
ATOM 3800 O O . PRO A 1 461 ? 21.322 -0.437 -35.099 1.00 88.06 461 PRO A O 1
ATOM 3803 N N . SER A 1 462 ? 19.609 0.110 -33.723 1.00 93.38 462 SER A N 1
ATOM 3804 C CA . SER A 1 462 ? 20.409 0.186 -32.497 1.00 93.38 462 SER A CA 1
ATOM 3805 C C . SER A 1 462 ? 19.769 -0.591 -31.350 1.00 93.38 462 SER A C 1
ATOM 3807 O O . SER A 1 462 ? 18.551 -0.560 -31.162 1.00 93.38 462 SER A O 1
ATOM 3809 N N . PHE A 1 463 ? 20.611 -1.284 -30.591 1.00 95.81 463 PHE A N 1
ATOM 3810 C CA . PHE A 1 463 ? 20.286 -1.993 -29.362 1.00 95.81 463 PHE A CA 1
ATOM 3811 C C . PHE A 1 463 ? 21.008 -1.302 -28.213 1.00 95.81 463 PHE A C 1
ATOM 3813 O O . PHE A 1 463 ? 22.223 -1.103 -28.263 1.00 95.81 463 PHE A O 1
ATOM 3820 N N . ILE A 1 464 ? 20.270 -0.943 -27.172 1.00 96.25 464 ILE A N 1
ATOM 3821 C CA . ILE A 1 464 ? 20.805 -0.183 -26.048 1.00 96.25 464 ILE A CA 1
ATOM 3822 C C . ILE A 1 464 ? 20.604 -0.999 -24.775 1.00 96.25 464 ILE A C 1
ATOM 3824 O O . ILE A 1 464 ? 19.474 -1.284 -24.379 1.00 96.25 464 ILE A O 1
ATOM 3828 N N . LEU A 1 465 ? 21.714 -1.374 -24.146 1.00 94.50 465 LEU A N 1
ATOM 3829 C CA . LEU A 1 465 ? 21.753 -1.983 -22.823 1.00 94.50 465 LEU A CA 1
ATOM 3830 C C . LEU A 1 465 ? 22.094 -0.883 -21.823 1.00 94.50 465 LEU A C 1
ATOM 3832 O O . LEU A 1 465 ? 23.242 -0.442 -21.747 1.00 94.50 465 LEU A O 1
ATOM 3836 N N . ASP A 1 466 ? 21.081 -0.395 -21.118 1.00 92.56 466 ASP A N 1
ATOM 3837 C CA . ASP A 1 466 ? 21.203 0.714 -20.185 1.00 92.56 466 ASP A CA 1
ATOM 3838 C C . ASP A 1 466 ? 21.205 0.201 -18.737 1.00 92.56 466 ASP A C 1
ATOM 3840 O O . ASP A 1 466 ? 20.394 -0.641 -18.362 1.00 92.56 466 ASP A O 1
ATOM 3844 N N . ARG A 1 467 ? 22.165 0.681 -17.936 1.00 88.00 467 ARG A N 1
ATOM 3845 C CA . ARG A 1 467 ? 22.319 0.393 -16.499 1.00 88.00 467 ARG A CA 1
ATOM 3846 C C . ARG A 1 467 ? 21.998 1.608 -15.631 1.00 88.00 467 ARG A C 1
ATOM 3848 O O . ARG A 1 467 ? 22.466 1.671 -14.494 1.00 88.00 467 ARG A O 1
ATOM 3855 N N . ALA A 1 468 ? 21.274 2.589 -16.141 1.00 86.69 468 ALA A N 1
ATOM 3856 C CA . ALA A 1 468 ? 20.938 3.787 -15.400 1.00 86.69 468 ALA A CA 1
ATOM 3857 C C . ALA A 1 468 ? 19.597 3.656 -14.674 1.00 86.69 468 ALA A C 1
ATOM 3859 O O . ALA A 1 468 ? 18.687 2.958 -15.116 1.00 86.69 468 ALA A O 1
ATOM 3860 N N . CYS A 1 469 ? 19.491 4.306 -13.515 1.00 83.75 469 CYS A N 1
ATOM 3861 C CA . CYS A 1 469 ? 18.296 4.235 -12.680 1.00 83.75 469 CYS A CA 1
ATOM 3862 C C . CYS A 1 469 ? 17.096 4.908 -13.358 1.00 83.75 469 CYS A C 1
ATOM 3864 O O . CYS A 1 469 ? 17.244 5.941 -14.009 1.00 83.75 469 CYS A O 1
ATOM 3866 N N . SER A 1 470 ? 15.899 4.365 -13.131 1.00 83.12 470 SER A N 1
ATOM 3867 C CA . SER A 1 470 ? 14.613 5.009 -13.445 1.00 83.12 470 SER A CA 1
ATOM 3868 C C . SER A 1 470 ? 14.383 5.423 -14.909 1.00 83.12 470 SER A C 1
ATOM 3870 O O . SER A 1 470 ? 13.416 6.126 -15.200 1.00 83.12 470 SER A O 1
ATOM 3872 N N . THR A 1 471 ? 15.203 4.972 -15.859 1.00 87.75 471 THR A N 1
ATOM 3873 C CA . THR A 1 471 ? 15.079 5.293 -17.293 1.00 87.75 471 THR A CA 1
ATOM 3874 C C . THR A 1 471 ? 13.808 4.748 -17.938 1.00 87.75 471 THR A C 1
ATOM 3876 O O . THR A 1 471 ? 13.368 5.237 -18.980 1.00 87.75 471 THR A O 1
ATOM 3879 N N . ALA A 1 472 ? 13.188 3.760 -17.296 1.00 84.00 472 ALA A N 1
ATOM 3880 C CA . ALA A 1 472 ? 11.919 3.152 -17.662 1.00 84.00 472 ALA A CA 1
ATOM 3881 C C . ALA A 1 472 ? 10.795 3.403 -16.642 1.00 84.00 472 ALA A C 1
ATOM 3883 O O . ALA A 1 472 ? 9.717 2.815 -16.771 1.00 84.00 472 ALA A O 1
ATOM 3884 N N . LYS A 1 473 ? 11.018 4.259 -15.636 1.00 75.62 473 LYS A N 1
ATOM 3885 C CA . LYS A 1 473 ? 10.017 4.566 -14.607 1.00 75.62 473 LYS A CA 1
ATOM 3886 C C . LYS A 1 473 ? 8.843 5.339 -15.215 1.00 75.62 473 LYS A C 1
ATOM 3888 O O . LYS A 1 473 ? 9.032 6.308 -15.948 1.00 75.62 473 LYS A O 1
ATOM 3893 N N . LYS A 1 474 ? 7.611 4.925 -14.904 1.00 65.94 474 LYS A N 1
ATOM 3894 C CA . LYS A 1 474 ? 6.389 5.644 -15.300 1.00 65.94 474 LYS A CA 1
ATOM 3895 C C . LYS A 1 474 ? 5.989 6.623 -14.203 1.00 65.94 474 LYS A C 1
ATOM 3897 O O . LYS A 1 474 ? 5.846 6.235 -13.050 1.00 65.94 474 LYS A O 1
ATOM 3902 N N . TYR A 1 475 ? 5.762 7.881 -14.574 1.00 53.62 475 TYR A N 1
ATOM 3903 C CA . TYR A 1 475 ? 5.211 8.881 -13.661 1.00 53.62 475 TYR A CA 1
ATOM 3904 C C . TYR A 1 475 ? 3.668 8.814 -13.655 1.00 53.62 475 TYR A C 1
ATOM 3906 O O . TYR A 1 475 ? 3.072 8.764 -14.736 1.00 53.62 475 TYR A O 1
ATOM 3914 N N . PRO A 1 476 ? 2.993 8.859 -12.488 1.00 46.62 476 PRO A N 1
ATOM 3915 C CA . PRO A 1 476 ? 1.529 8.843 -12.417 1.00 46.62 476 PRO A CA 1
ATOM 3916 C C . PRO A 1 476 ? 0.851 10.138 -12.897 1.00 46.62 476 PRO A C 1
ATOM 3918 O O . PRO A 1 476 ? -0.364 10.155 -13.073 1.00 46.62 476 PRO A O 1
ATOM 3921 N N . GLN A 1 477 ? 1.595 11.224 -13.135 1.00 40.38 477 GLN A N 1
ATOM 3922 C CA . GLN A 1 477 ? 1.015 12.507 -13.541 1.00 40.38 477 GLN A CA 1
ATOM 3923 C C . GLN A 1 477 ? 1.520 12.957 -14.911 1.00 40.38 477 GLN A C 1
ATOM 3925 O O . GLN A 1 477 ? 2.716 13.118 -15.139 1.00 40.38 477 GLN A O 1
ATOM 3930 N N . GLY A 1 478 ? 0.560 13.138 -15.821 1.00 50.03 478 GLY A N 1
ATOM 3931 C CA . GLY A 1 478 ? 0.722 13.355 -17.254 1.00 50.03 478 GLY A CA 1
ATOM 3932 C C . GLY A 1 478 ? 1.964 14.122 -17.693 1.00 50.03 478 GLY A C 1
ATOM 3933 O O . GLY A 1 478 ? 2.031 15.336 -17.522 1.00 50.03 478 GLY A O 1
ATOM 3934 N N . ARG A 1 479 ? 2.866 13.428 -18.399 1.00 51.78 479 ARG A N 1
ATOM 3935 C CA . ARG A 1 479 ? 3.759 14.026 -19.399 1.00 51.78 479 ARG A CA 1
ATOM 3936 C C . ARG A 1 479 ? 4.041 13.068 -20.552 1.00 51.78 479 ARG A C 1
ATOM 3938 O O . ARG A 1 479 ? 4.201 11.868 -20.377 1.00 51.78 479 ARG A O 1
ATOM 3945 N N . GLN A 1 480 ? 4.147 13.674 -21.728 1.00 54.19 480 GLN A N 1
ATOM 3946 C CA . GLN A 1 480 ? 4.460 13.102 -23.039 1.00 54.19 480 GLN A CA 1
ATOM 3947 C C . GLN A 1 480 ? 5.965 12.801 -23.236 1.00 54.19 480 GLN A C 1
ATOM 3949 O O . GLN A 1 480 ? 6.416 12.646 -24.362 1.00 54.19 480 GLN A O 1
ATOM 3954 N N . TRP A 1 481 ? 6.763 12.766 -22.164 1.00 63.62 481 TRP A N 1
ATOM 3955 C CA . TRP A 1 481 ? 8.226 12.867 -22.243 1.00 63.62 481 TRP A CA 1
ATOM 3956 C C . TRP A 1 481 ? 8.923 11.701 -21.547 1.00 63.62 481 TRP A C 1
ATOM 3958 O O . TRP A 1 481 ? 9.718 11.910 -20.642 1.00 63.62 481 TRP A O 1
ATOM 3968 N N . LEU A 1 482 ? 8.592 10.470 -21.934 1.00 78.50 482 LEU A N 1
ATOM 3969 C CA . LEU A 1 482 ? 9.292 9.284 -21.440 1.00 78.50 482 LEU A CA 1
ATOM 3970 C C . LEU A 1 482 ? 10.487 8.984 -22.346 1.00 78.50 482 LEU A C 1
ATOM 3972 O O . LEU A 1 482 ? 10.324 8.837 -23.562 1.00 78.50 482 LEU A O 1
ATOM 3976 N N . LEU A 1 483 ? 11.672 8.837 -21.748 1.00 86.81 483 LEU A N 1
ATOM 3977 C CA . LEU A 1 483 ? 12.906 8.475 -22.449 1.00 86.81 483 LEU A CA 1
ATOM 3978 C C . LEU A 1 483 ? 12.714 7.221 -23.310 1.00 86.81 483 LEU A C 1
ATOM 3980 O O . LEU A 1 483 ? 13.086 7.206 -24.480 1.00 86.81 483 LEU A O 1
ATOM 3984 N N . THR A 1 484 ? 12.063 6.199 -22.756 1.00 87.31 484 THR A N 1
ATOM 3985 C CA . THR A 1 484 ? 11.744 4.937 -23.443 1.00 87.31 484 THR A CA 1
ATOM 3986 C C . THR A 1 484 ? 10.922 5.143 -24.714 1.00 87.31 484 THR A C 1
ATOM 3988 O O . THR A 1 484 ? 11.254 4.573 -25.752 1.00 87.31 484 THR A O 1
ATOM 3991 N N . THR A 1 485 ? 9.888 5.990 -24.681 1.00 85.25 485 THR A N 1
ATOM 3992 C CA . THR A 1 485 ? 9.091 6.305 -25.878 1.00 85.25 485 THR A CA 1
ATOM 3993 C C . THR A 1 485 ? 9.937 7.007 -26.934 1.00 85.25 485 THR A C 1
ATOM 3995 O O . THR A 1 485 ? 9.877 6.653 -28.110 1.00 85.25 485 THR A O 1
ATOM 3998 N N . HIS A 1 486 ? 10.748 7.980 -26.521 1.00 88.62 486 HIS A N 1
ATOM 3999 C CA . HIS A 1 486 ? 11.578 8.749 -27.438 1.00 88.62 486 HIS A CA 1
ATOM 4000 C C . HIS A 1 486 ? 12.702 7.927 -28.066 1.00 88.62 486 HIS A C 1
ATOM 4002 O O . HIS A 1 486 ? 12.953 8.071 -29.258 1.00 88.62 486 HIS A O 1
ATOM 4008 N N . ILE A 1 487 ? 13.321 7.020 -27.310 1.00 92.12 487 ILE A N 1
ATOM 4009 C CA . ILE A 1 487 ? 14.348 6.107 -27.822 1.00 92.12 487 ILE A CA 1
ATOM 4010 C C . ILE A 1 487 ? 13.778 5.195 -28.916 1.00 92.12 487 ILE A C 1
ATOM 4012 O O . ILE A 1 487 ? 14.360 5.105 -29.999 1.00 92.12 487 ILE A O 1
ATOM 4016 N N . LEU A 1 488 ? 12.623 4.561 -28.671 1.00 91.00 488 LEU A N 1
ATOM 4017 C CA . LEU A 1 488 ? 11.981 3.700 -29.670 1.00 91.00 488 LEU A CA 1
ATOM 4018 C C . LEU A 1 488 ? 11.535 4.501 -30.901 1.00 91.00 488 LEU A C 1
ATOM 4020 O O . LEU A 1 488 ? 11.782 4.086 -32.032 1.00 91.00 488 LEU A O 1
ATOM 4024 N N . ARG A 1 489 ? 10.929 5.679 -30.691 1.00 88.31 489 ARG A N 1
ATOM 4025 C CA . ARG A 1 489 ? 10.497 6.582 -31.772 1.00 88.31 489 ARG A CA 1
ATOM 4026 C C . ARG A 1 489 ? 11.667 7.058 -32.631 1.00 88.31 489 ARG A C 1
ATOM 4028 O O . ARG A 1 489 ? 11.522 7.168 -33.845 1.00 88.31 489 ARG A O 1
ATOM 4035 N N . ALA A 1 490 ? 12.814 7.334 -32.013 1.00 90.31 490 ALA A N 1
ATOM 4036 C CA . ALA A 1 490 ? 14.018 7.766 -32.711 1.00 90.31 490 ALA A CA 1
ATOM 4037 C C . ALA A 1 490 ? 14.623 6.658 -33.593 1.00 90.31 490 ALA A C 1
ATOM 4039 O O . ALA A 1 490 ? 15.466 6.962 -34.436 1.00 90.31 490 ALA A O 1
ATOM 4040 N N . GLY A 1 491 ? 14.210 5.394 -33.426 1.00 88.94 491 GLY A N 1
ATOM 4041 C CA . GLY A 1 491 ? 14.627 4.268 -34.270 1.00 88.94 491 GLY A CA 1
ATOM 4042 C C . GLY A 1 491 ? 15.492 3.212 -33.577 1.00 88.94 491 GLY A C 1
ATOM 4043 O O . GLY A 1 491 ? 16.068 2.365 -34.263 1.00 88.94 491 GLY A O 1
ATOM 4044 N N . ALA A 1 492 ? 15.607 3.226 -32.244 1.00 92.81 492 ALA A N 1
ATOM 4045 C CA . ALA A 1 492 ? 16.205 2.097 -31.533 1.00 92.81 492 ALA A CA 1
ATOM 4046 C C . ALA A 1 492 ? 15.277 0.873 -31.610 1.00 92.81 492 ALA A C 1
ATOM 4048 O O . ALA A 1 492 ? 14.071 0.981 -31.387 1.00 92.81 492 ALA A O 1
ATOM 4049 N N . LEU A 1 493 ? 15.843 -0.300 -31.900 1.00 93.38 493 LEU A N 1
ATOM 4050 C CA . LEU A 1 493 ? 15.091 -1.553 -31.981 1.00 93.38 493 LEU A CA 1
ATOM 4051 C C . LEU A 1 493 ? 14.828 -2.163 -30.617 1.00 93.38 493 LEU A C 1
ATOM 4053 O O . LEU A 1 493 ? 13.756 -2.726 -30.406 1.00 93.38 493 LEU A O 1
ATOM 4057 N N . ALA A 1 494 ? 15.795 -2.053 -29.710 1.00 95.00 494 ALA A N 1
ATOM 4058 C CA . ALA A 1 494 ? 15.623 -2.494 -28.342 1.00 95.00 494 ALA A CA 1
ATOM 4059 C C . ALA A 1 494 ? 16.305 -1.544 -27.365 1.00 95.00 494 ALA A C 1
ATOM 4061 O O . ALA A 1 494 ? 17.412 -1.060 -27.612 1.00 95.00 494 ALA A O 1
ATOM 4062 N N . PHE A 1 495 ? 15.650 -1.330 -26.232 1.00 94.94 495 PHE A N 1
ATOM 4063 C CA . PHE A 1 495 ? 16.181 -0.572 -25.109 1.00 94.94 495 PHE A CA 1
ATOM 4064 C C . PHE A 1 495 ? 15.902 -1.347 -23.826 1.00 94.94 495 PHE A C 1
ATOM 4066 O O . PHE A 1 495 ? 14.757 -1.687 -23.544 1.00 94.94 495 PHE A O 1
ATOM 4073 N N . LEU A 1 496 ? 16.941 -1.660 -23.065 1.00 93.25 496 LEU A N 1
ATOM 4074 C CA . LEU A 1 496 ? 16.813 -2.275 -21.751 1.00 93.25 496 LEU A CA 1
ATOM 4075 C C . LEU A 1 496 ? 16.896 -1.171 -20.699 1.00 93.25 496 LEU A C 1
ATOM 4077 O O . LEU A 1 496 ? 17.988 -0.676 -20.467 1.00 93.25 496 LEU A O 1
ATOM 4081 N N . GLY A 1 497 ? 15.772 -0.786 -20.095 1.00 89.81 497 GLY A N 1
ATOM 4082 C CA . GLY A 1 497 ? 15.719 0.317 -19.126 1.00 89.81 497 GLY A CA 1
ATOM 4083 C C . GLY A 1 497 ? 15.277 -0.133 -17.739 1.00 89.81 497 GLY A C 1
ATOM 4084 O O . GLY A 1 497 ? 14.542 -1.115 -17.619 1.00 89.81 497 GLY A O 1
ATOM 4085 N N . ALA A 1 498 ? 15.693 0.587 -16.698 1.00 84.00 498 ALA A N 1
ATOM 4086 C CA . ALA A 1 498 ? 15.338 0.279 -15.314 1.00 84.00 498 ALA A CA 1
ATOM 4087 C C . ALA A 1 498 ? 14.121 1.091 -14.850 1.00 84.00 498 ALA A C 1
ATOM 4089 O O . ALA A 1 498 ? 14.061 2.304 -15.044 1.00 84.00 498 ALA A O 1
ATOM 4090 N N . VAL A 1 499 ? 13.139 0.444 -14.221 1.00 77.19 499 VAL A N 1
ATOM 4091 C CA . VAL A 1 499 ? 11.966 1.130 -13.642 1.00 77.19 499 VAL A CA 1
ATOM 4092 C C . VAL A 1 499 ? 12.271 1.777 -12.291 1.00 77.19 499 VAL A C 1
ATOM 4094 O O . VAL A 1 499 ? 11.463 2.555 -11.790 1.00 77.19 499 VAL A O 1
ATOM 4097 N N . ASP A 1 500 ? 13.439 1.472 -11.727 1.00 73.19 500 ASP A N 1
ATOM 4098 C CA . ASP A 1 500 ? 13.872 1.889 -10.397 1.00 73.19 500 ASP A CA 1
ATOM 4099 C C . ASP A 1 500 ? 15.415 1.925 -10.303 1.00 73.19 500 ASP A C 1
ATOM 4101 O O . ASP A 1 500 ? 16.108 1.945 -11.329 1.00 73.19 500 ASP A O 1
ATOM 4105 N N . LEU A 1 501 ? 15.964 1.951 -9.085 1.00 72.69 501 LEU A N 1
ATOM 4106 C CA . LEU A 1 501 ? 17.389 1.873 -8.796 1.00 72.69 501 LEU A CA 1
ATOM 4107 C C . LEU A 1 501 ? 18.034 0.648 -9.449 1.00 72.69 501 LEU A C 1
ATOM 4109 O O . LEU A 1 501 ? 17.745 -0.510 -9.145 1.00 72.69 501 LEU A O 1
ATOM 4113 N N . SER A 1 502 ? 18.979 0.939 -10.331 1.00 72.75 502 SER A N 1
ATOM 4114 C CA . SER A 1 502 ? 19.731 -0.042 -11.091 1.00 72.75 502 SER A CA 1
ATOM 4115 C C . SER A 1 502 ? 21.052 -0.370 -10.390 1.00 72.75 502 SER A C 1
ATOM 4117 O O . SER A 1 502 ? 21.838 0.517 -10.056 1.00 72.75 502 SER A O 1
ATOM 4119 N N . ASN A 1 503 ? 21.336 -1.662 -10.192 1.00 66.12 503 ASN A N 1
ATOM 4120 C CA . ASN A 1 503 ? 22.650 -2.107 -9.713 1.00 66.12 503 ASN A CA 1
ATOM 4121 C C . ASN A 1 503 ? 23.128 -3.447 -10.317 1.00 66.12 503 ASN A C 1
ATOM 4123 O O . ASN A 1 503 ? 24.275 -3.836 -10.104 1.00 66.12 503 ASN A O 1
ATOM 4127 N N . GLY A 1 504 ? 22.323 -4.139 -11.128 1.00 60.47 504 GLY A N 1
ATOM 4128 C CA . GLY A 1 504 ? 22.715 -5.394 -11.788 1.00 60.47 504 GLY A CA 1
ATOM 4129 C C . GLY A 1 504 ? 23.357 -5.163 -13.160 1.00 60.47 504 GLY A C 1
ATOM 4130 O O . GLY A 1 504 ? 22.827 -4.383 -13.944 1.00 60.47 504 GLY A O 1
ATOM 4131 N N . HIS A 1 505 ? 24.487 -5.821 -13.452 1.00 64.19 505 HIS A N 1
ATOM 4132 C CA . HIS A 1 505 ? 25.084 -5.888 -14.804 1.00 64.19 505 HIS A CA 1
ATOM 4133 C C . HIS A 1 505 ? 25.131 -7.311 -15.375 1.00 64.19 505 HIS A C 1
ATOM 4135 O O . HIS A 1 505 ? 25.321 -7.479 -16.572 1.00 64.19 505 HIS A O 1
ATOM 4141 N N . GLU A 1 506 ? 24.905 -8.328 -14.537 1.00 67.12 506 GLU A N 1
ATOM 4142 C CA . GLU A 1 506 ? 24.920 -9.745 -14.927 1.00 67.12 506 GLU A CA 1
ATOM 4143 C C . GLU A 1 506 ? 23.860 -10.058 -15.999 1.00 67.12 506 GLU A C 1
ATOM 4145 O O . GLU A 1 506 ? 24.053 -10.942 -16.823 1.00 67.12 506 GLU A O 1
ATOM 4150 N N . LEU A 1 507 ? 22.774 -9.275 -16.046 1.00 80.38 507 LEU A N 1
ATOM 4151 C CA . LEU A 1 507 ? 21.762 -9.337 -17.104 1.00 80.38 507 LEU A CA 1
ATOM 4152 C C . LEU A 1 507 ? 22.343 -9.055 -18.501 1.00 80.38 507 LEU A C 1
ATOM 4154 O O . LEU A 1 507 ? 21.864 -9.604 -19.492 1.00 80.38 507 LEU A O 1
ATOM 4158 N N . PHE A 1 508 ? 23.362 -8.197 -18.601 1.00 88.38 508 PHE A N 1
ATOM 4159 C CA . PHE A 1 508 ? 23.930 -7.807 -19.892 1.00 88.38 508 PHE A CA 1
ATOM 4160 C C . PHE A 1 508 ? 24.746 -8.947 -20.478 1.00 88.38 508 PHE A C 1
ATOM 4162 O O . PHE A 1 508 ? 24.635 -9.212 -21.671 1.00 88.38 508 PHE A O 1
ATOM 4169 N N . ASP A 1 509 ? 25.503 -9.654 -19.641 1.00 87.44 509 ASP A N 1
ATOM 4170 C CA . ASP A 1 509 ? 26.311 -10.792 -20.069 1.00 87.44 509 ASP A CA 1
ATOM 4171 C C . ASP A 1 509 ? 25.426 -11.874 -20.696 1.00 87.44 509 ASP A C 1
ATOM 4173 O O . ASP A 1 509 ? 25.711 -12.335 -21.801 1.00 87.44 509 ASP A O 1
ATOM 4177 N N . ASP A 1 510 ? 24.295 -12.205 -20.066 1.00 90.00 510 ASP A N 1
ATOM 4178 C CA . ASP A 1 510 ? 23.354 -13.193 -20.603 1.00 90.00 510 ASP A CA 1
ATOM 4179 C C . ASP A 1 510 ? 22.712 -12.736 -21.921 1.00 90.00 510 ASP A C 1
ATOM 4181 O O . ASP A 1 510 ? 22.569 -13.538 -22.849 1.00 90.00 510 ASP A O 1
ATOM 4185 N N . ILE A 1 511 ? 22.374 -11.447 -22.051 1.00 92.44 511 ILE A N 1
ATOM 4186 C CA . ILE A 1 511 ? 21.836 -10.884 -23.298 1.00 92.44 511 ILE A CA 1
ATOM 4187 C C . ILE A 1 511 ? 22.878 -10.934 -24.420 1.00 92.44 511 ILE A C 1
ATOM 4189 O O . ILE A 1 511 ? 22.551 -11.368 -25.530 1.00 92.44 511 ILE A O 1
ATOM 4193 N N . LEU A 1 512 ? 24.114 -10.509 -24.148 1.00 93.06 512 LEU A N 1
ATOM 4194 C CA . LEU A 1 512 ? 25.213 -10.482 -25.115 1.00 93.06 512 LEU A CA 1
ATOM 4195 C C . LEU A 1 512 ? 25.579 -11.901 -25.568 1.00 93.06 512 LEU A C 1
ATOM 4197 O O . LEU A 1 512 ? 25.658 -12.165 -26.770 1.00 93.06 512 LEU A O 1
ATOM 4201 N N . GLN A 1 513 ? 25.721 -12.832 -24.624 1.00 92.31 513 GLN A N 1
ATOM 4202 C CA . GLN A 1 513 ? 26.043 -14.230 -24.908 1.00 92.31 513 GLN A CA 1
ATOM 4203 C C . GLN A 1 513 ? 24.920 -14.934 -25.669 1.00 92.31 513 GLN A C 1
ATOM 4205 O O . GLN A 1 513 ? 25.159 -15.568 -26.693 1.00 92.31 513 GLN A O 1
ATOM 4210 N N . THR A 1 514 ? 23.675 -14.788 -25.222 1.00 94.31 514 THR A N 1
ATOM 4211 C CA . THR A 1 514 ? 22.544 -15.502 -25.827 1.00 94.31 514 THR A CA 1
ATOM 4212 C C . THR A 1 514 ? 22.168 -14.911 -27.186 1.00 94.31 514 THR A C 1
ATOM 4214 O O . THR A 1 514 ? 21.980 -15.645 -28.156 1.00 94.31 514 THR A O 1
ATOM 4217 N N . SER A 1 515 ? 22.082 -13.583 -27.286 1.00 95.25 515 SER A N 1
ATOM 4218 C CA . SER A 1 515 ? 21.447 -12.921 -28.436 1.00 95.25 515 SER A CA 1
ATOM 4219 C C . SER A 1 515 ? 22.451 -12.479 -29.500 1.00 95.25 515 SER A C 1
ATOM 4221 O O . SER A 1 515 ? 22.212 -12.684 -30.689 1.00 95.25 515 SER A O 1
ATOM 4223 N N . PHE A 1 516 ? 23.587 -11.895 -29.100 1.00 93.50 516 PHE A N 1
ATOM 4224 C CA . PHE A 1 516 ? 24.584 -11.381 -30.050 1.00 93.50 516 PHE A CA 1
ATOM 4225 C C . PHE A 1 516 ? 25.55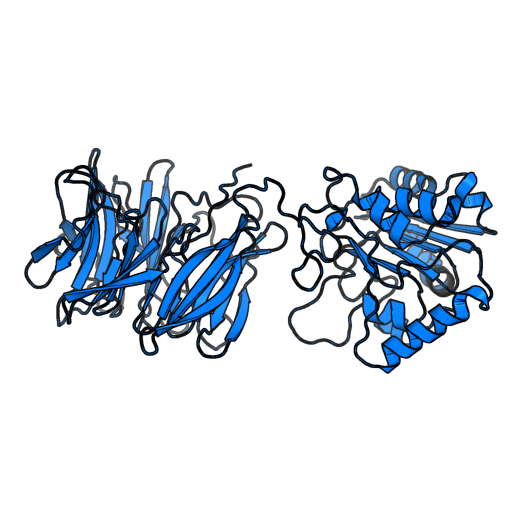1 -12.474 -30.508 1.00 93.50 516 PHE A C 1
ATOM 4227 O O . PHE A 1 516 ? 25.783 -12.613 -31.706 1.00 93.50 516 PHE A O 1
ATOM 4234 N N . ILE A 1 517 ? 26.051 -13.295 -29.582 1.00 94.00 517 ILE A N 1
ATOM 4235 C CA . ILE A 1 517 ? 26.928 -14.432 -29.905 1.00 94.00 517 ILE A CA 1
ATOM 4236 C C . ILE A 1 517 ? 26.087 -15.653 -30.314 1.00 94.00 517 ILE A C 1
ATOM 4238 O O . ILE A 1 517 ? 26.255 -16.211 -31.402 1.00 94.00 517 ILE A O 1
ATOM 4242 N N . GLY A 1 518 ? 25.128 -16.045 -29.471 1.00 94.25 518 GLY A N 1
ATOM 4243 C CA . GLY A 1 518 ? 24.324 -17.262 -29.624 1.00 94.25 518 GLY A CA 1
ATOM 4244 C C . GLY A 1 518 ? 23.255 -17.223 -30.721 1.00 94.25 518 GLY A C 1
ATOM 4245 O O . GLY A 1 518 ? 22.690 -18.268 -31.040 1.00 94.25 518 GLY A O 1
ATOM 4246 N N . ASN A 1 519 ? 23.012 -16.063 -31.345 1.00 93.44 519 ASN A N 1
ATOM 4247 C CA . ASN A 1 519 ? 22.010 -15.867 -32.404 1.00 93.44 519 ASN A CA 1
ATOM 4248 C C . ASN A 1 519 ? 20.562 -16.211 -31.988 1.00 93.44 519 ASN A C 1
ATOM 4250 O O . ASN A 1 519 ? 19.739 -16.639 -32.804 1.00 93.44 519 ASN A O 1
ATOM 4254 N N . GLU A 1 520 ? 20.247 -16.054 -30.708 1.00 96.44 520 GLU A N 1
ATOM 4255 C CA . GLU A 1 520 ? 18.879 -16.152 -30.210 1.00 96.44 520 GLU A CA 1
ATOM 4256 C C . GLU A 1 520 ? 18.183 -14.788 -30.209 1.00 96.44 520 GLU A C 1
ATOM 4258 O O . GLU A 1 520 ? 18.776 -13.754 -30.527 1.00 96.44 520 GLU A O 1
ATOM 4263 N N . THR A 1 521 ? 16.890 -14.779 -29.883 1.00 96.62 521 THR A N 1
ATOM 4264 C CA . THR A 1 521 ? 16.150 -13.520 -29.792 1.00 96.62 521 THR A CA 1
ATOM 4265 C C . THR A 1 521 ? 16.596 -12.706 -28.578 1.00 96.62 521 THR A C 1
ATOM 4267 O O . THR A 1 521 ? 16.939 -13.265 -27.532 1.00 96.62 521 THR A O 1
ATOM 4270 N N . ILE A 1 522 ? 16.526 -11.379 -28.688 1.00 95.56 522 ILE A N 1
ATOM 4271 C CA . ILE A 1 522 ? 16.845 -10.455 -27.592 1.00 95.56 522 ILE A CA 1
ATOM 4272 C C . ILE A 1 522 ? 15.978 -10.731 -26.351 1.00 95.56 522 ILE A C 1
ATOM 4274 O O . ILE A 1 522 ? 16.465 -10.689 -25.222 1.00 95.56 522 ILE A O 1
ATOM 4278 N N . GLY A 1 523 ? 14.713 -11.117 -26.552 1.00 94.81 523 GLY A N 1
ATOM 4279 C CA . GLY A 1 523 ? 13.808 -11.519 -25.480 1.00 94.81 523 GLY A CA 1
ATOM 4280 C C . GLY A 1 523 ? 14.235 -12.801 -24.770 1.00 94.81 523 GLY A C 1
ATOM 4281 O O . GLY A 1 523 ? 14.055 -12.903 -23.558 1.00 94.81 523 GLY A O 1
ATOM 4282 N N . LYS A 1 524 ? 14.830 -13.767 -25.485 1.00 94.88 524 LYS A N 1
ATOM 4283 C CA . LYS A 1 524 ? 15.378 -14.977 -24.860 1.00 94.88 524 LYS A CA 1
ATOM 4284 C C . LYS A 1 524 ? 16.588 -14.632 -24.000 1.00 94.88 524 LYS A C 1
ATOM 4286 O O . LYS A 1 524 ? 16.612 -15.045 -22.849 1.00 94.88 524 LYS A O 1
ATOM 4291 N N . GLY A 1 525 ? 17.527 -13.827 -24.501 1.00 93.50 525 GLY A N 1
ATOM 4292 C CA . GLY A 1 525 ? 18.666 -13.367 -23.698 1.00 93.50 525 GLY A CA 1
ATOM 4293 C C . GLY A 1 525 ? 18.241 -12.593 -22.447 1.00 93.50 525 GLY A C 1
ATOM 4294 O O . GLY A 1 525 ? 18.745 -12.847 -21.357 1.00 93.50 525 GLY A O 1
ATOM 4295 N N . TYR A 1 526 ? 17.245 -11.715 -22.582 1.00 91.50 526 TYR A N 1
ATOM 4296 C CA . TYR A 1 526 ? 16.657 -10.992 -21.453 1.00 91.50 526 TYR A CA 1
ATOM 4297 C C . TYR A 1 526 ? 16.013 -11.938 -20.426 1.00 91.50 526 TYR A C 1
ATOM 4299 O O . TYR A 1 526 ? 16.230 -11.795 -19.222 1.00 91.50 526 TYR A O 1
ATOM 4307 N N . MET A 1 527 ? 15.274 -12.947 -20.896 1.00 89.62 527 MET A N 1
ATOM 4308 C CA . MET A 1 527 ? 14.688 -13.978 -20.043 1.00 89.62 527 MET A CA 1
ATOM 4309 C C . MET A 1 527 ? 15.764 -14.782 -19.300 1.00 89.62 527 MET A C 1
ATOM 4311 O O . MET A 1 527 ? 15.615 -14.986 -18.099 1.00 89.62 527 MET A O 1
ATOM 4315 N N . GLU A 1 528 ? 16.844 -15.206 -19.976 1.00 88.56 528 GLU A N 1
ATOM 4316 C CA . GLU A 1 528 ? 17.972 -15.926 -19.358 1.00 88.56 528 GLU A CA 1
ATOM 4317 C C . GLU A 1 528 ? 18.586 -15.127 -18.203 1.00 88.56 528 GLU A C 1
ATOM 4319 O O . GLU A 1 528 ? 18.707 -15.652 -17.096 1.00 88.56 528 GLU A O 1
ATOM 4324 N N . GLY A 1 529 ? 18.873 -13.838 -18.405 1.00 83.69 529 GLY A N 1
ATOM 4325 C CA . GLY A 1 529 ? 19.464 -13.022 -17.343 1.00 83.69 529 GLY A CA 1
ATOM 4326 C C . GLY A 1 529 ? 18.534 -12.739 -16.161 1.00 83.69 529 GLY A C 1
ATOM 4327 O O . GLY A 1 529 ? 19.005 -12.405 -15.070 1.00 83.69 529 GLY A O 1
ATOM 4328 N N . ARG A 1 530 ? 17.221 -12.947 -16.327 1.00 80.31 530 ARG A N 1
ATOM 4329 C CA . ARG A 1 530 ? 16.216 -12.889 -15.251 1.00 80.31 530 ARG A CA 1
ATOM 4330 C C . ARG A 1 530 ? 15.898 -14.246 -14.612 1.00 80.31 530 ARG A C 1
ATOM 4332 O O . ARG A 1 530 ? 15.060 -14.298 -13.713 1.00 80.31 530 ARG A O 1
ATOM 4339 N N . LYS A 1 531 ? 16.540 -15.348 -15.023 1.00 74.31 531 LYS A N 1
ATOM 4340 C CA . LYS A 1 531 ? 16.230 -16.686 -14.481 1.00 74.31 531 LYS A CA 1
ATOM 4341 C C . LYS A 1 531 ? 16.637 -16.883 -13.032 1.00 74.31 531 LYS A C 1
ATOM 4343 O O . LYS A 1 531 ? 15.972 -17.649 -12.334 1.00 74.31 531 LYS A O 1
ATOM 4348 N N . GLU A 1 532 ? 17.712 -16.232 -12.595 1.00 65.69 532 GLU A N 1
ATOM 4349 C CA . GLU A 1 532 ? 18.304 -16.494 -11.286 1.00 65.69 532 GLU A CA 1
ATOM 4350 C C . GLU A 1 532 ? 17.756 -15.540 -10.212 1.00 65.69 532 GLU A C 1
ATOM 4352 O O . GLU A 1 532 ? 18.160 -14.377 -10.149 1.00 65.69 532 GLU A O 1
ATOM 4357 N N . PRO A 1 533 ? 16.863 -16.010 -9.316 1.00 49.75 533 PRO A N 1
ATOM 4358 C CA . PRO A 1 533 ? 16.081 -15.152 -8.422 1.00 49.75 533 PRO A CA 1
ATOM 4359 C C . PRO A 1 533 ? 16.874 -14.569 -7.239 1.00 49.75 533 PRO A C 1
ATOM 4361 O O . PRO A 1 533 ? 16.292 -13.941 -6.359 1.00 49.75 533 PRO A O 1
ATOM 4364 N N . TRP A 1 534 ? 18.184 -14.814 -7.158 1.00 52.12 534 TRP A N 1
ATOM 4365 C CA . TRP A 1 534 ? 19.084 -14.197 -6.172 1.00 52.12 534 TRP A CA 1
ATOM 4366 C C . TRP A 1 534 ? 19.913 -13.048 -6.752 1.00 52.12 534 TRP A C 1
ATOM 4368 O O . TRP A 1 534 ? 20.572 -12.338 -5.988 1.00 52.12 534 TRP A O 1
ATOM 4378 N N . ARG A 1 535 ? 19.892 -12.845 -8.075 1.00 59.84 535 ARG A N 1
ATOM 4379 C CA . ARG A 1 535 ? 20.546 -11.704 -8.718 1.00 59.84 535 ARG A CA 1
ATOM 4380 C C . ARG A 1 535 ? 19.726 -10.448 -8.439 1.00 59.84 535 ARG A C 1
ATOM 4382 O O . ARG A 1 535 ? 18.765 -10.150 -9.144 1.00 59.84 535 ARG A O 1
ATOM 4389 N N . ARG A 1 536 ? 20.077 -9.755 -7.350 1.00 57.47 536 ARG A N 1
ATOM 4390 C CA . ARG A 1 536 ? 19.408 -8.515 -6.927 1.00 57.47 536 ARG A CA 1
ATOM 4391 C C . ARG A 1 536 ? 19.354 -7.524 -8.096 1.00 57.47 536 ARG A C 1
ATOM 4393 O O . ARG A 1 536 ? 20.365 -7.345 -8.773 1.00 57.47 536 ARG A O 1
ATOM 4400 N N . TYR A 1 537 ? 18.216 -6.850 -8.262 1.00 63.16 537 TYR A N 1
ATOM 4401 C CA . TYR A 1 537 ? 17.983 -5.780 -9.242 1.00 63.16 537 TYR A CA 1
ATOM 4402 C C . TYR A 1 537 ? 17.867 -6.215 -10.713 1.00 63.16 537 TYR A C 1
ATOM 4404 O O . TYR A 1 537 ? 17.794 -5.356 -11.585 1.00 63.16 537 TYR A O 1
ATOM 4412 N N . ASN A 1 538 ? 17.841 -7.508 -11.051 1.00 68.94 538 ASN A N 1
ATOM 4413 C CA . ASN A 1 538 ? 17.539 -7.909 -12.438 1.00 68.94 538 ASN A CA 1
ATOM 4414 C C . ASN A 1 538 ? 16.039 -7.802 -12.761 1.00 68.94 538 ASN A C 1
ATOM 4416 O O . ASN A 1 538 ? 15.633 -7.748 -13.921 1.00 68.94 538 ASN A O 1
ATOM 4420 N N . ASP A 1 539 ? 15.214 -7.770 -11.726 1.00 67.50 539 ASP A N 1
ATOM 4421 C CA . ASP A 1 539 ? 13.766 -7.661 -11.768 1.00 67.50 539 ASP A CA 1
ATOM 4422 C C . ASP A 1 539 ? 13.248 -6.267 -12.134 1.00 67.50 539 ASP A C 1
ATOM 4424 O O . ASP A 1 539 ? 12.174 -6.178 -12.736 1.00 67.50 539 ASP A O 1
ATOM 4428 N N . VAL A 1 540 ? 14.039 -5.221 -11.867 1.00 74.31 540 VAL A N 1
ATOM 4429 C CA . VAL A 1 540 ? 13.699 -3.822 -12.183 1.00 74.31 540 VAL A CA 1
ATOM 4430 C C . VAL A 1 540 ? 13.973 -3.427 -13.636 1.00 74.31 540 VAL A C 1
ATOM 4432 O O . VAL A 1 540 ? 13.624 -2.324 -14.045 1.00 74.31 540 VAL A O 1
ATOM 4435 N N . TYR A 1 541 ? 14.593 -4.289 -14.443 1.00 82.69 541 TYR A N 1
ATOM 4436 C CA . TYR A 1 541 ? 14.801 -4.000 -15.861 1.00 82.69 541 TYR A CA 1
ATOM 4437 C C . TYR A 1 541 ? 13.614 -4.442 -16.701 1.00 82.69 541 TYR A C 1
ATOM 4439 O O . TYR A 1 541 ? 13.037 -5.501 -16.460 1.00 82.69 541 TYR A O 1
ATOM 4447 N N . LEU A 1 542 ? 13.303 -3.660 -17.732 1.00 85.25 542 LEU A N 1
ATOM 4448 C CA . LEU A 1 542 ? 12.343 -3.991 -18.773 1.00 85.25 542 LEU A CA 1
ATOM 4449 C C . LEU A 1 542 ? 13.002 -3.922 -20.143 1.00 85.25 542 LEU A C 1
ATOM 4451 O O . LEU A 1 542 ? 13.729 -2.981 -20.461 1.00 85.25 542 LEU A O 1
ATOM 4455 N N . LEU A 1 543 ? 12.679 -4.909 -20.973 1.00 91.38 543 LEU A N 1
ATOM 4456 C CA . LEU A 1 543 ? 13.004 -4.893 -22.387 1.00 91.38 543 LEU A CA 1
ATOM 4457 C C . LEU A 1 543 ? 11.922 -4.121 -23.150 1.00 91.38 543 LEU A C 1
ATOM 4459 O O . LEU A 1 543 ? 10.759 -4.526 -23.197 1.00 91.38 543 LEU A O 1
ATOM 4463 N N . PHE A 1 544 ? 12.314 -3.021 -23.774 1.00 92.00 544 PHE A N 1
ATOM 4464 C CA . PHE A 1 544 ? 11.507 -2.270 -24.726 1.00 92.00 544 PHE A CA 1
ATOM 4465 C C . PHE A 1 544 ? 11.893 -2.662 -26.147 1.00 92.00 544 PHE A C 1
ATOM 4467 O O . PHE A 1 544 ? 13.073 -2.864 -26.426 1.00 92.00 544 PHE A O 1
ATOM 4474 N N . GLY A 1 545 ? 10.900 -2.756 -27.027 1.00 92.69 545 GLY A N 1
ATOM 4475 C CA . GLY A 1 545 ? 11.035 -3.297 -28.376 1.00 92.69 545 GLY A CA 1
ATOM 4476 C C . GLY A 1 545 ? 10.450 -4.704 -28.537 1.00 92.69 545 GLY A C 1
ATOM 4477 O O . GLY A 1 545 ? 9.909 -5.285 -27.592 1.00 92.69 545 GLY A O 1
ATOM 4478 N N . ASP A 1 546 ? 10.539 -5.237 -29.752 1.00 94.19 546 ASP A N 1
ATOM 4479 C CA . ASP A 1 546 ? 10.111 -6.578 -30.117 1.00 94.19 546 ASP A CA 1
ATOM 4480 C C . ASP A 1 546 ? 11.081 -7.620 -29.522 1.00 94.19 546 ASP A C 1
ATOM 4482 O O . ASP A 1 546 ? 12.254 -7.690 -29.910 1.00 94.19 546 ASP A O 1
ATOM 4486 N N . PRO A 1 547 ? 10.616 -8.471 -28.583 1.00 95.06 547 PRO A N 1
ATOM 4487 C CA . PRO A 1 547 ? 11.449 -9.505 -27.976 1.00 95.06 547 PRO A CA 1
ATOM 4488 C C . PRO A 1 547 ? 11.832 -10.629 -28.950 1.00 95.06 547 PRO A C 1
ATOM 4490 O O . PRO A 1 547 ? 12.653 -11.483 -28.592 1.00 95.06 547 PRO A O 1
ATOM 4493 N N . THR A 1 548 ? 11.228 -10.685 -30.142 1.00 94.50 548 THR A N 1
ATOM 4494 C CA . THR A 1 548 ? 11.465 -11.744 -31.130 1.00 94.50 548 THR A CA 1
ATOM 4495 C C . THR A 1 548 ? 12.629 -11.450 -32.076 1.00 94.50 548 THR A C 1
ATOM 4497 O O . THR A 1 548 ? 13.142 -12.379 -32.705 1.00 94.50 548 THR A O 1
ATOM 4500 N N . ILE A 1 549 ? 13.125 -10.208 -32.098 1.00 93.50 549 ILE A N 1
ATOM 4501 C CA . ILE A 1 549 ? 14.268 -9.806 -32.922 1.00 93.50 549 ILE A CA 1
ATOM 4502 C C . ILE A 1 549 ? 15.512 -10.612 -32.549 1.00 93.50 549 ILE A C 1
ATOM 4504 O O . ILE A 1 549 ? 15.864 -10.740 -31.374 1.00 93.50 549 ILE A O 1
ATOM 4508 N N . ARG A 1 550 ? 16.219 -11.105 -33.570 1.00 93.62 550 ARG A N 1
ATOM 4509 C CA . ARG A 1 550 ? 17.558 -11.692 -33.449 1.00 93.62 550 ARG A CA 1
ATOM 4510 C C . ARG A 1 550 ? 18.599 -10.627 -33.796 1.00 93.62 550 ARG A C 1
ATOM 4512 O O . ARG A 1 550 ? 18.681 -10.244 -34.958 1.00 93.62 550 ARG A O 1
ATOM 4519 N N . PRO A 1 551 ? 19.389 -10.127 -32.830 1.00 91.12 551 PRO A N 1
ATOM 4520 C CA . PRO A 1 551 ? 20.310 -9.018 -33.077 1.00 91.12 551 PRO A CA 1
ATOM 4521 C C . PRO A 1 551 ? 21.474 -9.371 -34.006 1.00 91.12 551 PRO A C 1
ATOM 4523 O O . PRO A 1 551 ? 22.141 -8.471 -34.513 1.00 91.12 551 PRO A O 1
ATOM 4526 N N . ARG A 1 552 ? 21.767 -10.653 -34.226 1.00 80.88 552 ARG A N 1
ATOM 4527 C CA . ARG A 1 552 ? 22.835 -11.069 -35.139 1.00 80.88 552 ARG A CA 1
ATOM 4528 C C . ARG A 1 552 ? 22.412 -10.830 -36.599 1.00 80.88 552 ARG A C 1
ATOM 4530 O O . ARG A 1 552 ? 21.254 -11.036 -36.946 1.00 80.88 552 ARG A O 1
ATOM 4537 N N . TRP A 1 553 ? 23.341 -10.333 -37.420 1.00 76.56 553 TRP A N 1
ATOM 4538 C CA . TRP A 1 553 ? 23.072 -9.735 -38.743 1.00 76.56 553 TRP A CA 1
ATOM 4539 C C . TRP A 1 553 ? 22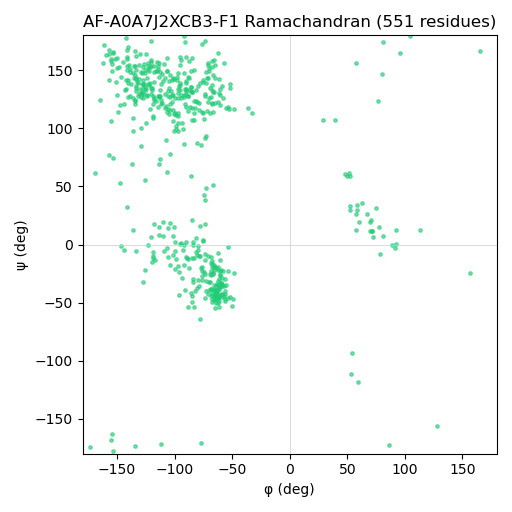.518 -10.669 -39.811 1.00 76.56 553 TRP A C 1
ATOM 4541 O O . TRP A 1 553 ? 23.014 -11.810 -39.951 1.00 76.56 553 TRP A O 1
#

Nearest PDB structures (foldseek):
  2ivz-assembly3_C  TM=7.374E-01  e=1.455E-11  Escherichia coli
  6igr-assembly1_B  TM=5.827E-01  e=7.452E-08  Deinococcus radiodurans R1 = ATCC 13939 = DSM 20539
  8gq6-assembly1_A  TM=5.568E-01  e=8.552E-07  Homo sapiens
  8h33-assembly1_B  TM=5.625E-01  e=1.664E-06  Homo sapiens
  7zei-assembly4_D  TM=4.634E-01  e=3.056E-04  Caldicellulosiruptor hydrothermalis

pLDDT: mean 78.42, std 19.68, range [21.72, 98.69]